Protein 3BHQ (pdb70)

CATH classification: 1.10.357.10

Organism: Mesorhizobium japonicum (strain LMG 29417 / CECT 9101 / MAFF 303099) (NCBI:txid266835)

B-factor: mean 27.18, std 9.28, range [10.09, 65.53]

InterPro domains:
  IPR001647 DNA-binding HTH domain, TetR-type [PF00440] (16-62)
  IPR001647 DNA-binding HTH domain, TetR-type [PR00455] (16-29)
  IPR001647 DNA-binding HTH domain, TetR-type [PR00455] (37-60)
  IPR001647 DNA-binding HTH domain, TetR-type [PS50977] (10-70)
  IPR009057 Homedomain-like superfamily [SSF46689] (8-76)
  IPR036271 Tetracyclin repressor-like, C-terminal domain superfamily [SSF48498] (89-180)
  IPR039536 Transcriptional regulator TetR, C-terminal, Proteobacteria type [PF14246] (90-206)
  IPR050109 HTH-type, TetR-like transcriptional regulator [PTHR30055] (4-203)

Foldseek 3Di:
DDPLVVLLVLLLVLLLVCCLVQNLVGDFCNSCVSSVHDPVSCCVPQVGSVSSLLVNLLVLLVVLLVQLLVLLVQLLVDPALVSQLSSLLSCLPSVDLSVLSSVVSQVVCVPCPSSVVSCVVSHVQSCVSQLVSVVVCCVVVFKPDPRSSVLSVQLVVLCVVCVCVVPVDNDDDSVRSSVSSSVSSVVSCVPIGD/DDPLVVLLVLLLVLLLVQCLVQNQVRGDCSSCVSSVHDPVVVCVNQVDSVRSLLVNLLVVLVVLLVQLLVLLVVLLPDDALVSQLSSLLVVLVSVDQSVLSSVVRLVVCCVVPPSVVSCVVSHVQSCVSQLVSVVSCCVVVFWPDPPSSVLSVQLCVLCVVVVCCVPPDDPDDSVVSSVSSSVSSVVSCVPIGD

Radius of gyration: 23.03 Å; Cα contacts (8 Å, |Δi|>4): 501; chains: 2; bounding box: 68×69×41 Å

Solvent-accessible surface area: 17925 Å² total

Nearest PDB structures (foldseek):
  6g87-assembly2_C  TM=7.927E-01  e=4.803E-07  Bradyrhizobium diazoefficiens
  3c2b-assembly1_A  TM=7.017E-01  e=1.509E-05  Agrobacterium fabrum str. C58
  2g3b-assembly1_A  TM=6.848E-01  e=1.128E-04  Rhodococcus jostii RHA1
  6mj1-assembly1_A-2  TM=5.928E-01  e=6.987E-05  Bacillus subtilis subsp. subtilis str. 168
  3qpl-assembly1_A  TM=6.871E-01  e=1.427E-03  Mycobacterium tuberculosis

Secondary structure (DSSP, 8-state):
--HHHHHHHHHHHHHHHHHHHH-STT---HHHHHHT--HHHHHHHH-SHHHHHHHHHHHHHHHHHHHHHHHHHHHHT----HHHHHHHHHHHHH--HHHHHHHHHHHHTS---HHHHHHIIIIII--HHHHHHHHHHHHTTSB--SSHHHHHHHHH---S-------------HHHHHHHHHHHHHHHHHHHB-/--HHHHHHHHHHHHHHHHHHHH-STT---HHHHHHTS-HHHHHHHHSSHHHHHHHHHHHHHHHHHHHHHHHHHHHHT----HHHHHHHHHHHHH--HHHHHHHHHHHHHS---HHHHHHIIIII---HHHHHHHHHHHHTTSB--SSHHHHHHHHH---S-------SS----HHHHHHHHHHHHHHHHHHHB-

Sequence (388 aa):
ETRSARKDREIIQAATAAFISKGYDGTSEEIATKAGASKQTVYKHFTDKETLFGEVVLSSTASQVNDIIESSVTTLLSEAIFEEGGLQQLARRRLIIAVLDEELLKLRRRLIIANADRRPQLGRAWYEEKGFERLASSSTASCFQKLTNRGLIQTGDPYLAASHLFGLLWIIPNEAFTGSNRRRSKAELERHADASVEAFLAVYGVETRSARKDREIIQAATAAFISKGYDGTSEEEIATKAGASKQTVYKHFTDKETLFGEVVLSSTASQVNDIIIESSVVTTTLLLSEAIIFEGGLQQQLARRRLIAVLDEELLKLRRLIIANADRPQLGRAWYEKGFERLASTASCFQKKLTNRRGLIQTGDPYLAASHLFGLLWIPNEEAFTGGSSNNRRRSKAELERHADASSVEAFLAVYGVV

Structure (mmCIF, N/CA/C/O backbone):
data_3BHQ
#
_entry.id   3BHQ
#
_cell.length_a   54.534
_cell.length_b   64.221
_cell.length_c   142.613
_cell.angle_alpha   90.000
_cell.angle_beta   90.000
_cell.angle_gamma   90.000
#
_symmetry.space_group_name_H-M   'P 21 21 21'
#
loop_
_entity.id
_entity.type
_entity.pdbx_description
1 polymer 'Transcriptional regulator'
2 non-polymer 'CHLORIDE ION'
3 non-polymer 1,2-ETHANEDIOL
4 water water
#
loop_
_atom_site.group_PDB
_atom_site.id
_atom_site.type_symbol
_atom_site.label_atom_id
_atom_site.label_alt_id
_atom_site.label_comp_id
_atom_site.label_asym_id
_atom_site.label_entity_id
_atom_site.label_seq_id
_atom_site.pdbx_PDB_ins_code
_atom_site.Cartn_x
_atom_site.Cartn_y
_atom_site.Cartn_z
_atom_site.occupancy
_atom_site.B_iso_or_equiv
_atom_site.auth_seq_id
_atom_site.auth_comp_id
_atom_site.auth_asym_id
_atom_site.auth_atom_id
_atom_site.pdbx_PDB_model_num
ATOM 1 N N . GLU A 1 7 ? 15.436 32.418 25.593 1.00 49.52 6 GLU A N 1
ATOM 2 C CA . GLU A 1 7 ? 15.527 30.934 25.747 1.00 48.31 6 GLU A CA 1
ATOM 3 C C . GLU A 1 7 ? 14.235 30.384 26.384 1.00 47.85 6 GLU A C 1
ATOM 4 O O . GLU A 1 7 ? 13.878 30.787 27.503 1.00 47.94 6 GLU A O 1
ATOM 10 N N . THR A 1 8 ? 13.560 29.457 25.689 1.00 46.05 7 THR A N 1
ATOM 11 C CA . THR A 1 8 ? 12.330 28.825 26.204 1.00 45.05 7 THR A CA 1
ATOM 12 C C . THR A 1 8 ? 12.642 27.853 27.344 1.00 43.27 7 THR A C 1
ATOM 13 O O . THR A 1 8 ? 13.797 27.415 27.499 1.00 43.56 7 THR A O 1
ATOM 17 N N . ARG A 1 9 ? 11.625 27.542 28.154 1.00 40.46 8 ARG A N 1
ATOM 18 C CA . ARG A 1 9 ? 11.771 26.557 29.249 1.00 39.94 8 ARG A CA 1
ATOM 19 C C . ARG A 1 9 ? 12.247 25.190 28.722 1.00 37.67 8 ARG A C 1
ATOM 20 O O . ARG A 1 9 ? 13.039 24.530 29.382 1.00 37.28 8 ARG A O 1
ATOM 28 N N . SER A 1 10 ? 11.769 24.801 27.535 1.00 36.28 9 SER A N 1
ATOM 29 C CA . SER A 1 10 ? 12.156 23.538 26.906 1.00 35.78 9 SER A CA 1
ATOM 30 C C . SER A 1 10 ? 13.630 23.573 26.476 1.00 33.86 9 SER A C 1
ATOM 31 O O . SER A 1 10 ? 14.355 22.587 26.656 1.00 31.11 9 SER A O 1
ATOM 34 N N . ALA A 1 11 ? 14.066 24.705 25.918 1.00 32.07 10 ALA A N 1
ATOM 35 C CA . ALA A 1 11 ? 15.471 24.898 25.516 1.00 31.92 10 ALA A CA 1
ATOM 36 C C . ALA A 1 11 ? 16.390 24.863 26.742 1.00 31.54 10 ALA A C 1
ATOM 37 O O . ALA A 1 11 ? 17.430 24.204 26.714 1.00 31.22 10 ALA A O 1
ATOM 39 N N . ARG A 1 12 ? 15.990 25.553 27.813 1.00 31.16 11 ARG A N 1
ATOM 40 C CA . ARG A 1 12 ? 16.757 25.564 29.068 1.00 30.86 11 ARG A CA 1
ATOM 41 C C . ARG A 1 12 ? 16.845 24.168 29.694 1.00 28.67 11 ARG A C 1
ATOM 42 O O . ARG A 1 12 ? 17.932 23.742 30.093 1.00 26.64 11 ARG A O 1
ATOM 50 N N . LYS A 1 13 ? 15.709 23.469 29.775 1.00 26.94 12 LYS A N 1
ATOM 51 C CA . LYS A 1 13 ? 15.714 22.102 30.292 1.00 27.38 12 LYS A CA 1
ATOM 52 C C . LYS A 1 13 ? 16.626 21.199 29.483 1.00 23.88 12 LYS A C 1
ATOM 53 O O . LYS A 1 13 ? 17.372 20.427 30.057 1.00 23.80 12 LYS A O 1
ATOM 59 N N . ASP A 1 14 ? 16.585 21.297 28.160 1.00 24.09 13 ASP A N 1
ATOM 60 C CA . ASP A 1 14 ? 17.478 20.487 27.311 1.00 23.59 13 ASP A CA 1
ATOM 61 C C . ASP A 1 14 ? 18.971 20.785 27.545 1.00 21.78 13 ASP A C 1
ATOM 62 O O . ASP A 1 14 ? 19.776 19.878 27.610 1.00 22.27 13 ASP A O 1
ATOM 67 N N . ARG A 1 15 ? 19.306 22.059 27.697 1.00 24.04 14 ARG A N 1
ATOM 68 C CA . ARG A 1 15 ? 20.665 22.461 28.070 1.00 25.92 14 ARG A CA 1
A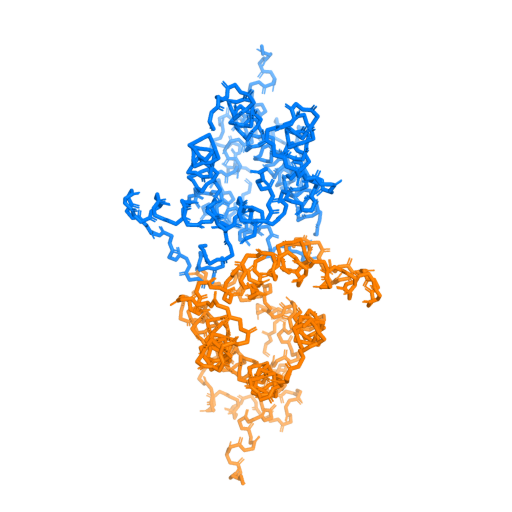TOM 69 C C . ARG A 1 15 ? 21.068 21.854 29.422 1.00 22.87 14 ARG A C 1
ATOM 70 O O . ARG A 1 15 ? 22.187 21.348 29.562 1.00 23.61 14 ARG A O 1
ATOM 78 N N . GLU A 1 16 ? 20.160 21.915 30.405 1.00 21.59 15 GLU A N 1
ATOM 79 C CA . GLU A 1 16 ? 20.423 21.332 31.734 1.00 23.03 15 GLU A CA 1
ATOM 80 C C . GLU A 1 16 ? 20.644 19.824 31.672 1.00 21.82 15 GLU A C 1
ATOM 81 O O . GLU A 1 16 ? 21.520 19.283 32.349 1.00 21.46 15 GLU A O 1
ATOM 87 N N . ILE A 1 17 ? 19.834 19.146 30.850 1.00 20.70 16 ILE A N 1
ATOM 88 C CA . ILE A 1 17 ? 19.972 17.715 30.660 1.00 18.36 16 ILE A CA 1
ATOM 89 C C . ILE A 1 17 ? 21.344 17.377 30.019 1.00 18.69 16 ILE A C 1
ATOM 90 O O . ILE A 1 17 ? 22.016 16.453 30.465 1.00 19.31 16 ILE A O 1
ATOM 95 N N . ILE A 1 18 ? 21.711 18.098 28.959 1.00 20.95 17 ILE A N 1
ATOM 96 C CA . ILE A 1 18 ? 23.004 17.869 28.293 1.00 21.16 17 ILE A CA 1
ATOM 97 C C . ILE A 1 18 ? 24.180 18.154 29.249 1.00 20.62 17 ILE A C 1
ATOM 98 O O . ILE A 1 18 ? 25.152 17.398 29.303 1.00 23.09 17 ILE A O 1
ATOM 103 N N . GLN A 1 19 ? 24.055 19.210 30.039 1.00 20.67 18 GLN A N 1
ATOM 104 C CA . GLN A 1 19 ? 25.090 19.541 31.047 1.00 23.46 18 GLN A CA 1
ATOM 105 C C . GLN A 1 19 ? 25.258 18.379 32.054 1.00 20.76 18 GLN A C 1
ATOM 106 O O . GLN A 1 19 ? 26.381 17.942 32.381 1.00 22.10 18 GLN A O 1
ATOM 112 N N . ALA A 1 20 ? 24.124 17.883 32.582 1.00 21.51 19 ALA A N 1
ATOM 113 C CA . ALA A 1 20 ? 24.134 16.752 33.488 1.00 21.08 19 ALA A CA 1
ATOM 114 C C . ALA A 1 20 ? 24.688 15.489 32.862 1.00 21.31 19 ALA A C 1
ATOM 115 O O . ALA A 1 20 ? 25.467 14.764 33.463 1.00 21.13 19 ALA A O 1
ATOM 117 N N . ALA A 1 21 ? 24.308 15.232 31.608 1.00 19.75 20 ALA A N 1
ATOM 118 C CA . ALA A 1 21 ? 24.770 14.049 30.895 1.00 18.73 20 ALA A CA 1
ATOM 119 C C . ALA A 1 21 ? 26.275 14.107 30.668 1.00 18.28 20 ALA A C 1
ATOM 120 O O . ALA A 1 21 ? 26.940 13.111 30.782 1.00 19.42 20 ALA A O 1
ATOM 122 N N . THR A 1 22 ? 26.751 15.293 30.331 1.00 18.32 21 THR A N 1
ATOM 123 C CA . THR A 1 22 ? 28.201 15.506 30.077 1.00 20.02 21 THR A CA 1
ATOM 124 C C . THR A 1 22 ? 29.025 15.173 31.310 1.00 22.41 21 THR A C 1
ATOM 125 O O . THR A 1 22 ? 29.971 14.378 31.251 1.00 23.44 21 THR A O 1
ATOM 129 N N . ALA A 1 23 ? 28.584 15.694 32.454 1.00 21.34 22 ALA A N 1
ATOM 130 C CA . ALA A 1 23 ? 29.271 15.401 33.729 1.00 20.63 22 ALA A CA 1
ATOM 131 C C . ALA A 1 23 ? 29.187 13.914 34.097 1.00 22.22 22 ALA A C 1
ATOM 132 O O . ALA A 1 23 ? 30.159 13.312 34.563 1.00 23.65 22 ALA A O 1
ATOM 134 N N . ALA A 1 24 ? 28.001 13.322 33.908 1.00 20.44 23 ALA A N 1
ATOM 135 C CA . ALA A 1 24 ? 27.763 11.899 34.235 1.00 20.84 23 ALA A CA 1
ATOM 136 C C . ALA A 1 24 ? 28.623 10.959 33.402 1.00 22.71 23 ALA A C 1
ATOM 137 O O . ALA A 1 24 ? 29.266 10.050 33.939 1.00 24.41 23 ALA A O 1
ATOM 139 N N . PHE A 1 25 ? 28.618 11.168 32.082 1.00 22.52 24 PHE A N 1
ATOM 140 C CA . PHE A 1 25 ? 29.478 10.377 31.201 1.00 22.80 24 PHE A CA 1
ATOM 141 C C . PHE A 1 25 ? 30.966 10.518 31.549 1.00 22.26 24 PHE A C 1
ATOM 142 O O . PHE A 1 25 ? 31.653 9.514 31.610 1.00 26.56 24 PHE A O 1
ATOM 150 N N . ILE A 1 26 ? 31.421 11.733 31.818 1.00 22.63 25 ILE A N 1
ATOM 151 C CA . ILE A 1 26 ? 32.841 11.952 32.211 1.00 23.38 25 ILE A CA 1
ATOM 152 C C . ILE A 1 26 ? 33.164 11.241 33.520 1.00 28.90 25 ILE A C 1
ATOM 153 O O . ILE A 1 26 ? 34.173 10.548 33.627 1.00 29.66 25 ILE A O 1
ATOM 158 N N . SER A 1 27 ? 32.263 11.343 34.489 1.00 27.11 26 SER A N 1
ATOM 159 C CA . SER A 1 27 ? 32.472 10.733 35.789 1.00 27.11 26 SER A CA 1
ATOM 160 C C . SER A 1 27 ? 32.375 9.208 35.811 1.00 28.14 26 SER A C 1
ATOM 161 O O . SER A 1 27 ? 33.157 8.553 36.474 1.00 31.17 26 SER A O 1
ATOM 164 N N . LYS A 1 28 ? 31.415 8.644 35.086 1.00 26.55 27 LYS A N 1
ATOM 165 C CA . LYS A 1 28 ? 31.090 7.225 35.193 1.00 28.05 27 LYS A CA 1
ATOM 166 C C . LYS A 1 28 ? 31.338 6.402 33.949 1.00 26.52 27 LYS A C 1
ATOM 167 O O . LYS A 1 28 ? 31.291 5.168 34.032 1.00 30.91 27 LYS A O 1
ATOM 173 N N . GLY A 1 29 ? 31.527 7.066 32.805 1.00 26.18 28 GLY A N 1
ATOM 174 C CA . GLY A 1 29 ? 31.579 6.383 31.517 1.00 26.91 28 GLY A CA 1
ATOM 175 C C . GLY A 1 29 ? 30.163 6.063 31.074 1.00 26.95 28 GLY A C 1
ATOM 176 O O . GLY A 1 29 ? 29.191 6.151 31.844 1.00 27.63 28 GLY A O 1
ATOM 177 N N . TYR A 1 30 ? 30.035 5.678 29.815 1.00 26.00 29 TYR A N 1
ATOM 178 C CA . TYR A 1 30 ? 28.739 5.341 29.236 1.00 24.71 29 TYR A CA 1
ATOM 179 C C . TYR A 1 30 ? 28.000 4.235 29.992 1.00 26.69 29 TYR A C 1
ATOM 180 O O . TYR A 1 30 ? 26.832 4.410 30.355 1.00 26.36 29 TYR A O 1
ATOM 189 N N . ASP A 1 31 ? 28.695 3.135 30.299 1.00 26.61 30 ASP A N 1
ATOM 190 C CA . ASP A 1 31 ? 28.062 2.004 30.999 1.00 27.94 30 ASP A CA 1
ATOM 191 C C . ASP A 1 31 ? 27.775 2.262 32.455 1.00 27.03 30 ASP A C 1
ATOM 192 O O . ASP A 1 31 ? 26.959 1.558 33.022 1.00 31.60 30 ASP A O 1
ATOM 197 N N . GLY A 1 32 ? 28.430 3.254 33.046 1.00 25.57 31 GLY A N 1
ATOM 198 C CA . GLY A 1 32 ? 28.275 3.563 34.468 1.00 28.08 31 GLY A CA 1
ATOM 199 C C . GLY A 1 32 ? 27.145 4.507 34.819 1.00 28.79 31 GLY A C 1
ATOM 200 O O . GLY A 1 32 ? 26.939 4.783 36.001 1.00 29.45 31 GLY A O 1
ATOM 201 N N . THR A 1 33 ? 26.450 5.035 33.812 1.00 26.23 32 THR A N 1
ATOM 202 C CA . THR A 1 33 ? 25.321 5.946 34.049 1.00 25.86 32 THR A CA 1
ATOM 203 C C . THR A 1 33 ? 24.108 5.485 33.268 1.00 27.09 32 THR A C 1
ATOM 204 O O . THR A 1 33 ? 24.139 4.466 32.575 1.00 27.12 32 THR A O 1
ATOM 208 N N . SER A 1 34 ? 23.014 6.211 33.447 1.00 26.71 33 SER A N 1
ATOM 209 C CA . SER A 1 34 ? 21.763 5.861 32.830 1.00 26.76 33 SER A CA 1
ATOM 210 C C . SER A 1 34 ? 20.894 7.077 32.596 1.00 23.30 33 SER A C 1
ATOM 211 O O . SER A 1 34 ? 21.120 8.151 33.163 1.00 24.13 33 SER A O 1
ATOM 222 N N . GLU A 1 36 ? 17.944 7.464 33.655 1.00 25.03 35 GLU A N 1
ATOM 223 C CA . GLU A 1 36 ? 17.279 7.741 34.923 1.00 25.52 35 GLU A CA 1
ATOM 224 C C . GLU A 1 36 ? 18.173 8.569 35.853 1.00 23.52 35 GLU A C 1
ATOM 225 O O . GLU A 1 36 ? 17.726 9.566 36.435 1.00 24.10 35 GLU A O 1
ATOM 231 N N . GLU A 1 37 ? 19.448 8.198 35.962 1.00 22.88 36 GLU A N 1
ATOM 232 C CA . GLU A 1 37 ? 20.402 8.949 36.783 1.00 24.33 36 GLU A CA 1
ATOM 233 C C . GLU A 1 37 ? 20.666 10.364 36.240 1.00 21.91 36 GLU A C 1
ATOM 234 O O . GLU A 1 37 ? 20.794 11.326 37.003 1.00 22.24 36 GLU A O 1
ATOM 240 N N . ILE A 1 38 ? 20.763 10.484 34.909 1.00 20.58 37 ILE A N 1
ATOM 241 C CA . ILE A 1 38 ? 20.947 11.781 34.262 1.00 20.28 37 ILE A CA 1
ATOM 242 C C . ILE A 1 38 ? 19.731 12.684 34.501 1.00 19.08 37 ILE A C 1
ATOM 243 O O . ILE A 1 38 ? 19.886 13.874 34.821 1.00 20.27 37 ILE A O 1
ATOM 248 N N . ALA A 1 39 ? 18.531 12.102 34.382 1.00 19.90 38 ALA A N 1
ATOM 249 C CA . ALA A 1 39 ? 17.290 12.840 34.642 1.00 19.23 38 ALA A CA 1
ATOM 250 C C . ALA A 1 39 ? 17.325 13.428 36.045 1.00 20.50 38 ALA A C 1
ATOM 251 O O . ALA A 1 39 ? 17.078 14.626 36.242 1.00 18.64 38 ALA A O 1
ATOM 253 N N . THR A 1 40 ? 17.664 12.595 37.024 1.00 18.87 39 THR A N 1
ATOM 254 C CA . THR A 1 40 ? 17.739 13.039 38.417 1.00 21.14 39 THR A CA 1
ATOM 255 C C . THR A 1 40 ? 18.760 14.165 38.605 1.00 21.79 39 THR A C 1
ATOM 256 O O . THR A 1 40 ? 18.449 15.190 39.204 1.00 22.85 39 THR A O 1
ATOM 260 N N . LYS A 1 41 ? 19.956 13.976 38.049 1.00 21.68 40 LYS A N 1
ATOM 261 C CA . LYS A 1 41 ? 21.026 14.967 38.135 1.00 23.90 40 LYS A CA 1
ATOM 262 C C . LYS A 1 41 ? 20.627 16.304 37.502 1.00 22.06 40 LYS A C 1
ATOM 263 O O . LYS A 1 41 ? 20.999 17.367 37.999 1.00 25.43 40 LYS A O 1
ATOM 269 N N . ALA A 1 42 ? 19.858 16.240 36.416 1.00 20.33 41 ALA A N 1
ATOM 270 C CA . ALA A 1 42 ? 19.399 17.422 35.692 1.00 17.41 41 ALA A CA 1
ATOM 271 C C . ALA A 1 42 ? 18.160 18.072 36.262 1.00 20.12 41 ALA A C 1
ATOM 272 O O . ALA A 1 42 ? 17.807 19.159 35.827 1.00 22.83 41 ALA A O 1
ATOM 274 N N . GLY A 1 43 ? 17.486 17.403 37.190 1.00 21.74 42 GLY A N 1
ATOM 275 C CA . GLY A 1 43 ? 16.229 17.897 37.729 1.00 21.59 42 GLY A CA 1
ATOM 276 C C . GLY A 1 43 ? 15.112 17.857 36.702 1.00 20.97 42 GLY A C 1
ATOM 277 O O . GLY A 1 43 ? 14.315 18.789 36.603 1.00 22.61 42 GLY A O 1
ATOM 278 N N . ALA A 1 44 ? 15.101 16.789 35.903 1.00 20.35 43 ALA A N 1
ATOM 279 C CA . ALA A 1 44 ? 14.104 16.558 34.880 1.00 18.89 43 ALA A CA 1
ATOM 280 C C . ALA A 1 44 ? 13.381 15.238 35.173 1.00 19.19 43 ALA A C 1
ATOM 281 O O . ALA A 1 44 ? 13.932 14.351 35.835 1.00 18.81 43 ALA A O 1
ATOM 283 N N . SER A 1 45 ? 12.163 15.105 34.655 1.00 17.31 44 SER A N 1
ATOM 284 C CA . SER A 1 45 ? 11.464 13.836 34.726 1.00 15.75 44 SER A CA 1
ATOM 285 C C . SER A 1 45 ? 12.108 12.869 33.727 1.00 16.89 44 SER A C 1
ATOM 286 O O . SER A 1 45 ? 12.651 13.273 32.684 1.00 16.33 44 SER A O 1
ATOM 289 N N . LYS A 1 46 ? 12.033 11.576 34.038 1.00 18.59 45 LYS A N 1
ATOM 290 C CA . LYS A 1 46 ? 12.499 10.488 33.169 1.00 19.98 45 LYS A CA 1
ATOM 291 C C . LYS A 1 46 ? 11.791 10.613 31.808 1.00 16.94 45 LYS A C 1
ATOM 292 O O . LYS A 1 46 ? 12.412 10.467 30.756 1.00 18.14 45 LYS A O 1
ATOM 298 N N . GLN A 1 47 ? 10.491 10.875 31.862 1.00 18.60 46 GLN A N 1
ATOM 299 C CA . GLN A 1 47 ? 9.669 11.082 30.645 1.00 19.75 46 GLN A CA 1
ATOM 300 C C . GLN A 1 47 ? 10.247 12.135 29.722 1.00 20.34 46 GLN A C 1
ATOM 301 O O . GLN A 1 47 ? 10.402 11.887 28.533 1.00 18.30 46 GLN A O 1
ATOM 307 N N . THR A 1 48 ? 10.569 13.307 30.285 1.00 19.46 47 THR A N 1
ATOM 308 C CA . THR A 1 48 ? 11.169 14.373 29.468 1.00 19.07 47 THR A CA 1
ATOM 309 C C . THR A 1 48 ? 12.483 13.954 28.823 1.00 20.33 47 THR A C 1
ATOM 310 O O . THR A 1 48 ? 12.686 14.190 27.629 1.00 18.67 47 THR A O 1
ATOM 314 N N . VAL A 1 49 ? 13.377 13.308 29.576 1.00 17.78 48 VAL A N 1
ATOM 315 C CA . VAL A 1 49 ? 14.664 12.870 29.012 1.00 17.56 48 VAL A CA 1
ATOM 316 C C . VAL A 1 49 ? 14.461 11.864 27.845 1.00 18.21 48 VAL A C 1
ATOM 317 O O . VAL A 1 49 ? 15.033 12.035 26.769 1.00 17.71 48 VAL A O 1
ATOM 321 N N . TYR A 1 50 ? 13.561 10.888 28.010 1.00 19.00 49 TYR A N 1
ATOM 322 C CA . TYR A 1 50 ? 13.247 9.942 26.922 1.00 18.88 49 TYR A CA 1
ATOM 323 C C . TYR A 1 50 ? 12.568 10.603 25.719 1.00 19.25 49 TYR A C 1
ATOM 324 O O . TYR A 1 50 ? 12.912 10.295 24.570 1.00 19.21 49 TYR A O 1
ATOM 333 N N . LYS A 1 51 ? 11.637 11.514 25.988 1.00 19.33 50 LYS A N 1
ATOM 334 C CA . LYS A 1 51 ? 10.912 12.197 24.912 1.00 19.72 50 LYS A CA 1
ATOM 335 C C . LYS A 1 51 ? 11.854 13.038 24.042 1.00 19.72 50 LYS A C 1
ATOM 336 O O . LYS A 1 51 ? 11.721 13.090 22.800 1.00 19.38 50 LYS A O 1
ATOM 342 N N . HIS A 1 52 ? 12.802 13.701 24.699 1.00 19.58 51 HIS A N 1
ATOM 343 C CA . HIS A 1 52 ? 13.699 14.650 24.015 1.00 20.36 51 HIS A CA 1
ATOM 344 C C . HIS A 1 52 ? 14.998 14.067 23.514 1.00 19.86 51 HIS A C 1
ATOM 345 O O . HIS A 1 52 ? 15.582 14.606 22.554 1.00 19.50 51 HIS A O 1
ATOM 352 N N . PHE A 1 53 ? 15.470 12.963 24.093 1.00 18.00 52 PHE A N 1
ATOM 353 C CA . PHE A 1 53 ? 16.740 12.375 23.725 1.00 17.95 52 PHE A CA 1
ATOM 354 C C . PHE A 1 53 ? 16.736 10.892 23.374 1.00 19.57 52 PHE A C 1
ATOM 355 O O . PHE A 1 53 ? 17.807 10.383 23.016 1.00 20.63 52 PHE A O 1
ATOM 363 N N . THR A 1 54 ? 15.582 10.220 23.495 1.00 19.19 53 THR A N 1
ATOM 364 C CA . THR A 1 54 ? 15.357 8.821 23.065 1.00 18.61 53 THR A CA 1
ATOM 365 C C . THR A 1 54 ? 16.105 7.730 23.832 1.00 21.25 53 THR A C 1
ATOM 366 O O . THR A 1 54 ? 15.469 6.782 24.322 1.00 21.79 53 THR A O 1
ATOM 370 N N . ASP A 1 55 ? 17.420 7.810 23.835 1.00 18.42 54 ASP A N 1
ATOM 371 C CA . ASP A 1 55 ? 18.233 6.809 24.511 1.00 20.20 54 ASP A CA 1
ATOM 372 C C . ASP A 1 55 ? 19.584 7.363 24.884 1.00 19.47 54 ASP A C 1
ATOM 373 O O . ASP A 1 55 ? 19.932 8.475 24.497 1.00 20.03 54 ASP A O 1
ATOM 378 N N . LYS A 1 56 ? 20.339 6.579 25.656 1.00 21.19 55 LYS A N 1
ATOM 379 C CA . LYS A 1 56 ? 21.607 7.003 26.182 1.00 19.20 55 LYS A CA 1
ATOM 380 C C . LYS A 1 56 ? 22.626 7.264 25.059 1.00 18.56 55 LYS A C 1
ATOM 381 O O . LYS A 1 56 ? 23.427 8.213 25.139 1.00 20.80 55 LYS A O 1
ATOM 387 N N . GLU A 1 57 ? 22.553 6.471 23.986 1.00 21.03 56 GLU A N 1
ATOM 388 C CA . GLU A 1 57 ? 23.463 6.642 22.843 1.00 20.62 56 GLU A CA 1
ATOM 389 C C . GLU A 1 57 ? 23.228 7.986 22.133 1.00 18.93 56 GLU A C 1
ATOM 390 O O . GLU A 1 57 ? 24.179 8.689 21.780 1.00 19.97 56 GLU A O 1
ATOM 396 N N . THR A 1 58 ? 21.967 8.285 21.877 1.00 19.76 57 THR A N 1
ATOM 397 C CA . THR A 1 58 ? 21.545 9.551 21.274 1.00 18.22 57 THR A CA 1
ATOM 398 C C . THR A 1 58 ? 21.960 10.741 22.123 1.00 18.98 57 THR A C 1
ATOM 399 O O . THR A 1 58 ? 22.507 11.735 21.605 1.00 20.86 57 THR A O 1
ATOM 403 N N . LEU A 1 59 ? 21.738 10.638 23.436 1.00 17.78 58 LEU A N 1
ATOM 404 C CA . LEU A 1 59 ? 22.107 11.698 24.351 1.00 18.93 58 LEU A CA 1
ATOM 405 C C . LEU A 1 59 ? 23.636 11.940 24.350 1.00 19.74 58 LEU A C 1
ATOM 406 O O . LEU A 1 59 ? 24.071 13.084 24.358 1.00 19.03 58 LEU A O 1
ATOM 411 N N . PHE A 1 60 ? 24.424 10.869 24.283 1.00 19.76 59 PHE A N 1
ATOM 412 C CA . PHE A 1 60 ? 25.902 10.993 24.219 1.00 18.57 59 PHE A CA 1
ATOM 413 C C . PHE A 1 60 ? 26.291 11.777 22.939 1.00 20.30 59 PHE A C 1
ATOM 414 O O . PHE A 1 60 ? 27.185 12.629 22.954 1.00 22.06 59 PHE A O 1
ATOM 422 N N . GLY A 1 61 ? 25.591 11.515 21.833 1.00 20.23 60 GLY A N 1
ATOM 423 C CA . GLY A 1 61 ? 25.839 12.250 20.610 1.00 19.01 60 GLY A CA 1
ATOM 424 C C . GLY A 1 61 ? 25.579 13.743 20.759 1.00 19.54 60 GLY A C 1
ATOM 425 O O . GLY A 1 61 ? 26.361 14.573 20.286 1.00 19.47 60 GLY A O 1
ATOM 426 N N . GLU A 1 62 ? 24.486 14.101 21.434 1.00 19.92 61 GLU A N 1
ATOM 427 C CA . GLU A 1 62 ? 24.197 15.514 21.730 1.00 17.18 61 GLU A CA 1
ATOM 428 C C . GLU A 1 62 ? 25.235 16.172 22.660 1.00 19.60 61 GLU A C 1
ATOM 429 O O . GLU A 1 62 ? 25.493 17.370 22.537 1.00 19.42 61 GLU A O 1
ATOM 435 N N . VAL A 1 63 ? 25.757 15.409 23.634 1.00 18.47 62 VAL A N 1
ATOM 436 C CA . VAL A 1 63 ? 26.837 15.887 24.520 1.00 19.34 62 VAL A CA 1
ATOM 437 C C . VAL A 1 63 ? 28.048 16.261 23.660 1.00 17.92 62 VAL A C 1
ATOM 438 O O . VAL A 1 63 ? 28.629 17.347 23.822 1.00 19.66 62 VAL A O 1
ATOM 442 N N . VAL A 1 64 ? 28.406 15.376 22.740 1.00 18.33 63 VAL A N 1
ATOM 443 C CA . VAL A 1 64 ? 29.585 15.628 21.846 1.00 18.04 63 VAL A CA 1
ATOM 444 C C . VAL A 1 64 ? 29.356 16.888 21.026 1.00 18.89 63 VAL A C 1
ATOM 445 O O . VAL A 1 64 ? 30.203 17.788 20.969 1.00 19.88 63 VAL A O 1
ATOM 449 N N . LEU A 1 65 ? 28.182 16.996 20.409 1.00 18.64 64 LEU A N 1
ATOM 450 C CA . LEU A 1 65 ? 27.885 18.184 19.614 1.00 18.77 64 LEU A CA 1
ATOM 451 C C . LEU A 1 65 ? 27.858 19.473 20.427 1.00 18.99 64 LEU A C 1
ATOM 452 O O . LEU A 1 65 ? 28.324 20.504 19.943 1.00 19.54 64 LEU A O 1
ATOM 457 N N . SER A 1 66 ? 27.304 19.442 21.644 1.00 18.50 65 SER A N 1
ATOM 458 C CA A SER A 1 66 ? 27.263 20.630 22.512 0.50 17.53 65 SER A CA 1
ATOM 459 C CA B SER A 1 66 ? 27.271 20.642 22.493 0.50 18.27 65 SER A CA 1
ATOM 460 C C . SER A 1 66 ? 28.667 21.097 22.881 1.00 19.30 65 SER A C 1
ATOM 461 O O . SER A 1 66 ? 28.959 22.278 22.823 1.00 20.73 65 SER A O 1
ATOM 466 N N . THR A 1 67 ? 29.521 20.146 23.239 1.00 19.48 66 THR A N 1
ATOM 467 C CA . THR A 1 67 ? 30.906 20.464 23.598 1.00 20.18 66 THR A CA 1
ATOM 468 C C . THR A 1 67 ? 31.652 21.038 22.367 1.00 20.11 66 THR A C 1
ATOM 469 O O . THR A 1 67 ? 32.346 22.063 22.491 1.00 19.52 66 THR A O 1
ATOM 473 N N . ALA A 1 68 ? 31.428 20.452 21.196 1.00 18.53 67 ALA A N 1
ATOM 474 C CA . ALA A 1 68 ? 32.055 20.936 19.955 1.00 19.34 67 ALA A CA 1
ATOM 475 C C . ALA A 1 68 ? 31.635 22.368 19.686 1.00 20.01 67 ALA A C 1
ATOM 476 O O . ALA A 1 68 ? 32.452 23.206 19.327 1.00 20.46 67 ALA A O 1
ATOM 478 N N . SER A 1 69 ? 30.343 22.658 19.883 1.00 20.40 68 SER A N 1
ATOM 479 C CA . SER A 1 69 ? 29.846 24.014 19.693 1.00 20.90 68 SER A CA 1
ATOM 480 C C . SER A 1 69 ? 30.442 25.024 20.676 1.00 20.50 68 SER A C 1
ATOM 481 O O . SER A 1 69 ? 30.832 26.128 20.290 1.00 22.06 68 SER A O 1
ATOM 484 N N . GLN A 1 70 ? 30.499 24.642 21.942 1.00 21.25 69 GLN A N 1
ATOM 485 C CA . GLN A 1 70 ? 31.019 25.520 23.008 1.00 23.19 69 GLN A CA 1
ATOM 486 C C . GLN A 1 70 ? 32.493 25.867 22.780 1.00 22.31 69 GLN A C 1
ATOM 487 O O . GLN A 1 70 ? 32.892 27.023 22.873 1.00 21.94 69 GLN A O 1
ATOM 493 N N . VAL A 1 71 ? 33.279 24.853 22.456 1.00 21.50 70 VAL A N 1
ATOM 494 C CA . VAL A 1 71 ? 34.707 25.055 22.165 1.00 21.79 70 VAL A CA 1
ATOM 495 C C . VAL A 1 71 ? 34.897 25.947 20.957 1.00 23.26 70 VAL A C 1
ATOM 496 O O . VAL A 1 71 ? 35.678 26.897 21.001 1.00 24.12 70 VAL A O 1
ATOM 500 N N . ASN A 1 72 ? 34.152 25.679 19.889 1.00 21.88 71 ASN A N 1
ATOM 501 C CA . ASN A 1 72 ? 34.257 26.500 18.699 1.00 20.51 71 ASN A CA 1
ATOM 502 C C . ASN A 1 72 ? 33.822 27.945 18.875 1.00 22.00 71 ASN A C 1
ATOM 503 O O . ASN A 1 72 ? 34.396 28.810 18.226 1.00 22.78 71 ASN A O 1
ATOM 508 N N . ASP A 1 73 ? 32.848 28.206 19.749 1.00 22.60 72 ASP A N 1
ATOM 509 C CA . ASP A 1 73 ? 32.443 29.602 20.046 1.00 22.55 72 ASP A CA 1
ATOM 510 C C . ASP A 1 73 ? 33.616 30.343 20.670 1.00 23.47 72 ASP A C 1
ATOM 511 O O . ASP A 1 73 ? 33.878 31.502 20.310 1.00 22.13 72 ASP A O 1
ATOM 516 N N . ILE A 1 74 ? 34.343 29.662 21.562 1.00 23.06 73 ILE A N 1
ATOM 517 C CA . ILE A 1 74 ? 35.534 30.247 22.197 1.00 24.31 73 ILE A CA 1
ATOM 518 C 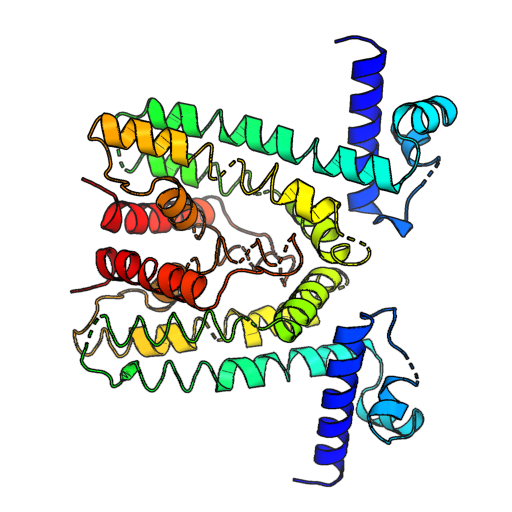C . ILE A 1 74 ? 36.633 30.494 21.173 1.00 26.23 73 ILE A C 1
ATOM 519 O O . ILE A 1 74 ? 37.210 31.587 21.141 1.00 27.38 73 ILE A O 1
ATOM 524 N N . ILE A 1 75 ? 36.897 29.511 20.312 1.00 25.93 74 ILE A N 1
ATOM 525 C CA . ILE A 1 75 ? 37.919 29.654 19.256 1.00 26.73 74 ILE A CA 1
ATOM 526 C C . ILE A 1 75 ? 37.571 30.820 18.316 1.00 27.94 74 ILE A C 1
ATOM 527 O O . ILE A 1 75 ? 38.461 31.604 17.949 1.00 27.64 74 ILE A O 1
ATOM 532 N N . GLU A 1 76 ? 36.299 30.949 17.938 1.00 24.85 75 GLU A N 1
ATOM 533 C CA . GLU A 1 76 ? 35.878 32.093 17.104 1.00 26.99 75 GLU A CA 1
ATOM 534 C C . GLU A 1 76 ? 36.175 33.461 17.749 1.00 25.95 75 GLU A C 1
ATOM 535 O O . GLU A 1 76 ? 36.589 34.392 17.047 1.00 26.43 75 GLU A O 1
ATOM 541 N N . SER A 1 77 ? 35.966 33.575 19.057 1.00 25.94 76 SER A N 1
ATOM 542 C CA A SER A 1 77 ? 36.231 34.841 19.760 0.50 26.81 76 SER A CA 1
ATOM 543 C CA B SER A 1 77 ? 36.226 34.832 19.766 0.50 26.57 76 SER A CA 1
ATOM 544 C C . SER A 1 77 ? 37.722 35.179 19.745 1.00 27.14 76 SER A C 1
ATOM 545 O O . SER A 1 77 ? 38.088 36.312 19.502 1.00 27.45 76 SER A O 1
ATOM 550 N N . VAL A 1 78 ? 38.569 34.177 19.977 1.00 26.55 77 VAL A N 1
ATOM 551 C CA . VAL A 1 78 ? 40.036 34.384 19.998 1.00 27.36 77 VAL A CA 1
ATOM 552 C C . VAL A 1 78 ? 40.651 34.620 18.607 1.00 27.19 77 VAL A C 1
ATOM 553 O O . VAL A 1 78 ? 41.580 35.432 18.473 1.00 24.68 77 VAL A O 1
ATOM 557 N N . THR A 1 79 ? 40.140 33.954 17.571 1.00 25.23 78 THR A N 1
ATOM 558 C CA . THR A 1 79 ? 40.607 34.219 16.196 1.00 26.05 78 THR A CA 1
ATOM 559 C C . THR A 1 79 ? 40.154 35.622 15.767 1.00 28.76 78 THR A C 1
ATOM 560 O O . THR A 1 79 ? 40.889 36.308 15.067 1.00 27.70 78 THR A O 1
ATOM 564 N N . THR A 1 80 ? 38.965 36.057 16.193 1.00 28.16 79 THR A N 1
ATOM 565 C CA . THR A 1 80 ? 38.531 37.446 15.929 1.00 28.57 79 THR A CA 1
ATOM 566 C C . THR A 1 80 ? 39.496 38.446 16.582 1.00 28.66 79 THR A C 1
ATOM 567 O O . THR A 1 80 ? 39.857 39.432 15.945 1.00 30.51 79 THR A O 1
ATOM 571 N N . LEU A 1 81 ? 39.916 38.189 17.822 1.00 26.64 80 LEU A N 1
ATOM 572 C CA . LEU A 1 81 ? 40.898 39.072 18.492 1.00 24.57 80 LEU A CA 1
ATOM 573 C C . LEU A 1 81 ? 42.188 39.166 17.697 1.00 23.95 80 LEU A C 1
ATOM 574 O O . LEU A 1 81 ? 42.676 40.273 17.497 1.00 23.21 80 LEU A O 1
ATOM 579 N N . LEU A 1 82 ? 42.706 38.028 17.183 1.00 24.04 81 LEU A N 1
ATOM 580 C CA . LEU A 1 82 ? 43.949 38.031 16.360 1.00 25.09 81 LEU A CA 1
ATOM 581 C C . LEU A 1 82 ? 43.803 38.935 15.138 1.00 22.71 81 LEU A C 1
ATOM 582 O O . LEU A 1 82 ? 44.759 39.618 14.743 1.00 23.09 81 LEU A O 1
ATOM 587 N N . SER A 1 83 ? 42.617 38.933 14.540 1.00 25.63 82 SER A N 1
ATOM 588 C CA . SER A 1 83 ? 42.318 39.818 13.405 1.00 25.81 82 SER A CA 1
ATOM 589 C C . SER A 1 83 ? 42.388 41.316 13.777 1.00 26.03 82 SER A C 1
ATOM 590 O O . SER A 1 83 ? 42.498 42.154 12.911 1.00 28.04 82 SER A O 1
ATOM 593 N N . GLU A 1 84 ? 42.283 41.642 15.067 1.00 26.31 83 GLU A N 1
ATOM 594 C CA . GLU A 1 84 ? 42.382 43.031 15.563 1.00 24.97 83 GLU A CA 1
ATOM 595 C C . GLU A 1 84 ? 43.802 43.411 16.047 1.00 23.05 83 GLU A C 1
ATOM 596 O O . GLU A 1 84 ? 44.021 44.561 16.447 1.00 24.34 83 GLU A O 1
ATOM 602 N N . ALA A 1 85 ? 44.767 42.492 15.988 1.00 19.31 84 ALA A N 1
ATOM 603 C CA . ALA A 1 85 ? 46.130 42.781 16.433 1.00 17.09 84 ALA A CA 1
ATOM 604 C C . ALA A 1 85 ? 46.897 43.514 15.349 1.00 18.25 84 ALA A C 1
ATOM 605 O O . ALA A 1 85 ? 46.739 43.227 14.150 1.00 18.11 84 ALA A O 1
ATOM 607 N N . ILE A 1 86 ? 47.716 44.480 15.760 1.00 15.39 85 ILE A N 1
ATOM 608 C CA . ILE A 1 86 ? 48.625 45.174 14.858 1.00 16.37 85 ILE A CA 1
ATOM 609 C C . ILE A 1 86 ? 49.880 44.338 14.628 1.00 19.09 85 ILE A C 1
ATOM 610 O O . ILE A 1 86 ? 50.440 44.329 13.523 1.00 21.31 85 ILE A O 1
ATOM 615 N N . PHE A 1 87 ? 50.325 43.649 15.681 1.00 16.96 86 PHE A N 1
ATOM 616 C CA . PHE A 1 87 ? 51.551 42.885 15.683 1.00 17.65 86 PHE A CA 1
ATOM 617 C C . PHE A 1 87 ? 51.244 41.383 15.642 1.00 17.89 86 PHE A C 1
ATOM 618 O O . PHE A 1 87 ? 50.572 40.846 16.527 1.00 17.83 86 PHE A O 1
ATOM 634 N N . GLU A 1 89 ? 53.402 38.651 15.826 1.00 18.57 88 GLU A N 1
ATOM 635 C CA A GLU A 1 89 ? 54.028 37.739 16.782 0.50 18.95 88 GLU A CA 1
ATOM 636 C CA B GLU A 1 89 ? 54.065 37.790 16.801 0.50 18.70 88 GLU A CA 1
ATOM 637 C C . GLU A 1 89 ? 53.274 37.792 18.117 1.00 17.93 88 GLU A C 1
ATOM 638 O O . GLU A 1 89 ? 52.874 36.759 18.616 1.00 18.62 88 GLU A O 1
ATOM 649 N N . GLY A 1 90 ? 53.060 38.970 18.653 1.00 16.32 89 GLY A N 1
ATOM 650 C CA . GLY A 1 90 ? 52.279 39.079 19.897 1.00 16.04 89 GLY A CA 1
ATOM 651 C C . GLY A 1 90 ? 50.850 38.575 19.747 1.00 17.01 89 GLY A C 1
ATOM 652 O O . GLY A 1 90 ? 50.328 37.908 20.622 1.00 16.81 89 GLY A O 1
ATOM 653 N N . GLY A 1 91 ? 50.202 38.916 18.630 1.00 15.55 90 GLY A N 1
ATOM 654 C CA . GLY A 1 91 ? 48.842 38.494 18.369 1.00 15.22 90 GLY A CA 1
ATOM 655 C C . GLY A 1 91 ? 48.729 36.980 18.317 1.00 15.78 90 GLY A C 1
ATOM 656 O O . GLY A 1 91 ? 47.846 36.407 18.946 1.00 17.15 90 GLY A O 1
ATOM 657 N N . LEU A 1 92 ? 49.652 36.352 17.600 1.00 15.56 91 LEU A N 1
ATOM 658 C CA . LEU A 1 92 ? 49.686 34.875 17.521 1.00 18.24 91 LEU A CA 1
ATOM 659 C C . LEU A 1 92 ? 50.018 34.229 18.857 1.00 18.99 91 LEU A C 1
ATOM 660 O O . LEU A 1 92 ? 49.489 33.150 19.154 1.00 20.16 91 LEU A O 1
ATOM 665 N N . GLN A 1 93 ? 50.917 34.841 19.626 1.00 17.99 92 GLN A N 1
ATOM 666 C CA . GLN A 1 93 ? 51.235 34.374 20.978 1.00 19.00 92 GLN A CA 1
ATOM 667 C C . GLN A 1 93 ? 49.977 34.374 21.841 1.00 19.26 92 GLN A C 1
ATOM 668 O O . GLN A 1 93 ? 49.692 33.393 22.531 1.00 20.74 92 GLN A O 1
ATOM 674 N N . GLN A 1 94 ? 49.202 35.473 21.791 1.00 17.76 93 GLN A N 1
ATOM 675 C CA . GLN A 1 94 ? 47.961 35.526 22.578 1.00 16.94 93 GLN A CA 1
ATOM 676 C C . GLN A 1 94 ? 46.976 34.461 22.146 1.00 18.07 93 GLN A C 1
ATOM 677 O O . GLN A 1 94 ? 46.365 33.813 22.995 1.00 19.95 93 GLN A O 1
ATOM 683 N N . LEU A 1 95 ? 46.838 34.238 20.843 1.00 18.24 94 LEU A N 1
ATOM 684 C CA . LEU A 1 95 ? 45.954 33.169 20.340 1.00 18.83 94 LEU A CA 1
ATOM 685 C C . LEU A 1 95 ? 46.441 31.795 20.803 1.00 18.28 94 LEU A C 1
ATOM 686 O O . LEU A 1 95 ? 45.639 30.998 21.320 1.00 20.24 94 LEU A O 1
ATOM 691 N N . ALA A 1 96 ? 47.731 31.539 20.608 1.00 18.45 95 ALA A N 1
ATOM 692 C CA . ALA A 1 96 ? 48.332 30.227 20.982 1.00 19.43 95 ALA A CA 1
ATOM 693 C C . ALA A 1 96 ? 48.161 29.916 22.454 1.00 19.68 95 ALA A C 1
ATOM 694 O O . ALA A 1 96 ? 47.814 28.787 22.830 1.00 19.91 95 ALA A O 1
ATOM 696 N N . ARG A 1 97 ? 48.400 30.907 23.305 1.00 18.29 96 ARG A N 1
ATOM 697 C CA . ARG A 1 97 ? 48.223 30.736 24.750 1.00 20.68 96 ARG A CA 1
ATOM 698 C C . ARG A 1 97 ? 46.770 30.390 25.108 1.00 22.82 96 ARG A C 1
ATOM 699 O O . ARG A 1 97 ? 46.528 29.498 25.941 1.00 22.59 96 ARG A O 1
ATOM 707 N N . ARG A 1 98 ? 45.797 31.054 24.465 1.00 22.36 97 ARG A N 1
ATOM 708 C CA A ARG A 1 98 ? 44.373 30.765 24.703 0.50 21.61 97 ARG A CA 1
ATOM 709 C CA B ARG A 1 98 ? 44.382 30.766 24.721 0.50 23.31 97 ARG A CA 1
ATOM 710 C C . ARG A 1 98 ? 43.987 29.381 24.176 1.00 21.59 97 ARG A C 1
ATOM 711 O O . ARG A 1 98 ? 43.231 28.660 24.832 1.00 24.20 97 ARG A O 1
ATOM 726 N N . LEU A 1 99 ? 44.499 29.009 22.991 1.00 19.07 98 LEU A N 1
ATOM 727 C CA . LEU A 1 99 ? 44.215 27.678 22.389 1.00 21.76 98 LEU A CA 1
ATOM 728 C C . LEU A 1 99 ? 44.685 26.566 23.301 1.00 21.16 98 LEU A C 1
ATOM 729 O O . LEU A 1 99 ? 43.956 25.580 23.498 1.00 20.61 98 LEU A O 1
ATOM 734 N N . ILE A 1 100 ? 45.899 26.690 23.825 1.00 20.99 99 ILE A N 1
ATOM 735 C CA A ILE A 1 100 ? 46.438 25.698 24.779 0.50 22.44 99 ILE A CA 1
ATOM 736 C CA B ILE A 1 100 ? 46.419 25.656 24.701 0.50 23.53 99 ILE A CA 1
ATOM 737 C C . ILE A 1 100 ? 45.544 25.580 25.985 1.00 23.83 99 ILE A C 1
ATOM 738 O O . ILE A 1 100 ? 45.162 24.500 26.375 1.00 22.69 99 ILE A O 1
ATOM 747 N N . ALA A 1 101 ? 45.175 26.709 26.584 1.00 20.96 100 ALA A N 1
ATOM 748 C CA . ALA A 1 101 ? 44.331 26.693 27.804 1.00 22.93 100 ALA A CA 1
ATOM 749 C C . ALA A 1 101 ? 42.956 26.056 27.573 1.00 25.41 100 ALA A C 1
ATOM 750 O O . ALA A 1 101 ? 42.484 25.265 28.391 1.00 25.83 100 ALA A O 1
ATOM 752 N N . VAL A 1 102 ? 42.325 26.382 26.451 1.00 22.96 101 VAL A N 1
ATOM 753 C CA . VAL A 1 102 ? 41.015 25.843 26.096 1.00 22.11 101 VAL A CA 1
ATOM 754 C C . VAL A 1 102 ? 41.063 24.348 25.764 1.00 23.99 101 VAL A C 1
ATOM 755 O O . VAL A 1 102 ? 40.269 23.543 26.276 1.00 22.31 101 VAL A O 1
ATOM 759 N N . LEU A 1 103 ? 41.985 23.998 24.874 1.00 20.33 102 LEU A N 1
ATOM 760 C CA . LEU A 1 103 ? 42.070 22.631 24.363 1.00 20.57 102 LEU A CA 1
ATOM 761 C C . LEU A 1 103 ? 42.658 21.629 25.344 1.00 21.62 102 LEU A C 1
ATOM 762 O O . LEU A 1 103 ? 42.407 20.424 25.185 1.00 21.92 102 LEU A O 1
ATOM 780 N N . ASP A 1 105 ? 41.969 21.756 28.624 1.00 21.23 104 ASP A N 1
ATOM 781 C CA . ASP A 1 105 ? 41.057 21.732 29.749 1.00 19.29 104 ASP A CA 1
ATOM 782 C C . ASP A 1 105 ? 40.839 20.262 30.155 1.00 19.54 104 ASP A C 1
ATOM 783 O O . ASP A 1 105 ? 40.596 19.404 29.302 1.00 18.65 104 ASP A O 1
ATOM 788 N N . GLU A 1 106 ? 40.937 19.999 31.447 1.00 20.34 105 GLU A N 1
ATOM 789 C CA . GLU A 1 106 ? 40.904 18.638 31.961 1.00 21.20 105 GLU A CA 1
ATOM 790 C C . GLU A 1 106 ? 39.626 17.872 31.624 1.00 20.37 105 GLU A C 1
ATOM 791 O O . GLU A 1 106 ? 39.689 16.721 31.211 1.00 21.72 105 GLU A O 1
ATOM 797 N N . GLU A 1 107 ? 38.475 18.523 31.760 1.00 20.26 106 GLU A N 1
ATOM 798 C CA . GLU A 1 107 ? 37.217 17.852 31.466 1.00 21.30 106 GLU A CA 1
ATOM 799 C C . GLU A 1 107 ? 37.069 17.553 29.981 1.00 21.55 106 GLU A C 1
ATOM 800 O O . GLU A 1 107 ? 36.580 16.492 29.609 1.00 22.02 106 GLU A O 1
ATOM 806 N N . LEU A 1 108 ? 37.547 18.460 29.127 1.00 20.48 107 LEU A N 1
ATOM 807 C CA . LEU A 1 108 ? 37.544 18.258 27.694 1.00 20.64 107 LEU A CA 1
ATOM 808 C C . LEU A 1 108 ? 38.429 17.059 27.305 1.00 20.78 107 LEU A C 1
ATOM 809 O O . LEU A 1 108 ? 38.061 16.250 26.466 1.00 22.63 107 LEU A O 1
ATOM 814 N N . LEU A 1 109 ? 39.592 16.925 27.943 1.00 19.96 108 LEU A N 1
ATOM 815 C CA . LEU A 1 109 ? 40.484 15.784 27.680 1.00 20.06 108 LEU A CA 1
ATOM 816 C C . LEU A 1 109 ? 39.822 14.463 28.088 1.00 19.07 108 LEU A C 1
ATOM 817 O O . LEU A 1 109 ? 39.963 13.470 27.375 1.00 21.61 108 LEU A O 1
ATOM 822 N N . LYS A 1 110 ? 39.118 14.470 29.217 1.00 19.83 109 LYS A N 1
ATOM 823 C CA . LYS A 1 110 ? 38.384 13.263 29.647 1.00 21.73 109 LYS A CA 1
ATOM 824 C C . LYS A 1 110 ? 37.323 12.875 28.611 1.00 21.66 109 LYS A C 1
ATOM 825 O O . LYS A 1 110 ? 37.198 11.693 28.244 1.00 21.33 109 LYS A O 1
ATOM 831 N N . LEU A 1 111 ? 36.596 13.859 28.098 1.00 19.28 110 LEU A N 1
ATOM 832 C CA . LEU A 1 111 ? 35.597 13.592 27.051 1.00 20.16 110 LEU A CA 1
ATOM 833 C C . LEU A 1 111 ? 36.280 13.043 25.764 1.00 19.93 110 LEU A C 1
ATOM 834 O O . LEU A 1 111 ? 35.760 12.090 25.129 1.00 20.99 110 LEU A O 1
ATOM 839 N N . ARG A 1 112 ? 37.412 13.632 25.355 1.00 20.52 111 ARG A N 1
ATOM 840 C CA A ARG A 1 112 ? 38.150 13.137 24.188 0.50 22.40 111 ARG A CA 1
ATOM 841 C CA B ARG A 1 112 ? 38.164 13.136 24.197 0.50 22.13 111 ARG A CA 1
ATOM 842 C C . ARG A 1 112 ? 38.496 11.655 24.338 1.00 21.37 111 ARG A C 1
ATOM 843 O O . ARG A 1 112 ? 38.315 10.876 23.396 1.00 20.93 111 ARG A O 1
ATOM 858 N N . ARG A 1 113 ? 39.011 11.282 25.513 1.00 20.04 112 ARG A N 1
ATOM 859 C CA . ARG A 1 113 ? 39.351 9.865 25.764 1.00 20.06 112 ARG A CA 1
ATOM 860 C C . ARG A 1 113 ? 38.140 8.945 25.582 1.00 19.67 112 ARG A C 1
ATOM 861 O O . ARG A 1 113 ? 38.259 7.861 24.986 1.00 20.49 112 ARG A O 1
ATOM 869 N N . LEU A 1 114 ? 36.984 9.375 26.103 1.00 20.02 113 LEU A N 1
ATOM 870 C CA . LEU A 1 114 ? 35.751 8.571 25.980 1.00 19.92 113 LEU A CA 1
ATOM 871 C C . LEU A 1 114 ? 35.312 8.413 24.531 1.00 19.43 113 LEU A C 1
ATOM 872 O O . LEU A 1 114 ? 34.883 7.316 24.134 1.00 19.78 113 LEU A O 1
ATOM 877 N N . ILE A 1 115 ? 35.391 9.500 23.766 1.00 18.65 114 ILE A N 1
ATOM 878 C CA . ILE A 1 115 ? 35.024 9.472 22.350 1.00 18.66 114 ILE A CA 1
ATOM 879 C C . ILE A 1 115 ? 35.917 8.453 21.614 1.00 20.84 114 ILE A C 1
ATOM 880 O O . ILE A 1 115 ? 35.419 7.617 20.886 1.00 20.44 114 ILE A O 1
ATOM 885 N N . ILE A 1 116 ? 37.227 8.490 21.878 1.00 20.70 115 ILE A N 1
ATOM 886 C CA . ILE A 1 116 ? 38.172 7.538 21.256 1.00 21.19 115 ILE A CA 1
ATOM 887 C C . ILE A 1 116 ? 37.956 6.118 21.724 1.00 24.08 115 ILE A C 1
ATOM 888 O O . ILE A 1 116 ? 37.985 5.180 20.918 1.00 23.69 115 ILE A O 1
ATOM 893 N N . ALA A 1 117 ? 37.703 5.942 23.017 1.00 21.93 116 ALA A N 1
ATOM 894 C CA . ALA A 1 117 ? 37.408 4.615 23.553 1.00 21.55 116 ALA A CA 1
ATOM 895 C C . ALA A 1 117 ? 36.197 3.952 22.879 1.00 23.48 116 ALA A C 1
ATOM 896 O O . ALA A 1 117 ? 36.141 2.722 22.763 1.00 26.16 116 ALA A O 1
ATOM 898 N N . ASN A 1 118 ? 35.239 4.775 22.458 1.00 21.92 117 ASN A N 1
ATOM 899 C CA . ASN A 1 118 ? 34.011 4.325 21.795 1.00 22.02 117 ASN A CA 1
ATOM 900 C C . ASN A 1 118 ? 34.028 4.390 20.264 1.00 22.93 117 ASN A C 1
ATOM 901 O O . ASN A 1 118 ? 32.956 4.329 19.626 1.00 24.19 117 ASN A O 1
ATOM 906 N N . ALA A 1 119 ? 35.222 4.463 19.668 1.00 23.91 118 ALA A N 1
ATOM 907 C CA . ALA A 1 119 ? 35.388 4.545 18.209 1.00 22.20 118 ALA A CA 1
ATOM 908 C C . ALA A 1 119 ? 34.736 3.374 17.461 1.00 24.03 118 ALA A C 1
ATOM 909 O O . ALA A 1 119 ? 34.192 3.554 16.378 1.00 26.80 118 ALA A O 1
ATOM 911 N N . ASP A 1 120 ? 34.794 2.181 18.047 1.00 24.08 119 ASP A N 1
ATOM 912 C CA . ASP A 1 120 ? 34.191 0.985 17.431 1.00 25.82 119 ASP A CA 1
ATOM 913 C C . ASP A 1 120 ? 32.755 0.772 17.839 1.00 25.83 119 ASP A C 1
ATOM 914 O O . ASP A 1 120 ? 31.925 0.439 16.999 1.00 25.53 119 ASP A O 1
ATOM 919 N N . ARG A 1 121 ? 32.462 0.976 19.126 1.00 25.07 120 ARG A N 1
ATOM 920 C CA A ARG A 1 121 ? 31.125 0.776 19.677 0.50 24.53 120 ARG A CA 1
ATOM 921 C CA B ARG A 1 121 ? 31.111 0.760 19.658 0.50 25.51 120 ARG A CA 1
ATOM 922 C C . ARG A 1 121 ? 30.118 1.812 19.169 1.00 24.96 120 ARG A C 1
ATOM 923 O O . ARG A 1 121 ? 28.949 1.478 18.833 1.00 25.29 120 ARG A O 1
ATOM 946 N N . PRO A 1 123 ? 30.814 4.707 16.639 1.00 21.37 122 PRO A N 1
ATOM 947 C CA . PRO A 1 123 ? 31.712 5.447 15.741 1.00 20.81 122 PRO A CA 1
ATOM 948 C C . PRO A 1 123 ? 31.222 6.850 15.447 1.00 19.76 122 PRO A C 1
ATOM 949 O O . PRO A 1 123 ? 32.034 7.717 15.160 1.00 21.46 122 PRO A O 1
ATOM 953 N N . GLN A 1 124 ? 29.906 7.062 15.533 1.00 20.25 123 GLN A N 1
ATOM 954 C CA . GLN A 1 124 ? 29.335 8.386 15.254 1.00 19.64 123 GLN A CA 1
ATOM 955 C C . GLN A 1 124 ? 29.818 9.507 16.177 1.00 19.48 123 GLN A C 1
ATOM 956 O O . GLN A 1 124 ? 29.796 10.672 15.780 1.00 18.65 123 GLN A O 1
ATOM 962 N N . LEU A 1 125 ? 30.222 9.161 17.390 1.00 21.08 124 LEU A N 1
ATOM 963 C CA . LEU A 1 125 ? 30.675 10.161 18.366 1.00 19.49 124 LEU A CA 1
ATOM 964 C C . LEU A 1 125 ? 31.966 10.809 17.853 1.00 19.02 124 LEU A C 1
ATOM 965 O O . LEU A 1 125 ? 32.063 12.044 17.796 1.00 21.41 124 LEU A O 1
ATOM 970 N N . GLY A 1 126 ? 32.934 9.971 17.494 1.00 21.09 125 GLY A N 1
ATOM 971 C CA . GLY A 1 126 ? 34.191 10.467 16.947 1.00 18.30 125 GLY A CA 1
ATOM 972 C C . GLY A 1 126 ? 34.030 11.164 15.612 1.00 18.50 125 GLY A C 1
ATOM 973 O O . GLY A 1 126 ? 34.720 12.175 15.335 1.00 18.95 125 GLY A O 1
ATOM 974 N N . ARG A 1 127 ? 33.114 10.679 14.764 1.00 19.03 126 ARG A N 1
ATOM 975 C CA . ARG A 1 127 ? 32.855 11.376 13.515 1.00 20.13 126 ARG A CA 1
ATOM 976 C C . ARG A 1 127 ? 32.308 12.787 13.774 1.00 18.66 126 ARG A C 1
ATOM 977 O O . ARG A 1 127 ? 32.741 13.748 13.145 1.00 20.73 126 ARG A O 1
ATOM 985 N N . ALA A 1 128 ? 31.388 12.909 14.734 1.00 21.20 127 ALA A N 1
ATOM 986 C CA . ALA A 1 128 ? 30.836 14.214 15.112 1.00 19.42 127 ALA A CA 1
ATOM 987 C C . ALA A 1 128 ? 31.907 15.129 15.680 1.00 19.63 127 ALA A C 1
ATOM 988 O O . ALA A 1 128 ? 31.962 16.295 15.305 1.00 20.43 127 ALA A O 1
ATOM 990 N N . TRP A 1 129 ? 32.737 14.607 16.592 1.00 18.67 128 TRP A N 1
ATOM 991 C CA . TRP A 1 129 ? 33.821 15.425 17.148 1.00 19.23 128 TRP A CA 1
ATOM 992 C C . TRP A 1 129 ? 34.755 15.907 16.015 1.00 17.77 128 TRP A C 1
ATOM 993 O O . TRP A 1 129 ? 35.151 17.099 15.954 1.00 18.82 128 TRP A O 1
ATOM 1004 N N . TYR A 1 130 ? 35.120 14.984 15.151 1.00 17.24 129 TYR A N 1
ATOM 1005 C CA . TYR A 1 130 ? 36.067 15.326 14.068 1.00 19.12 129 TYR A CA 1
ATOM 1006 C C . TYR A 1 130 ? 35.499 16.413 13.150 1.00 19.65 129 TYR A C 1
ATOM 1007 O O . TYR A 1 130 ? 36.208 17.391 12.864 1.00 20.34 129 TYR A O 1
ATOM 1016 N N . GLU A 1 131 ? 34.228 16.278 12.726 1.00 19.37 130 GLU A N 1
ATOM 1017 C CA A GLU A 1 131 ? 33.598 17.264 11.827 0.50 19.93 130 GLU A CA 1
ATOM 1018 C CA B GLU A 1 131 ? 33.651 17.277 11.825 0.50 21.54 130 GLU A CA 1
ATOM 1019 C C . GLU A 1 131 ? 33.295 18.589 12.508 1.00 19.52 130 GLU A C 1
ATOM 1020 O O . GLU A 1 131 ? 33.652 19.653 12.015 1.00 20.35 130 GLU A O 1
ATOM 1031 N N . LYS A 1 132 ? 32.576 18.506 13.617 1.00 20.10 131 LYS A N 1
ATOM 1032 C CA . LYS A 1 132 ? 32.064 19.693 14.300 1.00 18.47 131 LYS A CA 1
ATOM 1033 C C . LYS A 1 132 ? 32.942 20.342 15.328 1.00 20.03 131 LYS A C 1
ATOM 1034 O O . LYS A 1 13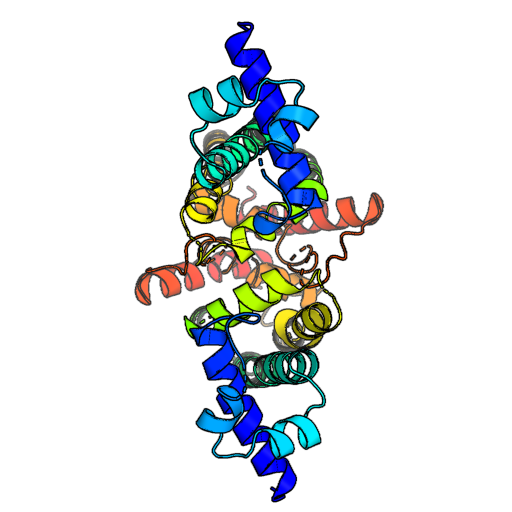2 ? 32.689 21.499 15.715 1.00 19.90 131 LYS A O 1
ATOM 1040 N N . GLY A 1 133 ? 33.943 19.598 15.796 1.00 19.57 132 GLY A N 1
ATOM 1041 C CA . GLY A 1 133 ? 34.928 20.066 16.731 1.00 18.90 132 GLY A CA 1
ATOM 1042 C C . GLY A 1 133 ? 36.224 20.403 16.042 1.00 20.03 132 GLY A C 1
ATOM 1043 O O . GLY A 1 133 ? 36.501 21.560 15.805 1.00 20.11 132 GLY A O 1
ATOM 1044 N N . PHE A 1 134 ? 36.965 19.363 15.666 1.00 20.06 133 PHE A N 1
ATOM 1045 C CA . PHE A 1 134 ? 38.301 19.500 15.093 1.00 18.67 133 PHE A CA 1
ATOM 1046 C C . PHE A 1 134 ? 38.344 20.282 13.765 1.00 19.08 133 PHE A C 1
ATOM 1047 O O . PHE A 1 134 ? 39.069 21.293 13.646 1.00 19.84 133 PHE A O 1
ATOM 1055 N N . GLU A 1 135 ? 37.572 19.830 12.775 1.00 19.11 134 GLU A N 1
ATOM 1056 C CA . GLU A 1 135 ? 37.581 20.483 11.450 1.00 19.22 134 GLU A CA 1
ATOM 1057 C C . GLU A 1 135 ? 37.086 21.921 11.521 1.00 20.20 134 GLU A C 1
ATOM 1058 O O . GLU A 1 135 ? 37.660 22.799 10.884 1.00 20.21 134 GLU A O 1
ATOM 1064 N N . ARG A 1 136 ? 36.051 22.151 12.335 1.00 20.21 135 ARG A N 1
ATOM 1065 C CA . ARG A 1 136 ? 35.500 23.493 12.486 1.00 22.29 135 ARG A CA 1
ATOM 1066 C C . ARG A 1 136 ? 36.506 24.487 13.070 1.00 21.97 135 ARG A C 1
ATOM 1067 O O . ARG A 1 136 ? 36.579 25.613 12.571 1.00 23.51 135 ARG A O 1
ATOM 1088 N N . LEU A 1 138 ? 39.861 24.293 12.853 1.00 19.73 137 LEU A N 1
ATOM 1089 C CA . LEU A 1 138 ? 40.886 24.535 11.808 1.00 19.56 137 LEU A CA 1
ATOM 1090 C C . LEU A 1 138 ? 40.292 25.454 10.734 1.00 20.97 137 LEU A C 1
ATOM 1091 O O . LEU A 1 138 ? 40.978 26.380 10.272 1.00 19.68 137 LEU A O 1
ATOM 1096 N N . ALA A 1 139 ? 39.027 25.229 10.359 1.00 21.50 138 ALA A N 1
ATOM 1097 C CA . ALA A 1 139 ? 38.355 26.057 9.334 1.00 20.62 138 ALA A CA 1
ATOM 1098 C C . ALA A 1 139 ? 38.235 27.527 9.794 1.00 21.00 138 ALA A C 1
ATOM 1099 O O . ALA A 1 139 ? 38.417 28.440 8.978 1.00 23.50 138 ALA A O 1
ATOM 1101 N N . SER A 1 140 ? 37.896 27.735 11.077 1.00 21.35 139 SER A N 1
ATOM 1102 C CA A SER A 1 140 ? 37.782 29.089 11.650 0.33 21.92 139 SER A CA 1
ATOM 1103 C CA B SER A 1 140 ? 37.775 29.093 11.631 0.33 22.17 139 SER A CA 1
ATOM 1104 C CA C SER A 1 140 ? 37.784 29.085 11.664 0.33 22.61 139 SER A CA 1
ATOM 1105 C C . SER A 1 140 ? 39.142 29.779 11.636 1.00 23.43 139 SER A C 1
ATOM 1106 O O . SER A 1 140 ? 39.261 30.964 11.274 1.00 23.26 139 SER A O 1
ATOM 1113 N N . THR A 1 141 ? 40.178 29.046 12.033 1.00 21.59 140 THR A N 1
ATOM 1114 C CA . THR A 1 141 ? 41.535 29.567 12.021 1.00 19.38 140 THR A CA 1
ATOM 1115 C C . THR A 1 141 ? 41.967 29.875 10.562 1.00 19.52 140 THR A C 1
ATOM 1116 O O . THR A 1 141 ? 42.572 30.909 10.334 1.00 20.73 140 THR A O 1
ATOM 1120 N N . ALA A 1 142 ? 41.628 28.994 9.614 1.00 21.36 141 ALA A N 1
ATOM 1121 C CA . ALA A 1 142 ? 41.931 29.164 8.183 1.00 20.47 141 ALA A CA 1
ATOM 1122 C C . ALA A 1 142 ? 41.289 30.412 7.595 1.00 22.61 141 ALA A C 1
ATOM 1123 O O . ALA A 1 142 ? 41.935 31.152 6.860 1.00 23.62 141 ALA A O 1
ATOM 1125 N N . SER A 1 143 ? 40.022 30.647 7.938 1.00 22.25 142 SER A N 1
ATOM 1126 C CA . SER A 1 143 ? 39.314 31.852 7.492 1.00 24.80 142 SER A CA 1
ATOM 1127 C C . SER A 1 143 ? 40.019 33.101 8.024 1.00 23.21 142 SER A C 1
ATOM 1128 O O . SER A 1 143 ? 40.242 34.059 7.278 1.00 23.87 142 SER A O 1
ATOM 1131 N N . CYS A 1 144 ? 40.432 33.053 9.292 1.00 23.86 143 CYS A N 1
ATOM 1132 C CA . CYS A 1 144 ? 41.214 34.142 9.905 1.00 21.80 143 CYS A CA 1
ATOM 1133 C C . CYS A 1 144 ? 42.563 34.379 9.183 1.00 23.46 143 CYS A C 1
ATOM 1134 O O . CYS A 1 144 ? 42.922 35.519 8.872 1.00 22.82 143 CYS A O 1
ATOM 1137 N N . PHE A 1 145 ? 43.302 33.306 8.911 1.00 20.56 144 PHE A N 1
ATOM 1138 C CA . PHE A 1 145 ? 44.585 33.421 8.206 1.00 19.76 144 PHE A CA 1
ATOM 1139 C C . PHE A 1 145 ? 44.454 33.939 6.762 1.00 22.18 144 PHE A C 1
ATOM 1140 O O . PHE A 1 145 ? 45.356 34.640 6.271 1.00 21.83 144 PHE A O 1
ATOM 1148 N N . GLN A 1 146 ? 43.362 33.574 6.094 1.00 21.48 145 GLN A N 1
ATOM 1149 C CA . GLN A 1 146 ? 43.110 34.053 4.718 1.00 22.99 145 GLN A CA 1
ATOM 1150 C C . GLN A 1 146 ? 42.948 35.560 4.712 1.00 24.78 145 GLN A C 1
ATOM 1151 O O . GLN A 1 146 ? 43.522 36.249 3.846 1.00 24.31 145 GLN A O 1
ATOM 1157 N N . LYS A 1 147 ? 42.161 36.063 5.661 1.00 24.28 146 LYS A N 1
ATOM 1158 C CA . LYS A 1 147 ? 41.955 37.511 5.821 1.00 27.65 146 LYS A CA 1
ATOM 1159 C C . LYS A 1 147 ? 43.266 38.212 6.177 1.00 26.03 146 LYS A C 1
ATOM 1160 O O . LYS A 1 147 ? 43.579 39.260 5.617 1.00 25.65 146 LYS A O 1
ATOM 1166 N N . LEU A 1 148 ? 44.061 37.615 7.069 1.00 23.52 147 LEU A N 1
ATOM 1167 C CA . LEU A 1 148 ? 45.380 38.173 7.409 1.00 22.86 147 LEU A CA 1
ATOM 1168 C C . LEU A 1 148 ? 46.329 38.161 6.202 1.00 21.99 147 LEU A C 1
ATOM 1169 O O . LEU A 1 148 ? 47.144 39.067 6.059 1.00 23.55 147 LEU A O 1
ATOM 1174 N N . THR A 1 149 ? 46.247 37.112 5.381 1.00 22.24 148 THR A N 1
ATOM 1175 C CA . THR A 1 149 ? 47.054 37.008 4.152 1.00 22.73 148 THR A CA 1
ATOM 1176 C C . THR A 1 149 ? 46.627 38.085 3.147 1.00 24.62 148 THR A C 1
ATOM 1177 O O . THR A 1 149 ? 47.488 38.777 2.592 1.00 23.19 148 THR A O 1
ATOM 1181 N N . ASN A 1 150 ? 45.314 38.249 2.966 1.00 23.54 149 ASN A N 1
ATOM 1182 C CA . ASN A 1 150 ? 44.772 39.313 2.064 1.00 24.50 149 ASN A CA 1
ATOM 1183 C C . ASN A 1 150 ? 45.217 40.728 2.477 1.00 25.36 149 ASN A C 1
ATOM 1184 O O . ASN A 1 150 ? 45.419 41.599 1.622 1.00 24.22 149 ASN A O 1
ATOM 1189 N N . ARG A 1 151 ? 45.397 40.937 3.777 1.00 24.96 150 ARG A N 1
ATOM 1190 C CA . ARG A 1 151 ? 45.869 42.208 4.330 1.00 26.59 150 ARG A CA 1
ATOM 1191 C C . ARG A 1 151 ? 47.396 42.362 4.369 1.00 25.62 150 ARG A C 1
ATOM 1192 O O . ARG A 1 151 ? 47.899 43.403 4.820 1.00 27.05 150 ARG A O 1
ATOM 1200 N N . GLY A 1 152 ? 48.131 41.358 3.876 1.00 24.50 151 GLY A N 1
ATOM 1201 C CA . GLY A 1 152 ? 49.591 41.368 3.829 1.00 24.36 151 GLY A CA 1
ATOM 1202 C C . GLY A 1 152 ? 50.299 41.241 5.164 1.00 24.54 151 GLY A C 1
ATOM 1203 O O . GLY A 1 152 ? 51.485 41.571 5.260 1.00 24.64 151 GLY A O 1
ATOM 1204 N N . LEU A 1 153 ? 49.593 40.727 6.183 1.00 23.86 152 LEU A N 1
ATOM 1205 C CA . LEU A 1 153 ? 50.146 40.609 7.541 1.00 24.65 152 LEU A CA 1
ATOM 1206 C C . LEU A 1 153 ? 50.907 39.297 7.769 1.00 23.66 152 LEU A C 1
ATOM 1207 O O . LEU A 1 153 ? 51.843 39.262 8.570 1.00 22.70 152 LEU A O 1
ATOM 1212 N N . ILE A 1 154 ? 50.466 38.224 7.105 1.00 24.32 153 ILE A N 1
ATOM 1213 C CA . ILE A 1 154 ? 51.142 36.914 7.071 1.00 23.20 153 ILE A CA 1
ATOM 1214 C C . ILE A 1 154 ? 51.045 36.428 5.617 1.00 23.15 153 ILE A C 1
ATOM 1215 O O . ILE A 1 154 ? 50.443 37.111 4.797 1.00 22.58 153 ILE A O 1
ATOM 1220 N N . GLN A 1 155 ? 51.610 35.255 5.319 1.00 24.72 154 GLN A N 1
ATOM 1221 C CA . GLN A 1 155 ? 51.492 34.634 3.980 1.00 25.35 154 GLN A CA 1
ATOM 1222 C C . GLN A 1 155 ? 51.188 33.137 4.078 1.00 25.08 154 GLN A C 1
ATOM 1223 O O . GLN A 1 155 ? 52.118 32.322 4.177 1.00 23.34 154 GLN A O 1
ATOM 1229 N N . THR A 1 156 ? 49.896 32.799 4.091 1.00 23.91 155 THR A N 1
ATOM 1230 C CA . THR A 1 156 ? 49.437 31.421 4.137 1.00 24.99 155 THR A CA 1
ATOM 1231 C C . THR A 1 156 ? 48.670 31.119 2.854 1.00 28.87 155 THR A C 1
ATOM 1232 O O . THR A 1 156 ? 47.488 31.481 2.722 1.00 28.49 155 THR A O 1
ATOM 1236 N N . GLY A 1 157 ? 49.367 30.481 1.905 1.00 31.13 156 GLY A N 1
ATOM 1237 C CA . GLY A 1 157 ? 48.786 30.064 0.624 1.00 33.17 156 GLY A CA 1
ATOM 1238 C C . GLY A 1 157 ? 47.663 29.049 0.757 1.00 34.30 156 GLY A C 1
ATOM 1239 O O . GLY A 1 157 ? 46.667 29.145 0.034 1.00 36.55 156 GLY A O 1
ATOM 1240 N N . ASP A 1 158 ? 47.844 28.075 1.659 1.00 30.88 157 ASP A N 1
ATOM 1241 C CA . ASP A 1 158 ? 46.865 27.042 1.998 1.00 28.80 157 ASP A CA 1
ATOM 1242 C C . ASP A 1 158 ? 46.596 27.344 3.486 1.00 28.30 157 ASP A C 1
ATOM 1243 O O . ASP A 1 158 ? 47.308 26.822 4.349 1.00 26.71 157 ASP A O 1
ATOM 1248 N N . PRO A 1 159 ? 45.645 28.255 3.766 1.00 27.14 158 PRO A N 1
ATOM 1249 C CA . PRO A 1 159 ? 45.350 28.608 5.159 1.00 25.98 158 PRO A CA 1
ATOM 1250 C C . PRO A 1 159 ? 44.895 27.467 6.070 1.00 25.26 158 PRO A C 1
ATOM 1251 O O . PRO A 1 159 ? 45.219 27.523 7.266 1.00 23.17 158 PRO A O 1
ATOM 1255 N N . TYR A 1 160 ? 44.169 26.461 5.552 1.00 25.79 159 TYR A N 1
ATOM 1256 C CA . TYR A 1 160 ? 43.748 25.287 6.357 1.00 25.68 159 TYR A CA 1
ATOM 1257 C C . TYR A 1 160 ? 45.004 24.464 6.737 1.00 25.01 159 TYR A C 1
ATOM 1258 O O . TYR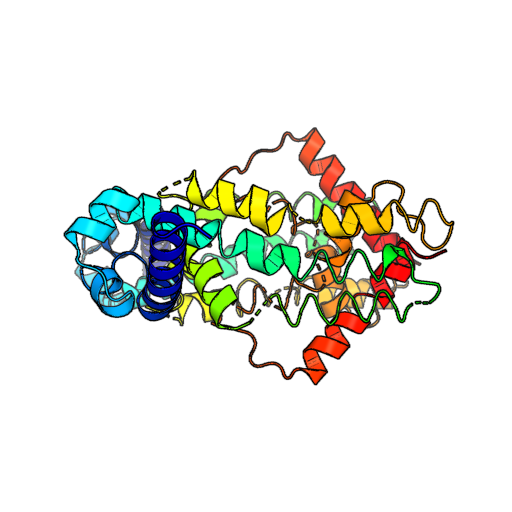 A 1 160 ? 45.137 24.024 7.892 1.00 25.50 159 TYR A O 1
ATOM 1267 N N . LEU A 1 161 ? 45.906 24.262 5.772 1.00 26.65 160 LEU A N 1
ATOM 1268 C CA . LEU A 1 161 ? 47.163 23.527 6.054 1.00 27.05 160 LEU A CA 1
ATOM 1269 C C . LEU A 1 161 ? 47.987 24.278 7.096 1.00 22.52 160 LEU A C 1
ATOM 1270 O O . LEU A 1 161 ? 48.448 23.661 8.075 1.00 24.37 160 LEU A O 1
ATOM 1275 N N . ALA A 1 162 ? 48.091 25.584 6.911 1.00 21.87 161 ALA A N 1
ATOM 1276 C CA . ALA A 1 162 ? 48.838 26.486 7.834 1.00 21.04 161 ALA A CA 1
ATOM 1277 C C . ALA A 1 162 ? 48.216 26.419 9.223 1.00 21.51 161 ALA A C 1
ATOM 1278 O O . ALA A 1 162 ? 48.931 26.332 10.212 1.00 18.30 161 ALA A O 1
ATOM 1280 N N . ALA A 1 163 ? 46.888 26.401 9.297 1.00 21.12 162 ALA A N 1
ATOM 1281 C CA . ALA A 1 163 ? 46.211 26.245 10.584 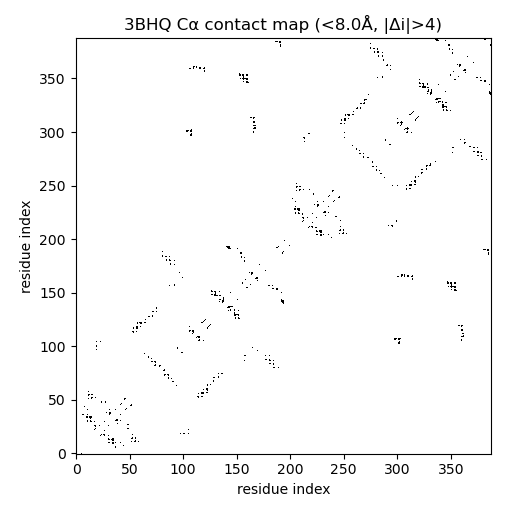1.00 19.74 162 ALA A CA 1
ATOM 1282 C C . ALA A 1 163 ? 46.591 24.920 11.231 1.00 19.19 162 ALA A C 1
ATOM 1283 O O . ALA A 1 163 ? 46.956 24.904 12.418 1.00 18.85 162 ALA A O 1
ATOM 1285 N N . SER A 1 164 ? 46.569 23.811 10.467 1.00 19.79 163 SER A N 1
ATOM 1286 C CA . SER A 1 164 ? 46.936 22.506 11.044 1.00 19.73 163 SER A CA 1
ATOM 1287 C C . SER A 1 164 ? 48.401 22.518 11.516 1.00 18.50 163 SER A C 1
ATOM 1288 O O . SER A 1 164 ? 48.711 21.875 12.503 1.00 20.61 163 SER A O 1
ATOM 1291 N N . HIS A 1 165 ? 49.270 23.260 10.820 1.00 18.56 164 HIS A N 1
ATOM 1292 C CA . HIS A 1 165 ? 50.681 23.394 11.248 1.00 19.61 164 HIS A CA 1
ATOM 1293 C C . HIS A 1 165 ? 50.832 24.105 12.574 1.00 19.69 164 HIS A C 1
ATOM 1294 O O . HIS A 1 165 ? 51.598 23.655 13.433 1.00 20.02 164 HIS A O 1
ATOM 1301 N N . LEU A 1 166 ? 50.096 25.215 12.763 1.00 18.92 165 LEU A N 1
ATOM 1302 C CA . LEU A 1 166 ? 50.117 25.927 14.056 1.00 18.22 165 LEU A CA 1
ATOM 1303 C C . LEU A 1 166 ? 49.604 24.974 15.161 1.00 19.37 165 LEU A C 1
ATOM 1304 O O . LEU A 1 166 ? 50.253 24.808 16.185 1.00 18.06 165 LEU A O 1
ATOM 1309 N N . PHE A 1 167 ? 48.431 24.381 14.962 1.00 18.73 166 PHE A N 1
ATOM 1310 C CA . PHE A 1 167 ? 47.852 23.482 15.951 1.00 18.65 166 PHE A CA 1
ATOM 1311 C C . PHE A 1 167 ? 48.755 22.274 16.226 1.00 18.15 166 PHE A C 1
ATOM 1312 O O . PHE A 1 167 ? 48.936 21.895 17.391 1.00 19.09 166 PHE A O 1
ATOM 1320 N N . GLY A 1 168 ? 49.324 21.720 15.167 1.00 18.85 167 GLY A N 1
ATOM 1321 C CA . GLY A 1 168 ? 50.219 20.573 15.309 1.00 19.96 167 GLY A CA 1
ATOM 1322 C C . GLY A 1 168 ? 51.477 20.901 16.103 1.00 20.51 167 GLY A C 1
ATOM 1323 O O . GLY A 1 168 ? 51.846 20.161 17.014 1.00 19.57 167 GLY A O 1
ATOM 1332 N N . LEU A 1 170 ? 51.849 23.357 18.247 1.00 21.48 169 LEU A N 1
ATOM 1333 C CA . LEU A 1 170 ? 51.426 23.722 19.569 1.00 20.52 169 LEU A CA 1
ATOM 1334 C C . LEU A 1 170 ? 51.023 22.537 20.432 1.00 21.29 169 LEU A C 1
ATOM 1335 O O . LEU A 1 170 ? 51.293 22.527 21.644 1.00 21.43 169 LEU A O 1
ATOM 1340 N N . LEU A 1 171 ? 50.347 21.550 19.849 1.00 21.22 170 LEU A N 1
ATOM 1341 C CA . LEU A 1 171 ? 49.728 20.500 20.644 1.00 20.67 170 LEU A CA 1
ATOM 1342 C C . LEU A 1 171 ? 50.287 19.097 20.525 1.00 18.73 170 LEU A C 1
ATOM 1343 O O . LEU A 1 171 ? 49.904 18.257 21.326 1.00 18.40 170 LEU A O 1
ATOM 1348 N N . TRP A 1 172 ? 51.199 18.864 19.586 1.00 18.54 171 TRP A N 1
ATOM 1349 C CA . TRP A 1 172 ? 51.697 17.480 19.385 1.00 18.08 171 TRP A CA 1
ATOM 1350 C C . TRP A 1 172 ? 52.201 16.884 20.716 1.00 18.04 171 TRP A C 1
ATOM 1351 O O . TRP A 1 172 ? 51.777 15.799 21.083 1.00 19.64 171 TRP A O 1
ATOM 1362 N N . ILE A 1 173 ? 53.090 17.558 21.434 1.00 18.53 172 ILE A N 1
ATOM 1363 C CA A ILE A 1 173 ? 53.595 17.026 22.704 0.50 19.22 172 ILE A CA 1
ATOM 1364 C CA B ILE A 1 173 ? 53.580 17.021 22.711 0.50 19.41 172 ILE A CA 1
ATOM 1365 C C . ILE A 1 173 ? 52.527 17.058 23.811 1.00 19.30 172 ILE A C 1
ATOM 1366 O O . ILE A 1 173 ? 52.183 16.021 24.346 1.00 19.83 172 ILE A O 1
ATOM 1375 N N . PRO A 1 174 ? 51.987 18.249 24.152 1.00 19.38 173 PRO A N 1
ATOM 1376 C CA . PRO A 1 174 ? 51.022 18.227 25.271 1.00 20.41 173 PRO A CA 1
ATOM 1377 C C . PRO A 1 174 ? 49.782 17.358 25.126 1.00 18.57 173 PRO A C 1
ATOM 1378 O O . PRO A 1 174 ? 49.382 16.696 26.107 1.00 21.66 173 PRO A O 1
ATOM 1390 N N . ASN A 1 176 ? 49.358 14.597 23.159 1.00 16.71 175 ASN A N 1
ATOM 1391 C CA . ASN A 1 176 ? 49.720 13.180 23.272 1.00 16.06 175 ASN A CA 1
ATOM 1392 C C . ASN A 1 176 ? 50.150 12.800 24.695 1.00 17.44 175 ASN A C 1
ATOM 1393 O O . ASN A 1 176 ? 49.822 11.712 25.177 1.00 18.75 175 ASN A O 1
ATOM 1398 N N . GLU A 1 177 ? 50.883 13.685 25.352 1.00 17.81 176 GLU A N 1
ATOM 1399 C CA . GLU A 1 177 ? 51.266 13.432 26.747 1.00 19.01 176 GLU A CA 1
ATOM 1400 C C . GLU A 1 177 ? 50.003 13.226 27.613 1.00 19.76 176 GLU A C 1
ATOM 1401 O O . GLU A 1 177 ? 49.971 12.294 28.412 1.00 21.34 176 GLU A O 1
ATOM 1407 N N . ALA A 1 178 ? 48.971 14.051 27.395 1.00 20.83 177 ALA A N 1
ATOM 1408 C CA . ALA A 1 178 ? 47.711 13.897 28.152 1.00 20.29 177 ALA A CA 1
ATOM 1409 C C . ALA A 1 178 ? 46.996 12.633 27.815 1.00 22.88 177 ALA A C 1
ATOM 1410 O O . ALA A 1 178 ? 46.519 11.918 28.706 1.00 22.54 177 ALA A O 1
ATOM 1420 N N . PHE A 1 180 ? 48.149 9.827 26.652 1.00 20.45 179 PHE A N 1
ATOM 1421 C CA . PHE A 1 180 ? 48.808 8.599 27.024 1.00 22.53 179 PHE A CA 1
ATOM 1422 C C . PHE A 1 180 ? 49.050 8.504 28.520 1.00 24.18 179 PHE A C 1
ATOM 1423 O O . PHE A 1 180 ? 49.041 7.411 29.040 1.00 26.79 179 PHE A O 1
ATOM 1431 N N . THR A 1 181 ? 49.313 9.617 29.179 1.00 25.48 180 THR A N 1
ATOM 1432 C CA . THR A 1 181 ? 49.700 9.557 30.599 1.00 28.96 180 THR A CA 1
ATOM 1433 C C . THR A 1 181 ? 48.688 10.114 31.561 1.00 35.15 180 THR A C 1
ATOM 1434 O O . THR A 1 181 ? 48.796 9.844 32.776 1.00 36.06 180 THR A O 1
ATOM 1438 N N . GLY A 1 182 ? 47.735 10.900 31.066 1.00 35.77 181 GLY A N 1
ATOM 1439 C CA . GLY A 1 182 ? 46.780 11.589 31.913 1.00 39.77 181 GLY A CA 1
ATOM 1440 C C . GLY A 1 182 ? 47.413 12.838 32.505 1.00 42.85 181 GLY A C 1
ATOM 1441 O O . GLY A 1 182 ? 46.686 13.742 32.923 1.00 43.92 181 GLY A O 1
ATOM 1442 N N . SER A 1 183 ? 48.762 12.900 32.536 1.00 45.53 182 SER A N 1
ATOM 1443 C CA . SER A 1 183 ? 49.497 14.032 33.071 1.00 45.82 182 SER A CA 1
ATOM 1444 C C . SER A 1 183 ? 49.136 15.213 32.199 1.00 46.13 182 SER A C 1
ATOM 1445 O O . SER A 1 183 ? 49.416 15.212 30.990 1.00 43.25 182 SER A O 1
ATOM 1448 N N . ASN A 1 184 ? 48.413 16.145 32.814 1.00 44.85 183 ASN A N 1
ATOM 1449 C CA . ASN A 1 184 ? 48.031 17.383 32.189 1.00 44.10 183 ASN A CA 1
ATOM 1450 C C . ASN A 1 184 ? 48.439 18.442 33.195 1.00 44.67 183 ASN A C 1
ATOM 1451 O O . ASN A 1 184 ? 47.626 18.838 34.046 1.00 46.36 183 ASN A O 1
ATOM 1456 N N . ARG A 1 185 ? 49.721 18.824 33.142 1.00 43.22 184 ARG A N 1
ATOM 1457 C CA A ARG A 1 185 ? 50.351 19.757 34.083 0.50 42.04 184 ARG A CA 1
ATOM 1458 C CA B ARG A 1 185 ? 50.213 19.865 34.041 0.50 43.69 184 ARG A CA 1
ATOM 1459 C C . ARG A 1 185 ? 51.272 20.757 33.376 1.00 43.06 184 ARG A C 1
ATOM 1460 O O . ARG A 1 185 ? 52.084 20.338 32.535 1.00 43.73 184 ARG A O 1
ATOM 1475 N N . ARG A 1 186 ? 51.195 22.037 33.734 1.00 41.06 185 ARG A N 1
ATOM 1476 C CA . ARG A 1 186 ? 52.083 23.054 33.197 1.00 39.65 185 ARG A CA 1
ATOM 1477 C C . ARG A 1 186 ? 51.890 24.314 33.998 1.00 38.79 185 ARG A C 1
ATOM 1478 O O . ARG A 1 186 ? 50.749 24.689 34.281 1.00 37.74 185 ARG A O 1
ATOM 1480 N N . SER A 1 187 ? 52.989 24.961 34.368 1.00 39.50 186 SER A N 1
ATOM 1481 C CA . SER A 1 187 ? 52.913 26.253 35.032 1.00 39.23 186 SER A CA 1
ATOM 1482 C C . SER A 1 187 ? 52.525 27.290 33.957 1.00 41.35 186 SER A C 1
ATOM 1483 O O . SER A 1 187 ? 52.554 26.992 32.734 1.00 41.17 186 SER A O 1
ATOM 1486 N N . LYS A 1 188 ? 52.165 28.497 34.407 1.00 41.15 187 LYS A N 1
ATOM 1487 C CA . LYS A 1 188 ? 51.859 29.603 33.489 1.00 40.32 187 LYS A CA 1
ATOM 1488 C C . LYS A 1 188 ? 53.109 29.901 32.642 1.00 39.30 187 LYS A C 1
ATOM 1489 O O . LYS A 1 188 ? 52.991 30.084 31.424 1.00 38.67 187 LYS A O 1
ATOM 1491 N N . ALA A 1 189 ? 54.288 29.908 33.282 1.00 37.83 188 ALA A N 1
ATOM 1492 C CA . ALA A 1 189 ? 55.580 30.104 32.583 1.00 39.47 188 ALA A CA 1
ATOM 1493 C C . ALA A 1 189 ? 55.855 29.059 31.486 1.00 40.67 188 ALA A C 1
ATOM 1494 O O . ALA A 1 189 ? 56.293 29.430 30.383 1.00 39.78 188 ALA A O 1
ATOM 1496 N N . GLU A 1 190 ? 55.584 27.780 31.783 1.00 38.34 189 GLU A N 1
ATOM 1497 C CA . GLU A 1 190 ? 55.796 26.699 30.806 1.00 38.96 189 GLU A CA 1
ATOM 1498 C C . GLU A 1 190 ? 54.819 26.798 29.635 1.00 37.63 189 GLU A C 1
ATOM 1499 O O . GLU A 1 190 ? 55.227 26.631 28.474 1.00 33.87 189 GLU A O 1
ATOM 1505 N N . LEU A 1 191 ? 53.540 27.032 29.951 1.00 37.67 190 LEU A N 1
ATOM 1506 C CA . LEU A 1 191 ? 52.478 27.203 28.927 1.00 39.38 190 LEU A CA 1
ATOM 1507 C C . LEU A 1 191 ? 52.874 28.291 27.907 1.00 39.75 190 LEU A C 1
ATOM 1508 O O . LEU A 1 191 ? 52.864 28.045 26.691 1.00 41.77 190 LEU A O 1
ATOM 1513 N N . GLU A 1 192 ? 53.260 29.463 28.427 1.00 39.30 191 GLU A N 1
ATOM 1514 C CA . GLU A 1 192 ? 53.679 30.594 27.596 1.00 38.91 191 GLU A CA 1
ATOM 1515 C C . GLU A 1 192 ? 54.949 30.294 26.788 1.00 39.34 191 GLU A C 1
ATOM 1516 O O . GLU A 1 192 ? 54.990 30.582 25.584 1.00 37.34 191 GLU A O 1
ATOM 1522 N N . ARG A 1 193 ? 55.974 29.705 27.416 1.00 36.23 192 ARG A N 1
ATOM 1523 C CA . ARG A 1 193 ? 57.202 29.372 26.675 1.00 36.77 192 ARG A CA 1
ATOM 1524 C C . ARG A 1 193 ? 56.917 28.455 25.489 1.00 33.89 192 ARG A C 1
ATOM 1525 O O . ARG A 1 193 ? 57.515 28.598 24.409 1.00 29.49 192 ARG A O 1
ATOM 1533 N N . HIS A 1 194 ? 56.005 27.509 25.715 1.00 31.60 193 HIS A N 1
ATOM 1534 C CA . HIS A 1 194 ? 55.615 26.541 24.692 1.00 30.40 193 HIS A CA 1
ATOM 1535 C C . HIS A 1 194 ? 54.861 27.191 23.525 1.00 26.02 193 HIS A C 1
ATOM 1536 O O . HIS A 1 194 ? 55.200 26.983 22.375 1.00 26.38 193 HIS A O 1
ATOM 1543 N N . ALA A 1 195 ? 53.833 27.958 23.860 1.00 28.78 194 ALA A N 1
ATOM 1544 C CA . ALA A 1 195 ? 53.061 28.671 22.855 1.00 26.81 194 ALA A CA 1
ATOM 1545 C C . ALA A 1 195 ? 53.980 29.601 22.032 1.00 25.95 194 ALA A C 1
ATOM 1546 O O . ALA A 1 195 ? 53.933 29.597 20.804 1.00 24.64 194 ALA A O 1
ATOM 1548 N N . ASP A 1 196 ? 54.864 30.334 22.707 1.00 25.38 195 ASP A N 1
ATOM 1549 C CA . ASP A 1 196 ? 55.741 31.291 22.028 1.00 26.55 195 ASP A CA 1
ATOM 1550 C C . ASP A 1 196 ? 56.751 30.654 21.098 1.00 26.00 195 ASP A C 1
ATOM 1551 O O . ASP A 1 196 ? 57.004 31.168 20.011 1.00 25.06 195 ASP A O 1
ATOM 1556 N N . ALA A 1 197 ? 57.333 29.528 21.525 1.00 25.25 196 ALA A N 1
ATOM 1557 C CA . ALA A 1 197 ? 58.239 28.776 20.678 1.00 24.18 196 ALA A CA 1
ATOM 1558 C C . ALA A 1 197 ? 57.516 28.235 19.414 1.00 22.38 196 ALA A C 1
ATOM 1559 O O . ALA A 1 197 ? 58.072 28.275 18.323 1.00 24.54 196 ALA A O 1
ATOM 1561 N N . SER A 1 198 ? 56.268 27.784 19.570 1.00 23.76 197 SER A N 1
ATOM 1562 C CA . SER A 1 198 ? 55.454 27.294 18.443 1.00 22.39 197 SER A CA 1
ATOM 1563 C C . SER A 1 198 ? 55.174 28.442 17.438 1.00 21.21 197 SER A C 1
ATOM 1564 O O . SER A 1 198 ? 55.233 28.272 16.229 1.00 22.00 197 SER A O 1
ATOM 1567 N N . VAL A 1 199 ? 54.823 29.612 17.975 1.00 20.00 198 VAL A N 1
ATOM 1568 C CA . VAL A 1 199 ? 54.572 30.810 17.158 1.00 21.41 198 VAL A CA 1
ATOM 1569 C C . VAL A 1 199 ? 55.827 31.284 16.433 1.00 19.95 198 VAL A C 1
ATOM 1570 O O . VAL A 1 199 ? 55.763 31.665 15.264 1.00 19.26 198 VAL A O 1
ATOM 1574 N N . GLU A 1 200 ? 56.981 31.255 17.096 1.00 20.93 199 GLU A N 1
ATOM 1575 C CA . GLU A 1 200 ? 58.242 31.605 16.435 1.00 22.83 199 GLU A CA 1
ATOM 1576 C C . GLU A 1 200 ? 58.508 30.724 15.230 1.00 22.75 199 GLU A C 1
ATOM 1577 O O . GLU A 1 200 ? 58.869 31.212 14.167 1.00 21.80 199 GLU A O 1
ATOM 1583 N N . ALA A 1 201 ? 58.314 29.414 15.397 1.00 21.23 200 ALA A N 1
ATOM 1584 C CA . ALA A 1 201 ? 58.510 28.492 14.290 1.00 19.58 200 ALA A CA 1
ATOM 1585 C C . ALA A 1 201 ? 57.487 28.737 13.178 1.00 18.10 200 ALA A C 1
ATOM 1586 O O . ALA A 1 201 ? 57.798 28.738 11.992 1.00 20.46 200 ALA A O 1
ATOM 1588 N N . PHE A 1 202 ? 56.227 28.930 13.568 1.00 19.76 201 PHE A N 1
ATOM 1589 C CA . PHE A 1 202 ? 55.154 29.244 12.627 1.00 19.96 201 PHE A CA 1
ATOM 1590 C C . PHE A 1 202 ? 55.473 30.474 11.774 1.00 20.22 201 PHE A C 1
ATOM 1591 O O . PHE A 1 202 ? 55.296 30.429 10.553 1.00 20.62 201 PHE A O 1
ATOM 1599 N N . LEU A 1 203 ? 55.930 31.563 12.399 1.00 20.53 202 LEU A N 1
ATOM 1600 C CA . LEU A 1 203 ? 56.270 32.780 11.650 1.00 21.50 202 LEU A CA 1
ATOM 1601 C C . LEU A 1 203 ? 57.511 32.621 10.765 1.00 21.62 202 LEU A C 1
ATOM 1602 O O . LEU A 1 203 ? 57.619 33.318 9.746 1.00 20.46 202 LEU A O 1
ATOM 1607 N N . ALA A 1 204 ? 58.418 31.700 11.124 1.00 21.69 203 ALA A N 1
ATOM 1608 C CA . ALA A 1 204 ? 59.580 31.391 10.285 1.00 21.99 203 ALA A CA 1
ATOM 1609 C C . ALA A 1 204 ? 59.141 30.872 8.925 1.00 22.40 203 ALA A C 1
ATOM 1610 O O . ALA A 1 204 ? 59.794 31.141 7.922 1.00 24.56 203 ALA A O 1
ATOM 1612 N N . VAL A 1 205 ? 58.014 30.163 8.877 1.00 21.36 204 VAL A N 1
ATOM 1613 C CA . VAL A 1 205 ? 57.443 29.665 7.637 1.00 21.10 204 VAL A CA 1
ATOM 1614 C C . VAL A 1 205 ? 56.442 30.619 6.989 1.00 22.80 204 VAL A C 1
ATOM 1615 O O . VAL A 1 205 ? 56.478 30.862 5.776 1.00 22.90 204 VAL A O 1
ATOM 1619 N N . TYR A 1 206 ? 55.512 31.141 7.795 1.00 19.97 205 TYR A N 1
ATOM 1620 C CA . TYR A 1 206 ? 54.360 31.895 7.276 1.00 19.36 205 TYR A CA 1
ATOM 1621 C C . TYR A 1 206 ? 54.358 33.408 7.480 1.00 19.82 205 TYR A C 1
ATOM 1622 O O . TYR A 1 206 ? 53.398 34.093 7.083 1.00 22.40 205 TYR A O 1
ATOM 1631 N N . GLY A 1 207 ? 55.393 33.930 8.126 1.00 21.45 206 GLY A N 1
ATOM 1632 C CA . GLY A 1 207 ? 55.486 35.364 8.339 1.00 23.30 206 GLY A CA 1
ATOM 1633 C C . GLY A 1 207 ? 55.894 36.089 7.073 1.00 27.28 206 GLY A C 1
ATOM 1634 O O . GLY A 1 207 ? 56.368 35.464 6.131 1.00 27.96 206 GLY A O 1
ATOM 1635 N N . VAL A 1 208 ? 55.704 37.405 7.058 1.00 28.74 207 VAL A N 1
ATOM 1636 C CA . VAL A 1 208 ? 56.126 38.236 5.919 1.00 31.94 207 VAL A CA 1
ATOM 1637 C C . VAL A 1 208 ? 57.564 38.714 6.145 1.00 35.18 207 VAL A C 1
ATOM 1638 O O . VAL A 1 208 ? 57.922 39.121 7.252 1.00 38.27 207 VAL A O 1
ATOM 1642 N N . GLU B 1 7 ? 67.729 -18.079 20.825 1.00 45.04 6 GLU B N 1
ATOM 1643 C CA . GLU B 1 7 ? 66.495 -17.814 21.634 1.00 43.50 6 GLU B CA 1
ATOM 1644 C C . GLU B 1 7 ? 66.139 -19.034 22.470 1.00 41.79 6 GLU B C 1
ATOM 1645 O O . GLU B 1 7 ? 66.040 -20.135 21.933 1.00 42.37 6 GLU B O 1
ATOM 1651 N N . THR B 1 8 ? 65.899 -18.825 23.766 1.00 39.95 7 THR B N 1
ATOM 1652 C CA . THR B 1 8 ? 65.529 -19.916 24.674 1.00 37.77 7 THR B CA 1
ATOM 1653 C C . THR B 1 8 ? 64.074 -20.359 24.449 1.00 36.71 7 THR B C 1
ATOM 1654 O O . THR B 1 8 ? 63.274 -19.610 23.871 1.00 36.48 7 THR B O 1
ATOM 1658 N N . ARG B 1 9 ? 63.744 -21.567 24.906 1.00 35.44 8 ARG B N 1
ATOM 1659 C CA . ARG B 1 9 ? 62.381 -22.113 24.797 1.00 34.87 8 ARG B CA 1
ATOM 1660 C C . ARG B 1 9 ? 61.374 -21.178 25.464 1.00 33.62 8 ARG B C 1
ATOM 1661 O O . ARG B 1 9 ? 60.315 -20.904 24.897 1.00 30.49 8 ARG B O 1
ATOM 1663 N N . SER B 1 10 ? 61.737 -20.686 26.654 1.00 32.09 9 SER B N 1
ATOM 1664 C CA . SER B 1 10 ? 60.896 -19.771 27.430 1.00 31.91 9 SER B CA 1
ATOM 1665 C C . SER B 1 10 ? 60.682 -18.431 26.730 1.00 29.36 9 SER B C 1
ATOM 1666 O O . SER B 1 10 ? 59.565 -17.928 26.705 1.00 29.21 9 SER B O 1
ATOM 1669 N N . ALA B 1 11 ? 61.748 -17.865 26.165 1.00 28.38 10 ALA B N 1
ATOM 1670 C CA . ALA B 1 11 ? 61.682 -16.616 25.425 1.00 27.91 10 ALA B CA 1
ATOM 1671 C C . ALA B 1 11 ? 60.810 -16.752 24.172 1.00 26.41 10 ALA B C 1
ATOM 1672 O O . ALA B 1 11 ? 60.023 -15.862 23.873 1.00 25.96 10 ALA B O 1
ATOM 1674 N N . ARG B 1 12 ? 60.956 -17.873 23.461 1.00 27.82 11 ARG B N 1
ATOM 1675 C CA . ARG B 1 12 ? 60.110 -18.166 22.292 1.00 27.02 11 ARG B CA 1
ATOM 1676 C C . ARG B 1 12 ? 58.621 -18.248 22.687 1.00 24.35 11 ARG B C 1
ATOM 1677 O O . ARG B 1 12 ? 57.781 -17.669 21.992 1.00 22.99 11 ARG B O 1
ATOM 1685 N N . LYS B 1 13 ? 58.331 -18.923 23.792 1.00 22.79 12 LYS B N 1
ATOM 1686 C CA . LYS B 1 13 ? 56.950 -19.070 24.304 1.00 23.42 12 LYS B CA 1
ATOM 1687 C C . LYS B 1 13 ? 56.384 -17.683 24.625 1.00 24.34 12 LYS B C 1
ATOM 1688 O O . LYS B 1 13 ? 55.265 -17.353 24.220 1.00 21.48 12 LYS B O 1
ATOM 1694 N N . ASP B 1 14 ? 57.167 -16.862 25.325 1.00 24.31 13 ASP B N 1
ATOM 1695 C CA . ASP B 1 14 ? 56.757 -15.470 25.611 1.00 22.90 13 ASP B CA 1
ATOM 1696 C C . ASP B 1 14 ? 56.451 -14.670 24.318 1.00 22.74 13 ASP B C 1
ATOM 1697 O O . ASP B 1 14 ? 55.411 -13.989 24.207 1.00 20.75 13 ASP B O 1
ATOM 1702 N N . ARG B 1 15 ? 57.363 -14.739 23.339 1.00 21.88 14 ARG B N 1
ATOM 1703 C CA . ARG B 1 15 ? 57.193 -14.022 22.074 1.00 23.70 14 ARG B CA 1
ATOM 1704 C C . ARG B 1 15 ? 55.919 -14.452 21.352 1.00 20.90 14 ARG B C 1
ATOM 1705 O O . ARG B 1 15 ? 55.162 -13.616 20.842 1.00 22.19 14 ARG B O 1
ATOM 1713 N N . GLU B 1 16 ? 55.699 -15.759 21.311 1.00 21.06 15 GLU B N 1
ATOM 1714 C CA . GLU B 1 16 ? 54.521 -16.321 20.646 1.00 20.47 15 GLU B CA 1
ATOM 1715 C C . GLU B 1 16 ? 53.234 -15.896 21.352 1.00 18.49 15 GLU B C 1
ATOM 1716 O O . GLU B 1 16 ? 52.275 -15.475 20.690 1.00 19.06 15 GLU B O 1
ATOM 1722 N N . ILE B 1 17 ? 53.232 -15.969 22.685 1.00 18.87 16 ILE B N 1
ATOM 1723 C CA . ILE B 1 17 ? 52.060 -15.532 23.450 1.00 17.14 16 ILE B CA 1
ATOM 1724 C C . ILE B 1 17 ? 51.778 -14.026 23.208 1.00 16.89 16 ILE B C 1
ATOM 1725 O O . ILE B 1 17 ? 50.616 -13.633 22.990 1.00 18.38 16 ILE B O 1
ATOM 1730 N N . ILE B 1 18 ? 52.831 -13.202 23.224 1.00 17.88 17 ILE B N 1
ATOM 1731 C CA . ILE B 1 18 ? 52.683 -11.762 22.955 1.00 19.14 17 ILE B CA 1
ATOM 1732 C C . ILE B 1 18 ? 52.146 -11.500 21.539 1.00 18.71 17 ILE B C 1
ATOM 1733 O O . ILE B 1 18 ? 51.289 -10.653 21.381 1.00 20.38 17 ILE B O 1
ATOM 1738 N N . GLN B 1 19 ? 52.656 -12.214 20.531 1.00 17.52 18 GLN B N 1
ATOM 1739 C CA . GLN B 1 19 ? 52.152 -12.068 19.149 1.00 19.37 18 GLN B CA 1
ATOM 1740 C C . GLN B 1 19 ? 50.656 -12.434 19.101 1.00 19.78 18 GLN B C 1
ATOM 1741 O O . GLN B 1 19 ? 49.849 -11.708 18.512 1.00 19.58 18 GLN B O 1
ATOM 1747 N N . ALA B 1 20 ? 50.282 -13.543 19.741 1.00 20.44 19 ALA B N 1
ATOM 1748 C CA . ALA B 1 20 ? 48.871 -13.963 19.800 1.00 19.16 19 ALA B CA 1
ATOM 1749 C C . ALA B 1 20 ? 48.002 -12.934 20.493 1.00 19.98 19 ALA B C 1
ATOM 1750 O O . ALA B 1 20 ? 46.918 -12.580 20.016 1.00 20.02 19 ALA B O 1
ATOM 1752 N N . ALA B 1 21 ? 48.485 -12.455 21.636 1.00 18.36 20 ALA B N 1
ATOM 1753 C CA . ALA B 1 21 ? 47.769 -11.446 22.393 1.00 17.69 20 ALA B CA 1
ATOM 1754 C C . ALA B 1 21 ? 47.595 -10.152 21.612 1.00 19.16 20 ALA B C 1
ATOM 1755 O O . ALA B 1 21 ? 46.547 -9.525 21.692 1.00 19.64 20 ALA B O 1
ATOM 1757 N N . THR B 1 22 ? 48.628 -9.766 20.873 1.00 18.66 21 THR B N 1
ATOM 1758 C CA . THR B 1 22 ? 48.545 -8.559 20.049 1.00 19.26 21 THR B CA 1
ATOM 1759 C C . THR B 1 22 ? 47.397 -8.674 19.052 1.00 20.30 21 THR B C 1
ATOM 1760 O O . THR B 1 22 ? 46.580 -7.796 18.983 1.00 22.31 21 THR B O 1
ATOM 1764 N N . ALA B 1 23 ? 47.319 -9.797 18.341 1.00 19.65 22 ALA B N 1
ATOM 1765 C CA . ALA B 1 23 ? 46.239 -10.028 17.364 1.00 22.32 22 ALA B CA 1
ATOM 1766 C C . ALA B 1 23 ? 44.866 -10.062 18.042 1.00 23.94 22 ALA B C 1
ATOM 1767 O O . ALA B 1 23 ? 43.892 -9.469 17.545 1.00 26.25 22 ALA B O 1
ATOM 1769 N N . ALA B 1 24 ? 44.793 -10.702 19.213 1.00 23.02 23 ALA B N 1
ATOM 1770 C CA . ALA B 1 24 ? 43.515 -10.831 19.926 1.00 23.34 23 ALA B CA 1
ATOM 1771 C C . ALA B 1 24 ? 43.002 -9.484 20.385 1.00 24.14 23 ALA B C 1
ATOM 1772 O O . ALA B 1 24 ? 41.826 -9.154 20.166 1.00 24.18 23 ALA B O 1
ATOM 1774 N N . PHE B 1 25 ? 43.876 -8.712 21.025 1.00 22.11 24 PHE B N 1
ATOM 1775 C CA . PHE B 1 25 ? 43.492 -7.380 21.526 1.00 24.82 24 PHE B CA 1
ATOM 1776 C C . PHE B 1 25 ? 43.065 -6.443 20.391 1.00 26.73 24 PHE B C 1
ATOM 1777 O O . PHE B 1 25 ? 42.095 -5.714 20.532 1.00 27.72 24 PHE B O 1
ATOM 1785 N N . ILE B 1 26 ? 43.782 -6.483 19.275 1.00 27.82 25 ILE B N 1
ATOM 1786 C CA . ILE B 1 26 ? 43.446 -5.656 18.090 1.00 31.64 25 ILE B CA 1
ATOM 1787 C C . ILE B 1 26 ? 42.076 -6.024 17.501 1.00 33.65 25 ILE B C 1
ATOM 1788 O O . ILE B 1 26 ? 41.332 -5.136 17.071 1.00 34.05 25 ILE B O 1
ATOM 1793 N N . SER B 1 27 ? 41.741 -7.318 17.529 1.00 34.24 26 SER B N 1
ATOM 1794 C CA . SER B 1 27 ? 40.474 -7.806 16.990 1.00 33.40 26 SER B CA 1
ATOM 1795 C C . SER B 1 27 ? 39.273 -7.483 17.865 1.00 34.41 26 SER B C 1
ATOM 1796 O O . SER B 1 27 ? 38.262 -7.000 17.351 1.00 35.66 26 SER B O 1
ATOM 1799 N N . LYS B 1 28 ? 39.382 -7.731 19.172 1.00 32.92 27 LYS B N 1
ATOM 1800 C CA . LYS B 1 28 ? 38.240 -7.616 20.098 1.00 33.84 27 LYS B CA 1
ATOM 1801 C C . LYS B 1 28 ? 38.331 -6.625 21.247 1.00 32.40 27 LYS B C 1
ATOM 1802 O O . LYS B 1 28 ? 37.347 -6.484 21.987 1.00 31.09 27 LYS B O 1
ATOM 1808 N N . GLY B 1 29 ? 39.472 -5.930 21.400 1.00 30.38 28 GLY B N 1
ATOM 1809 C CA . GLY B 1 29 ? 39.683 -5.004 22.508 1.00 30.79 28 GLY B CA 1
ATOM 1810 C C . GLY B 1 29 ? 40.136 -5.702 23.767 1.00 31.04 28 GLY B C 1
ATOM 1811 O O . GLY B 1 29 ? 40.325 -6.919 23.772 1.00 32.37 28 GLY B O 1
ATOM 1812 N N . TYR B 1 30 ? 40.311 -4.937 24.835 1.00 28.53 29 TYR B N 1
ATOM 1813 C CA . TYR B 1 30 ? 40.771 -5.446 26.126 1.00 31.41 29 TYR B CA 1
ATOM 1814 C C . TYR B 1 30 ? 39.733 -6.329 26.811 1.00 31.95 29 TYR B C 1
ATOM 1815 O O . TYR B 1 30 ? 39.969 -7.522 26.984 1.00 29.96 29 TYR B O 1
ATOM 1824 N N . ASP B 1 31 ? 38.592 -5.752 27.203 1.00 29.37 30 ASP B N 1
ATOM 1825 C CA . ASP B 1 31 ? 37.543 -6.526 27.862 1.00 30.49 30 ASP B CA 1
ATOM 1826 C C . ASP B 1 31 ? 37.009 -7.679 26.996 1.00 28.58 30 ASP B C 1
ATOM 1827 O O . ASP B 1 31 ? 36.715 -8.738 27.533 1.00 30.10 30 ASP B O 1
ATOM 1832 N N . GLY B 1 32 ? 36.925 -7.486 25.684 1.00 26.54 31 GLY B N 1
ATOM 1833 C CA . GLY B 1 32 ? 36.437 -8.512 24.763 1.00 27.15 31 GLY B CA 1
ATOM 1834 C C . GLY B 1 32 ? 37.351 -9.692 24.453 1.00 28.53 31 GLY B C 1
ATOM 1835 O O . GLY B 1 32 ? 36.935 -10.631 23.745 1.00 28.73 31 GLY B O 1
ATOM 1836 N N . THR B 1 33 ? 38.608 -9.591 24.901 1.00 25.77 32 THR B N 1
ATOM 1837 C CA . THR B 1 33 ? 39.629 -10.648 24.761 1.00 26.00 32 THR B CA 1
ATOM 1838 C C . THR B 1 33 ? 39.757 -11.412 26.055 1.00 22.82 32 THR B C 1
ATOM 1839 O O . THR B 1 33 ? 39.800 -10.821 27.115 1.00 24.98 32 THR B O 1
ATOM 1843 N N . SER B 1 34 ? 39.826 -12.743 25.958 1.00 25.35 33 SER B N 1
ATOM 1844 C CA . SER B 1 34 ? 40.016 -13.601 27.118 1.00 25.88 33 SER B CA 1
ATOM 1845 C C . SER B 1 34 ? 41.389 -14.249 27.044 1.00 24.07 33 SER B C 1
ATOM 1846 O O . SER B 1 34 ? 41.968 -14.403 25.945 1.00 22.18 33 SER B O 1
ATOM 1857 N N . GLU B 1 36 ? 41.829 -17.331 27.567 1.00 23.71 35 GLU B N 1
ATOM 1858 C CA A GLU B 1 36 ? 41.548 -18.582 26.819 0.50 24.46 35 GLU B CA 1
ATOM 1859 C CA B GLU B 1 36 ? 41.531 -18.560 26.846 0.50 24.03 35 GLU B CA 1
ATOM 1860 C C . GLU B 1 36 ? 41.755 -18.376 25.333 1.00 23.65 35 GLU B C 1
ATOM 1861 O O . GLU B 1 36 ? 42.364 -19.216 24.669 1.00 22.70 35 GLU B O 1
ATOM 1872 N N . GLU B 1 37 ? 41.232 -17.266 24.794 1.00 23.08 36 GLU B N 1
ATOM 1873 C CA . GLU B 1 37 ? 41.361 -16.967 23.364 1.00 24.18 36 GLU B CA 1
ATOM 1874 C C . GLU B 1 37 ? 42.830 -16.775 23.010 1.00 19.89 36 GLU B C 1
ATOM 1875 O O . GLU B 1 37 ? 43.288 -17.238 21.960 1.00 20.96 36 GLU B O 1
ATOM 1881 N N . ILE B 1 38 ? 43.545 -16.055 23.868 1.00 17.90 37 ILE B N 1
ATOM 1882 C CA . ILE B 1 38 ? 44.982 -15.808 23.660 1.00 17.37 37 ILE B CA 1
ATOM 1883 C C . ILE B 1 38 ? 45.733 -17.134 23.674 1.00 15.58 37 ILE B C 1
ATOM 1884 O O . ILE B 1 38 ? 46.547 -17.380 22.795 1.00 17.77 37 ILE B O 1
ATOM 1889 N N . ALA B 1 39 ? 45.450 -17.988 24.659 1.00 15.41 38 ALA B N 1
ATOM 1890 C CA . ALA B 1 39 ? 46.129 -19.286 24.767 1.00 15.65 38 ALA B CA 1
ATOM 1891 C C . ALA B 1 39 ? 45.902 -20.122 23.507 1.00 17.94 38 ALA B C 1
ATOM 1892 O O . ALA B 1 39 ? 46.852 -20.691 22.945 1.00 17.43 38 ALA B O 1
ATOM 1894 N N . THR B 1 40 ? 44.645 -20.143 23.042 1.00 19.67 39 THR B N 1
ATOM 1895 C CA . THR B 1 40 ? 44.247 -20.880 21.843 1.00 19.40 39 THR B CA 1
ATOM 1896 C C . THR B 1 40 ? 45.044 -20.403 20.628 1.00 18.30 39 THR B C 1
ATOM 1897 O O . THR B 1 40 ? 45.637 -21.242 19.917 1.00 19.74 39 THR B O 1
ATOM 1901 N N . LYS B 1 41 ? 45.066 -19.079 20.402 1.00 18.46 40 LYS B N 1
ATOM 1902 C CA . LYS B 1 41 ? 45.866 -18.488 19.303 1.00 19.61 40 LYS B CA 1
ATOM 1903 C C . LYS B 1 41 ? 47.361 -18.779 19.402 1.00 18.98 40 LYS B C 1
ATOM 1904 O O . LYS B 1 41 ? 48.023 -19.019 18.397 1.00 18.91 40 LYS B O 1
ATOM 1910 N N . ALA B 1 42 ? 47.889 -18.773 20.631 1.00 17.39 41 ALA B N 1
ATOM 1911 C CA . ALA B 1 42 ? 49.314 -18.976 20.842 1.00 17.08 41 ALA B CA 1
ATOM 1912 C C . ALA B 1 42 ? 49.766 -20.417 20.733 1.00 17.76 41 ALA B C 1
ATOM 1913 O O . ALA B 1 42 ? 50.962 -20.665 20.608 1.00 18.96 41 ALA B O 1
ATOM 1915 N N . GLY B 1 43 ? 48.839 -21.379 20.799 1.00 17.37 42 GLY B N 1
ATOM 1916 C CA . GLY B 1 43 ? 49.211 -22.773 20.900 1.00 18.69 42 GLY B CA 1
ATOM 1917 C C . GLY B 1 43 ? 49.811 -23.071 22.271 1.00 20.45 42 GLY B C 1
ATOM 1918 O O . GLY B 1 43 ? 50.814 -23.762 22.368 1.00 17.33 42 GLY B O 1
ATOM 1919 N N . ALA B 1 44 ? 49.226 -22.504 23.331 1.00 18.74 43 ALA B N 1
ATOM 1920 C CA . ALA B 1 44 ? 49.661 -22.747 24.710 1.00 17.38 43 ALA B CA 1
ATOM 1921 C C . ALA B 1 44 ? 48.461 -23.008 25.584 1.00 18.23 43 ALA B C 1
ATOM 1922 O O . ALA B 1 44 ? 47.344 -22.656 25.220 1.00 19.56 43 ALA B O 1
ATOM 1924 N N . SER B 1 45 ? 48.658 -23.661 26.734 1.00 17.28 44 SER B N 1
ATOM 1925 C CA . SER B 1 45 ? 47.574 -23.817 27.700 1.00 18.78 44 SER B CA 1
ATOM 1926 C C . SER B 1 45 ? 47.366 -22.464 28.384 1.00 17.20 44 SER B C 1
ATOM 1927 O O . SER B 1 45 ? 48.267 -21.621 28.465 1.00 18.70 44 SER B O 1
ATOM 1930 N N . LYS B 1 46 ? 46.157 -22.289 28.892 1.00 20.20 45 LYS B N 1
ATOM 1931 C CA . LYS B 1 46 ? 45.808 -21.084 29.644 1.00 21.03 45 LYS B CA 1
ATOM 1932 C C . LYS B 1 46 ? 46.688 -21.042 30.908 1.00 20.15 45 LYS B C 1
ATOM 1933 O O . LYS B 1 46 ? 47.173 -19.967 31.270 1.00 18.96 45 LYS B O 1
ATOM 1939 N N . GLN B 1 47 ? 46.910 -22.188 31.573 1.00 22.39 46 GLN B N 1
ATOM 1940 C CA . GLN B 1 47 ? 47.846 -22.243 32.731 1.00 24.73 46 GLN B CA 1
ATOM 1941 C C . GLN B 1 47 ? 49.218 -21.693 32.382 1.00 22.59 46 GLN B C 1
ATOM 1942 O O . GLN B 1 47 ?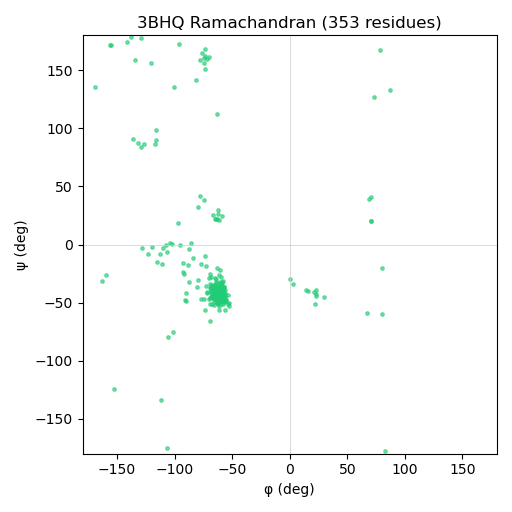 49.754 -20.889 33.121 1.00 21.38 46 GLN B O 1
ATOM 1948 N N . THR B 1 48 ? 49.757 -22.040 31.212 1.00 22.20 47 THR B N 1
ATOM 1949 C CA . THR B 1 48 ? 51.061 -21.519 30.794 1.00 19.61 47 THR B CA 1
ATOM 1950 C C . THR B 1 48 ? 51.037 -20.008 30.550 1.00 18.48 47 THR B C 1
ATOM 1951 O O . THR B 1 48 ? 51.975 -19.302 30.907 1.00 23.78 47 THR B O 1
ATOM 1955 N N . VAL B 1 49 ? 49.970 -19.494 29.941 1.00 17.23 48 VAL B N 1
ATOM 1956 C CA . VAL B 1 49 ? 49.864 -18.067 29.741 1.00 17.23 48 VAL B CA 1
ATOM 1957 C C . VAL B 1 49 ? 49.890 -17.361 31.108 1.00 19.95 48 VAL B C 1
ATOM 1958 O O . VAL B 1 49 ? 50.641 -16.384 31.298 1.00 19.28 48 VAL B O 1
ATOM 1962 N N . TYR B 1 50 ? 49.101 -17.867 32.057 1.00 20.77 49 TYR B N 1
ATOM 1963 C CA . TYR B 1 50 ? 49.102 -17.272 33.411 1.00 21.85 49 TYR B CA 1
ATOM 1964 C C . TYR B 1 50 ? 50.467 -17.409 34.115 1.00 22.11 49 TYR B C 1
ATOM 1965 O O . TYR B 1 50 ? 50.881 -16.457 34.807 1.00 25.25 49 TYR B O 1
ATOM 1974 N N . LYS B 1 51 ? 51.180 -18.520 33.904 1.00 24.40 50 LYS B N 1
ATOM 1975 C CA . LYS B 1 51 ? 52.525 -18.686 34.509 1.00 25.89 50 LYS B CA 1
ATOM 1976 C C . LYS B 1 51 ? 53.507 -17.657 33.954 1.00 25.15 50 LYS B C 1
ATOM 1977 O O . LYS B 1 51 ? 54.285 -17.054 34.711 1.00 26.76 50 LYS B O 1
ATOM 1983 N N . HIS B 1 52 ? 53.425 -17.399 32.647 1.00 22.14 51 HIS B N 1
ATOM 1984 C CA . HIS B 1 52 ? 54.339 -16.467 32.004 1.00 21.79 51 HIS B CA 1
ATOM 1985 C C . HIS B 1 52 ? 53.997 -14.975 32.183 1.00 21.65 51 HIS B C 1
ATOM 1986 O O . HIS B 1 52 ? 54.921 -14.157 32.171 1.00 24.25 51 HIS B O 1
ATOM 1993 N N . PHE B 1 53 ? 52.712 -14.620 32.320 1.00 19.59 52 PHE B N 1
ATOM 1994 C CA . PHE B 1 53 ? 52.323 -13.194 32.361 1.00 22.06 52 PHE B CA 1
ATOM 1995 C C . PHE B 1 53 ? 51.556 -12.678 33.540 1.00 27.19 52 PHE B C 1
ATOM 1996 O O . PHE B 1 53 ? 51.372 -11.479 33.627 1.00 29.24 52 PHE B O 1
ATOM 2004 N N . THR B 1 54 ? 51.103 -13.544 34.428 1.00 24.76 53 THR B N 1
ATOM 2005 C CA . THR B 1 54 ? 50.397 -13.139 35.656 1.00 26.82 53 THR B CA 1
ATOM 2006 C C . THR B 1 54 ? 48.932 -12.806 35.442 1.00 22.48 53 THR B C 1
ATOM 2007 O O . THR B 1 54 ? 48.075 -13.437 36.079 1.00 21.71 53 THR B O 1
ATOM 2011 N N . ASP B 1 55 ? 48.636 -11.828 34.603 1.00 21.30 54 ASP B N 1
ATOM 2012 C CA . ASP B 1 55 ? 47.263 -11.439 34.300 1.00 23.57 54 ASP B CA 1
ATOM 2013 C C . ASP B 1 55 ? 47.162 -10.781 32.941 1.00 19.70 54 ASP B C 1
ATOM 2014 O O . ASP B 1 55 ? 48.200 -10.518 32.279 1.00 21.83 54 ASP B O 1
ATOM 2019 N N . LYS B 1 56 ? 45.934 -10.552 32.501 1.00 21.03 55 LYS B N 1
ATOM 2020 C CA . LYS B 1 56 ? 45.644 -9.949 31.203 1.00 21.51 55 LYS B CA 1
ATOM 2021 C C . LYS B 1 56 ? 46.208 -8.532 31.103 1.00 20.48 55 LYS B C 1
ATOM 2022 O O . LYS B 1 56 ? 46.712 -8.139 30.047 1.00 21.30 55 LYS B O 1
ATOM 2028 N N . GLU B 1 57 ? 46.162 -7.773 32.201 1.00 22.32 56 GLU B N 1
ATOM 2029 C CA . GLU B 1 57 ? 46.731 -6.417 32.244 1.00 24.48 56 GLU B CA 1
ATOM 2030 C C . GLU B 1 57 ? 48.236 -6.412 31.982 1.00 21.21 56 GLU B C 1
ATOM 2031 O O . GLU B 1 57 ? 48.730 -5.585 31.217 1.00 21.35 56 GLU B O 1
ATOM 2037 N N . THR B 1 58 ? 48.959 -7.314 32.630 1.00 21.53 57 THR B N 1
ATOM 2038 C CA . THR B 1 58 ? 50.399 -7.417 32.466 1.00 20.68 57 THR B CA 1
ATOM 2039 C C . THR B 1 58 ? 50.745 -7.820 31.027 1.00 19.37 57 THR B C 1
ATOM 2040 O O . THR B 1 58 ? 51.659 -7.246 30.409 1.00 20.56 57 THR B O 1
ATOM 2044 N N . LEU B 1 59 ? 49.999 -8.797 30.498 1.00 18.81 58 LEU B N 1
ATOM 2045 C CA . LEU B 1 59 ? 50.221 -9.251 29.096 1.00 18.50 58 LEU B CA 1
ATOM 2046 C C . LEU B 1 59 ? 49.956 -8.078 28.105 1.00 19.86 58 LEU B C 1
ATOM 2047 O O . LEU B 1 59 ? 50.721 -7.870 27.169 1.00 18.14 58 LEU B O 1
ATOM 2052 N N . PHE B 1 60 ? 48.877 -7.324 28.330 1.00 20.08 59 PHE B N 1
ATOM 2053 C CA . PHE B 1 60 ? 48.595 -6.137 27.514 1.00 19.11 59 PHE B CA 1
ATOM 2054 C C . PHE B 1 60 ? 49.773 -5.127 27.590 1.00 19.47 59 PHE B C 1
ATOM 2055 O O . PHE B 1 60 ? 50.218 -4.606 26.576 1.00 20.28 59 PHE B O 1
ATOM 2063 N N . GLY B 1 61 ? 50.347 -4.947 28.776 1.00 20.96 60 GLY B N 1
ATOM 2064 C CA . GLY B 1 61 ? 51.522 -4.094 28.937 1.00 19.78 60 GLY B CA 1
ATOM 2065 C C . GLY B 1 61 ? 52.692 -4.569 28.078 1.00 20.27 60 GLY B C 1
ATOM 2066 O O . GLY B 1 61 ? 53.403 -3.762 27.486 1.00 21.62 60 GLY B O 1
ATOM 2067 N N . GLU B 1 62 ? 52.905 -5.891 28.020 1.00 18.97 61 GLU B N 1
ATOM 2068 C CA . GLU B 1 62 ? 53.972 -6.474 27.197 1.00 18.65 61 GLU B CA 1
ATOM 2069 C C . GLU B 1 62 ? 53.687 -6.332 25.706 1.00 19.14 61 GLU B C 1
ATOM 2070 O O . GLU B 1 62 ? 54.588 -6.150 24.909 1.00 19.15 61 GLU B O 1
ATOM 2076 N N . VAL B 1 63 ? 52.413 -6.469 25.329 1.00 17.40 62 VAL B N 1
ATOM 2077 C CA . VAL B 1 63 ? 51.977 -6.155 23.953 1.00 17.20 62 VAL B CA 1
ATOM 2078 C C . VAL B 1 63 ? 52.361 -4.713 23.571 1.00 18.84 62 VAL B C 1
ATOM 2079 O O . VAL B 1 63 ? 52.886 -4.473 22.456 1.00 19.50 62 VAL B O 1
ATOM 2083 N N . VAL B 1 64 ? 52.069 -3.773 24.461 1.00 18.87 63 VAL B N 1
ATOM 2084 C CA . VAL B 1 64 ? 52.383 -2.334 24.245 1.00 19.39 63 VAL B CA 1
ATOM 2085 C C . VAL B 1 64 ? 53.909 -2.137 24.083 1.00 20.66 63 VAL B C 1
ATOM 2086 O O . VAL B 1 64 ? 54.357 -1.498 23.139 1.00 21.00 63 VAL B O 1
ATOM 2090 N N . LEU B 1 65 ? 54.692 -2.741 24.967 1.00 19.15 64 LEU B N 1
ATOM 2091 C CA . LEU B 1 65 ? 56.159 -2.637 24.884 1.00 20.67 64 LEU B CA 1
ATOM 2092 C C . LEU B 1 65 ? 56.737 -3.256 23.612 1.00 23.31 64 LEU B C 1
ATOM 2093 O O . LEU B 1 65 ? 57.655 -2.687 23.008 1.00 21.06 64 LEU B O 1
ATOM 2098 N N . SER B 1 66 ? 56.199 -4.429 23.218 1.00 20.01 65 SER B N 1
ATOM 2099 C CA A SER B 1 66 ? 56.643 -5.125 22.012 0.50 20.73 65 SER B CA 1
ATOM 2100 C CA B SER B 1 66 ? 56.681 -5.108 22.009 0.50 21.66 65 SER B CA 1
ATOM 2101 C C . SER B 1 66 ? 56.370 -4.304 20.764 1.00 21.66 65 SER B C 1
ATOM 2102 O O . SER B 1 66 ? 57.232 -4.173 19.878 1.00 22.01 65 SER B O 1
ATOM 2107 N N . THR B 1 67 ? 55.162 -3.749 20.677 1.00 19.44 66 THR B N 1
ATOM 2108 C CA . THR B 1 67 ? 54.800 -2.923 19.527 1.00 19.59 66 THR B CA 1
ATOM 2109 C C . THR B 1 67 ? 55.673 -1.644 19.512 1.00 20.03 66 THR B C 1
ATOM 2110 O O . THR B 1 67 ? 56.160 -1.229 18.443 1.00 23.55 66 THR B O 1
ATOM 2114 N N . ALA B 1 68 ? 55.887 -1.051 20.688 1.00 20.63 67 ALA B N 1
ATOM 2115 C CA . ALA B 1 68 ? 56.731 0.168 20.792 1.00 21.43 67 ALA B CA 1
ATOM 2116 C C . ALA B 1 68 ? 58.141 -0.107 20.245 1.00 23.55 67 ALA B C 1
ATOM 2117 O O . ALA B 1 68 ? 58.708 0.708 19.507 1.00 22.18 67 ALA B O 1
ATOM 2119 N N . SER B 1 69 ? 58.680 -1.274 20.594 1.00 21.51 68 SER B N 1
ATOM 2120 C CA . SER B 1 69 ? 60.006 -1.690 20.155 1.00 20.69 68 SER B CA 1
ATOM 2121 C C . SER B 1 69 ? 60.052 -1.944 18.655 1.00 21.35 68 SER B C 1
ATOM 2122 O O . SER B 1 69 ? 60.984 -1.511 17.949 1.00 22.75 68 SER B O 1
ATOM 2125 N N . GLN B 1 70 ? 59.043 -2.635 18.130 1.00 20.41 69 GLN B N 1
ATOM 2126 C CA . GLN B 1 70 ? 58.966 -2.941 16.697 1.00 23.46 69 GLN B CA 1
ATOM 2127 C C . GLN B 1 70 ? 58.873 -1.692 15.832 1.00 23.89 69 GLN B C 1
ATOM 2128 O O . GLN B 1 70 ? 59.618 -1.553 14.850 1.00 24.23 69 GLN B O 1
ATOM 2134 N N . VAL B 1 71 ? 57.942 -0.815 16.174 1.00 22.50 70 VAL B N 1
ATOM 2135 C CA . VAL B 1 71 ? 57.780 0.447 15.466 1.00 23.17 70 VAL B CA 1
ATOM 2136 C C . VAL B 1 71 ? 59.060 1.272 15.540 1.00 21.32 70 VAL B C 1
ATOM 2137 O O . VAL B 1 71 ? 59.520 1.806 14.526 1.00 22.09 70 VAL B O 1
ATOM 2141 N N . ASN B 1 72 ? 59.650 1.374 16.715 1.00 22.37 71 ASN B N 1
ATOM 2142 C CA . ASN B 1 72 ? 60.856 2.193 16.865 1.00 21.30 71 ASN B CA 1
ATOM 2143 C C . ASN B 1 72 ? 62.080 1.611 16.187 1.00 22.83 71 ASN B C 1
ATOM 2144 O O . ASN B 1 72 ? 62.951 2.388 15.812 1.00 23.95 71 ASN B O 1
ATOM 2149 N N . ASP B 1 73 ? 62.174 0.277 16.051 1.00 21.44 72 ASP B N 1
ATOM 2150 C CA . ASP B 1 73 ? 63.287 -0.289 15.285 1.00 21.40 72 ASP B CA 1
ATOM 2151 C C . ASP B 1 73 ? 63.195 0.134 13.822 1.00 22.47 72 ASP B C 1
ATOM 2152 O O . ASP B 1 73 ? 64.221 0.440 13.209 1.00 23.21 72 ASP B O 1
ATOM 2157 N N . ILE B 1 74 ? 61.983 0.172 13.267 1.00 23.32 73 ILE B N 1
ATOM 2158 C CA . ILE B 1 74 ? 61.753 0.618 11.889 1.00 22.75 73 ILE B CA 1
ATOM 2159 C C . ILE B 1 74 ? 62.147 2.087 11.729 1.00 25.08 73 ILE B C 1
ATOM 2160 O O . ILE B 1 74 ? 62.914 2.450 10.845 1.00 25.70 73 ILE B O 1
ATOM 2165 N N . ILE B 1 75 ? 61.653 2.924 12.628 1.00 22.82 74 ILE B N 1
ATOM 2166 C CA A ILE B 1 75 ? 61.922 4.360 12.543 0.50 22.62 74 ILE B CA 1
ATOM 2167 C CA B ILE B 1 75 ? 61.910 4.362 12.578 0.50 22.00 74 ILE B CA 1
ATOM 2168 C C . ILE B 1 75 ? 63.392 4.648 12.770 1.00 23.11 74 ILE B C 1
ATOM 2169 O O . ILE B 1 75 ? 63.955 5.480 12.075 1.00 25.03 74 ILE B O 1
ATOM 2178 N N . GLU B 1 76 ? 64.032 3.914 13.676 1.00 22.25 75 GLU B N 1
ATOM 2179 C CA . GLU B 1 76 ? 65.473 4.102 13.937 1.00 23.88 75 GLU B CA 1
ATOM 2180 C C . GLU B 1 76 ? 66.300 3.810 12.678 1.00 23.42 75 GLU B C 1
ATOM 2181 O O . GLU B 1 76 ? 67.264 4.519 12.419 1.00 24.54 75 GLU B O 1
ATOM 2187 N N . SER B 1 77 ? 65.917 2.801 11.898 1.00 23.25 76 SER B N 1
ATOM 2188 C CA A SER B 1 77 ? 66.604 2.506 10.640 0.50 24.88 76 SER B CA 1
ATOM 2189 C CA B SER B 1 77 ? 66.615 2.508 10.640 0.50 25.58 76 SER B CA 1
ATOM 2190 C C . SER B 1 77 ? 66.498 3.679 9.679 1.00 25.96 76 SER B C 1
ATOM 2191 O O . SER B 1 77 ? 67.483 4.063 9.040 1.00 26.18 76 SER B O 1
ATOM 2196 N N . VAL B 1 78 ? 65.308 4.262 9.599 1.00 23.34 77 VAL B N 1
ATOM 2197 C CA A VAL B 1 78 ? 65.033 5.391 8.702 0.50 22.39 77 VAL B CA 1
ATOM 2198 C CA B VAL B 1 78 ? 65.082 5.371 8.677 0.50 23.98 77 VAL B CA 1
ATOM 2199 C C . VAL B 1 78 ? 65.802 6.651 9.130 1.00 22.63 77 VAL B C 1
ATOM 2200 O O . VAL B 1 78 ? 66.406 7.344 8.304 1.00 25.38 77 VAL B O 1
ATOM 2207 N N . THR B 1 79 ? 65.763 6.963 10.424 1.00 21.01 78 THR B N 1
ATOM 2208 C CA . THR B 1 79 ? 66.466 8.149 10.927 1.00 19.64 78 THR B CA 1
ATOM 2209 C C . THR B 1 79 ? 67.976 8.012 10.856 1.00 22.64 78 THR B C 1
ATOM 2210 O O . THR B 1 79 ? 68.681 9.019 10.599 1.00 22.13 78 THR B O 1
ATOM 2214 N N . THR B 1 80 ? 68.495 6.803 11.127 1.00 22.74 79 THR B N 1
ATOM 2215 C CA A THR B 1 80 ? 69.947 6.567 11.044 0.50 23.56 79 THR B CA 1
ATOM 2216 C CA B THR B 1 80 ? 69.951 6.592 11.043 0.50 24.66 79 THR B CA 1
ATOM 2217 C C . THR B 1 80 ? 70.431 6.781 9.606 1.00 25.94 79 THR B C 1
ATOM 2218 O O . THR B 1 80 ? 71.468 7.406 9.402 1.00 28.42 79 THR B O 1
ATOM 2225 N N . LEU B 1 81 ? 69.662 6.302 8.612 1.00 26.00 80 LEU B N 1
ATOM 2226 C CA A LEU B 1 81 ? 70.014 6.506 7.182 0.50 26.78 80 LEU B CA 1
ATOM 2227 C CA B LEU B 1 81 ? 70.012 6.511 7.187 0.50 27.27 80 LEU B CA 1
ATOM 2228 C C . LEU B 1 81 ? 70.008 7.991 6.830 1.00 27.71 80 LEU B C 1
ATOM 2229 O O . LEU B 1 81 ? 70.955 8.485 6.206 1.00 27.99 80 LEU B O 1
ATOM 2238 N N . LEU B 1 82 ? 68.951 8.695 7.239 1.00 24.33 81 LEU B N 1
ATOM 2239 C CA . LEU B 1 82 ? 68.875 10.146 6.985 1.00 21.69 81 LEU B CA 1
ATOM 2240 C C . LEU B 1 82 ? 70.065 10.873 7.593 1.00 23.07 81 LEU B C 1
ATOM 2241 O O . LEU B 1 82 ? 70.572 11.814 6.981 1.00 23.20 81 LEU B O 1
ATOM 2246 N N . SER B 1 83 ? 70.526 10.451 8.777 1.00 22.37 82 SER B N 1
ATOM 2247 C CA . SER B 1 83 ? 71.629 11.126 9.467 1.00 22.78 82 SER B CA 1
ATOM 2248 C C . SER B 1 83 ? 72.948 11.145 8.671 1.00 25.16 82 SER B C 1
ATOM 2249 O O . SER B 1 83 ? 73.815 11.965 8.953 1.00 25.21 82 SER B O 1
ATOM 2252 N N . GLU B 1 84 ? 73.077 10.218 7.725 1.00 24.04 83 GLU B N 1
ATOM 2253 C CA . GLU B 1 84 ? 74.237 10.111 6.833 1.00 27.12 83 GLU B CA 1
ATOM 2254 C C . GLU B 1 84 ? 73.982 10.652 5.442 1.00 27.33 83 GLU B C 1
ATOM 2255 O O . GLU B 1 84 ? 74.891 10.640 4.615 1.00 29.80 83 GLU B O 1
ATOM 2261 N N . ALA B 1 85 ? 72.784 11.157 5.175 1.00 24.36 84 ALA B N 1
ATOM 2262 C CA . ALA B 1 85 ? 72.398 11.623 3.868 1.00 25.29 84 ALA B CA 1
ATOM 2263 C C . ALA B 1 85 ? 73.081 12.965 3.548 1.00 23.53 84 ALA B C 1
ATOM 2264 O O . ALA B 1 85 ? 73.513 13.686 4.452 1.00 24.25 84 ALA B O 1
ATOM 2266 N N . ILE B 1 86 ? 73.085 13.293 2.268 1.00 24.49 85 ILE B N 1
ATOM 2267 C CA A ILE B 1 86 ? 73.649 14.573 1.860 0.50 24.07 85 ILE B CA 1
ATOM 2268 C CA B ILE B 1 86 ? 73.679 14.493 1.652 0.50 25.34 85 ILE B CA 1
ATOM 2269 C C . ILE B 1 86 ? 72.614 15.529 1.282 1.00 25.36 85 ILE B C 1
ATOM 2270 O O . ILE B 1 86 ? 72.721 16.704 1.544 1.00 31.12 85 ILE B O 1
ATOM 2279 N N . PHE B 1 87 ? 71.578 15.036 0.622 1.00 26.14 86 PHE B N 1
ATOM 2280 C CA . PHE B 1 87 ? 70.512 15.880 0.080 1.00 24.51 86 PHE B CA 1
ATOM 2281 C C . PHE B 1 87 ? 69.310 15.936 1.049 1.00 21.87 86 PHE B C 1
ATOM 2282 O O . PHE B 1 87 ? 68.655 14.945 1.299 1.00 23.92 86 PHE B O 1
ATOM 2298 N N . GLU B 1 89 ? 66.216 17.825 1.177 1.00 21.87 88 GLU B N 1
ATOM 2299 C CA . GLU B 1 89 ? 64.798 17.767 0.770 1.00 23.19 88 GLU B CA 1
ATOM 2300 C C . GLU B 1 89 ? 64.371 16.314 0.540 1.00 21.77 88 GLU B C 1
ATOM 2301 O O . GLU B 1 89 ? 63.402 15.854 1.126 1.00 22.85 88 GLU B O 1
ATOM 2307 N N . GLY B 1 90 ? 65.145 15.593 -0.269 1.00 20.60 89 GLY B N 1
ATOM 2308 C CA . GLY B 1 90 ? 64.833 14.195 -0.572 1.00 19.67 89 GLY B CA 1
ATOM 2309 C C . GLY B 1 90 ? 64.894 13.309 0.629 1.00 21.54 89 GLY B C 1
ATOM 2310 O O . GLY B 1 90 ? 64.039 12.453 0.837 1.00 21.96 89 GLY B O 1
ATOM 2311 N N . GLY B 1 91 ? 65.929 13.510 1.438 1.00 22.53 90 GLY B N 1
ATOM 2312 C CA . GLY B 1 91 ? 66.100 12.713 2.645 1.00 23.07 90 GLY B CA 1
ATOM 2313 C C . GLY B 1 91 ? 64.962 12.864 3.641 1.00 20.64 90 GLY B C 1
ATOM 2314 O O . GLY B 1 91 ? 64.462 11.883 4.191 1.00 21.71 90 GLY B O 1
ATOM 2315 N N . LEU B 1 92 ? 64.600 14.119 3.899 1.00 19.96 91 LEU B N 1
ATOM 2316 C CA . LEU B 1 92 ? 63.469 14.411 4.810 1.00 20.47 91 LEU B CA 1
ATOM 2317 C C . LEU B 1 92 ? 62.126 13.924 4.224 1.00 20.65 91 LEU B C 1
ATOM 2318 O O . LEU B 1 92 ? 61.275 13.464 4.976 1.00 19.52 91 LEU B O 1
ATOM 2323 N N . GLN B 1 93 ? 61.928 14.036 2.917 1.00 20.34 92 GLN B N 1
ATOM 2324 C CA . GLN B 1 93 ? 60.717 13.478 2.311 1.00 19.06 92 GLN B CA 1
ATOM 2325 C C . GLN B 1 93 ? 60.624 11.997 2.550 1.00 20.05 92 GLN B C 1
ATOM 2326 O O . GLN B 1 93 ? 59.546 11.488 2.893 1.00 21.45 92 GLN B O 1
ATOM 2332 N N . GLN B 1 94 ? 61.744 11.290 2.366 1.00 21.33 93 GLN B N 1
ATOM 2333 C CA A GLN B 1 94 ? 61.792 9.838 2.613 0.50 21.66 93 GLN B CA 1
ATOM 2334 C CA B GLN B 1 94 ? 61.742 9.846 2.604 0.50 22.34 93 GLN B CA 1
ATOM 2335 C C . GLN B 1 94 ? 61.411 9.528 4.063 1.00 22.31 93 GLN B C 1
ATOM 2336 O O . GLN B 1 94 ? 60.607 8.640 4.330 1.00 23.44 93 GLN B O 1
ATOM 2347 N N . LEU B 1 95 ? 61.982 10.260 5.017 1.00 20.81 94 LEU B N 1
ATOM 2348 C CA . LEU B 1 95 ? 61.639 10.055 6.421 1.00 22.48 94 LEU B CA 1
ATOM 2349 C C . LEU B 1 95 ? 60.145 10.290 6.656 1.00 21.09 94 LEU B C 1
ATOM 2350 O O . LEU B 1 95 ? 59.471 9.471 7.272 1.00 21.24 94 LEU B O 1
ATOM 2355 N N . ALA B 1 96 ? 59.638 11.427 6.197 1.00 21.20 95 ALA B N 1
ATOM 2356 C CA . ALA B 1 96 ? 58.233 11.783 6.467 1.00 18.42 95 ALA B CA 1
ATOM 2357 C C . ALA B 1 96 ? 57.254 10.819 5.815 1.00 20.46 95 ALA B C 1
ATOM 2358 O O . ALA B 1 96 ? 56.256 10.460 6.421 1.00 20.54 95 ALA B O 1
ATOM 2360 N N . ARG B 1 97 ? 57.551 10.411 4.584 1.00 20.93 96 ARG B N 1
ATOM 2361 C CA . ARG B 1 97 ? 56.712 9.459 3.876 1.00 21.31 96 ARG B CA 1
ATOM 2362 C C . ARG B 1 97 ? 56.710 8.112 4.617 1.00 22.71 96 ARG B C 1
ATOM 2363 O O . ARG B 1 97 ? 55.658 7.486 4.775 1.00 23.63 96 ARG B O 1
ATOM 2371 N N . ARG B 1 98 ? 57.881 7.652 5.102 1.00 22.12 97 ARG B N 1
ATOM 2372 C CA A ARG B 1 98 ? 57.934 6.378 5.834 0.50 23.04 97 ARG B CA 1
ATOM 2373 C CA B ARG B 1 98 ? 57.959 6.394 5.851 0.50 22.83 97 ARG B CA 1
ATOM 2374 C C . ARG B 1 98 ? 57.230 6.489 7.184 1.00 22.03 97 ARG B C 1
ATOM 2375 O O . ARG B 1 98 ? 56.519 5.579 7.598 1.00 23.15 97 ARG B O 1
ATOM 2390 N N . LEU B 1 99 ? 57.392 7.628 7.875 1.00 20.63 98 LEU B N 1
ATOM 2391 C CA . LEU B 1 99 ? 56.723 7.824 9.170 1.00 21.12 98 LEU B CA 1
ATOM 2392 C C . LEU B 1 99 ? 55.214 7.753 9.018 1.00 19.94 98 LEU B C 1
ATOM 2393 O O . LEU B 1 99 ? 54.545 7.089 9.780 1.00 20.72 98 LEU B O 1
ATOM 2398 N N . ILE B 1 100 ? 54.673 8.428 7.998 1.00 20.47 99 ILE B N 1
ATOM 2399 C CA . ILE B 1 100 ? 53.207 8.414 7.838 1.00 22.71 99 ILE B CA 1
ATOM 2400 C C . ILE B 1 100 ? 52.751 7.003 7.409 1.00 21.56 99 ILE B C 1
ATOM 2401 O O . ILE B 1 100 ? 51.700 6.555 7.842 1.00 25.97 99 ILE B O 1
ATOM 2406 N N . ALA B 1 101 ? 53.541 6.279 6.619 1.00 21.74 100 ALA B N 1
ATOM 2407 C CA . ALA B 1 101 ? 53.197 4.920 6.235 1.00 23.19 100 ALA B CA 1
ATOM 2408 C C . ALA B 1 101 ? 53.156 3.991 7.444 1.00 23.73 100 ALA B C 1
ATOM 2409 O O . ALA B 1 101 ? 52.203 3.230 7.616 1.00 25.31 100 ALA B O 1
ATOM 2411 N N . VAL B 1 102 ? 54.186 4.070 8.277 1.00 23.22 101 VAL B N 1
ATOM 2412 C CA . VAL B 1 102 ? 54.274 3.262 9.498 1.00 23.05 101 VAL B CA 1
ATOM 2413 C C . VAL B 1 102 ? 53.140 3.592 10.467 1.00 23.16 101 VAL B C 1
ATOM 2414 O O . VAL B 1 102 ? 52.463 2.695 10.977 1.00 23.09 101 VAL B O 1
ATOM 2418 N N . LEU B 1 103 ? 52.895 4.891 10.701 1.00 20.91 102 LEU B N 1
ATOM 2419 C CA . LEU B 1 103 ? 51.937 5.314 11.748 1.00 21.20 102 LEU B CA 1
ATOM 2420 C C . LEU B 1 103 ? 50.480 5.191 11.341 1.00 21.85 102 LEU B C 1
ATOM 2421 O O . LEU B 1 103 ? 49.585 5.129 12.190 1.00 24.38 102 LEU B O 1
ATOM 2434 N N . ASP B 1 105 ? 49.347 2.571 9.685 1.00 21.86 104 ASP B N 1
ATOM 2435 C CA . ASP B 1 105 ? 49.017 1.151 9.656 1.00 24.03 104 ASP B CA 1
ATOM 2436 C C . ASP B 1 105 ? 47.739 0.900 10.467 1.00 24.04 104 ASP B C 1
ATOM 2437 O O . ASP B 1 105 ? 47.644 1.296 11.632 1.00 22.75 104 ASP B O 1
ATOM 2442 N N . GLU B 1 106 ? 46.757 0.233 9.850 1.00 24.44 105 GLU B N 1
ATOM 2443 C CA . GLU B 1 106 ? 45.447 -0.002 10.494 1.00 24.00 105 GLU B CA 1
ATOM 2444 C C . GLU B 1 106 ? 45.542 -0.721 11.849 1.00 23.03 105 GLU B C 1
ATOM 2445 O O . GLU B 1 106 ? 44.856 -0.349 12.784 1.00 23.51 105 GLU B O 1
ATOM 2448 N N . GLU B 1 107 ? 46.432 -1.696 11.958 1.00 23.44 106 GLU B N 1
ATOM 2449 C CA . GLU B 1 107 ? 46.586 -2.452 13.209 1.00 24.10 106 GLU B CA 1
ATOM 2450 C C . GLU B 1 107 ? 47.256 -1.617 14.294 1.00 23.62 106 GLU B C 1
ATOM 2451 O O . GLU B 1 107 ? 46.848 -1.647 15.447 1.00 22.58 106 GLU B O 1
ATOM 2457 N N . LEU B 1 108 ? 48.284 -0.856 13.928 1.00 22.09 107 LEU B N 1
ATOM 2458 C CA . LEU B 1 108 ? 48.928 0.042 14.891 1.00 22.54 107 LEU B CA 1
ATOM 2459 C C . LEU B 1 108 ? 47.923 1.086 15.417 1.00 20.30 107 LEU B C 1
ATOM 2460 O O . LEU B 1 108 ? 47.881 1.355 16.611 1.00 21.66 107 LEU B O 1
ATOM 2465 N N . LEU B 1 109 ? 47.126 1.675 14.523 1.00 20.64 108 LEU B N 1
ATOM 2466 C CA . LEU B 1 109 ? 46.106 2.667 14.894 1.00 21.35 108 LEU B CA 1
ATOM 2467 C C . LEU B 1 109 ? 45.103 2.056 15.874 1.00 20.53 108 LEU B C 1
ATOM 2468 O O . LEU B 1 109 ? 44.720 2.675 16.836 1.00 21.22 108 LEU B O 1
ATOM 2473 N N . LYS B 1 110 ? 44.708 0.799 15.649 1.00 21.58 109 LYS B N 1
ATOM 2474 C CA . LYS B 1 110 ? 43.786 0.095 16.586 1.00 21.57 109 LYS B CA 1
ATOM 2475 C C . LYS B 1 110 ? 44.385 -0.040 17.978 1.00 20.04 109 LYS B C 1
ATOM 2476 O O . LYS B 1 110 ? 43.706 0.221 18.982 1.00 22.83 109 LYS B O 1
ATOM 2482 N N . LEU B 1 111 ? 45.643 -0.470 18.025 1.00 20.53 110 LEU B N 1
ATOM 2483 C CA . LEU B 1 111 ? 46.365 -0.589 19.281 1.00 19.97 110 LEU B CA 1
ATOM 2484 C C . LEU B 1 111 ? 46.480 0.757 19.969 1.00 19.10 110 LEU B C 1
ATOM 2485 O O . LEU B 1 111 ? 46.253 0.844 21.180 1.00 20.05 110 LEU B O 1
ATOM 2490 N N . ARG B 1 112 ? 46.750 1.811 19.186 1.00 20.45 111 ARG B N 1
ATOM 2491 C CA . ARG B 1 112 ? 46.873 3.170 19.740 1.00 20.75 111 ARG B CA 1
ATOM 2492 C C . ARG B 1 112 ? 45.550 3.662 20.342 1.00 19.97 111 ARG B C 1
ATOM 2493 O O . ARG B 1 112 ? 45.545 4.211 21.443 1.00 22.20 111 ARG B O 1
ATOM 2501 N N . ARG B 1 113 ? 44.422 3.379 19.674 1.00 20.71 112 ARG B N 1
ATOM 2502 C CA . ARG B 1 113 ? 43.113 3.719 20.239 1.00 21.26 112 ARG B CA 1
ATOM 2503 C C . ARG B 1 113 ? 42.884 2.962 21.576 1.00 20.88 112 ARG B C 1
ATOM 2504 O O . ARG B 1 113 ? 42.369 3.517 22.544 1.00 22.23 112 ARG B O 1
ATOM 2512 N N . LEU B 1 114 ? 43.227 1.668 21.602 1.00 22.05 113 LEU B N 1
ATOM 2513 C CA . LEU B 1 114 ? 43.141 0.877 22.827 1.00 22.05 113 LEU B CA 1
ATOM 2514 C C . LEU B 1 114 ? 43.996 1.396 23.988 1.00 20.85 113 LEU B C 1
ATOM 2515 O O . LEU B 1 114 ? 43.571 1.393 25.141 1.00 21.59 113 LEU B O 1
ATOM 2520 N N . ILE B 1 115 ? 45.200 1.852 23.669 1.00 21.04 114 ILE B N 1
ATOM 2521 C CA . ILE B 1 115 ? 46.078 2.426 24.705 1.00 20.92 114 ILE B CA 1
ATOM 2522 C C . ILE B 1 115 ? 45.426 3.678 25.280 1.00 22.64 114 ILE B C 1
ATOM 2523 O O . ILE B 1 115 ? 45.320 3.818 26.491 1.00 21.91 114 ILE B O 1
ATOM 2528 N N . ILE B 1 116 ? 44.984 4.581 24.412 1.00 21.37 115 ILE B N 1
ATOM 2529 C CA . ILE B 1 116 ? 44.305 5.826 24.847 1.00 21.04 115 ILE B CA 1
ATOM 2530 C C . ILE B 1 116 ? 43.040 5.504 25.657 1.00 21.54 115 ILE B C 1
ATOM 2531 O O . ILE B 1 116 ? 42.810 6.045 26.718 1.00 22.47 115 ILE B O 1
ATOM 2536 N N . ALA B 1 117 ? 42.261 4.539 25.180 1.00 19.57 116 ALA B N 1
ATOM 2537 C CA . ALA B 1 117 ? 41.046 4.148 25.870 1.00 21.00 116 ALA B CA 1
ATOM 2538 C C . ALA B 1 117 ? 41.291 3.661 27.296 1.00 22.04 116 ALA B C 1
ATOM 2539 O O . ALA B 1 117 ? 40.483 3.896 28.172 1.00 24.65 116 ALA B O 1
ATOM 2541 N N . ASN B 1 118 ? 42.421 2.978 27.499 1.00 22.48 117 ASN B N 1
ATOM 2542 C CA . ASN B 1 118 ? 42.767 2.388 28.783 1.00 22.34 117 ASN B CA 1
ATOM 2543 C C . ASN B 1 118 ? 43.822 3.098 29.614 1.00 24.69 117 ASN B C 1
ATOM 2544 O O . ASN B 1 118 ? 44.089 2.660 30.729 1.00 25.35 117 ASN B O 1
ATOM 2549 N N . ALA B 1 119 ? 44.347 4.226 29.145 1.00 24.32 118 ALA B N 1
ATOM 2550 C CA . ALA B 1 119 ? 45.467 4.902 29.831 1.00 26.75 118 ALA B CA 1
ATOM 2551 C C . ALA B 1 119 ? 45.064 5.422 31.214 1.00 28.26 118 ALA B C 1
ATOM 2552 O O . ALA B 1 119 ? 45.900 5.478 32.124 1.00 32.56 118 ALA B O 1
ATOM 2554 N N . ASP B 1 120 ? 43.792 5.760 31.393 1.00 28.10 119 ASP B N 1
ATOM 2555 C CA . ASP B 1 120 ? 43.303 6.240 32.673 1.00 32.36 119 ASP B CA 1
ATOM 2556 C C . ASP B 1 120 ? 43.273 5.121 33.711 1.00 32.44 119 ASP B C 1
ATOM 2557 O O . ASP B 1 120 ? 43.736 5.312 34.844 1.00 33.54 119 ASP B O 1
ATOM 2562 N N . ARG B 1 121 ? 42.735 3.956 33.338 1.00 30.78 120 ARG B N 1
ATOM 2563 C CA . ARG B 1 121 ? 42.694 2.809 34.254 1.00 31.77 120 ARG B CA 1
ATOM 2564 C C . ARG B 1 121 ? 43.995 2.010 34.374 1.00 31.67 120 ARG B C 1
ATOM 2565 O O . ARG B 1 121 ? 44.154 1.296 35.366 1.00 30.30 120 ARG B O 1
ATOM 2586 N N . PRO B 1 123 ? 47.467 3.401 34.074 1.00 27.85 122 PRO B N 1
ATOM 2587 C CA . PRO B 1 123 ? 48.445 4.488 33.850 1.00 28.20 122 PRO B CA 1
ATOM 2588 C C . PRO B 1 123 ? 49.872 4.051 33.514 1.00 30.33 122 PRO B C 1
ATOM 2589 O O . PRO B 1 123 ? 50.555 4.749 32.761 1.00 30.04 122 PRO B O 1
ATOM 2593 N N . GLN B 1 124 ? 50.312 2.917 34.040 1.00 29.91 123 GLN B N 1
ATOM 2594 C CA . GLN B 1 124 ? 51.628 2.356 33.731 1.00 32.55 123 GLN B CA 1
ATOM 2595 C C . GLN B 1 124 ? 51.761 2.002 32.241 1.00 30.39 123 GLN B C 1
ATOM 2596 O O . GLN B 1 124 ? 52.824 2.165 31.642 1.00 28.74 123 GLN B O 1
ATOM 2602 N N . LEU B 1 125 ? 50.669 1.502 31.674 1.00 30.20 124 LEU B N 1
ATOM 2603 C CA . LEU B 1 125 ? 50.611 1.086 30.289 1.00 31.50 124 LEU B CA 1
ATOM 2604 C C . LEU B 1 125 ? 50.683 2.293 29.332 1.00 29.28 124 LEU B C 1
ATOM 2605 O O . LEU B 1 125 ? 51.439 2.277 28.344 1.00 29.24 124 LEU B O 1
ATOM 2610 N N . GLY B 1 126 ? 49.903 3.333 29.621 1.00 27.08 125 GLY B N 1
ATOM 2611 C CA . GLY B 1 126 ? 49.937 4.551 28.851 1.00 25.63 125 GLY B CA 1
ATOM 2612 C C . GLY B 1 126 ? 51.299 5.254 28.960 1.00 23.92 125 GLY B C 1
ATOM 2613 O O . GLY B 1 126 ? 51.826 5.737 27.960 1.00 24.78 125 GLY B O 1
ATOM 2614 N N . ARG B 1 127 ? 51.881 5.274 30.163 1.00 23.16 126 ARG B N 1
ATOM 2615 C CA . ARG B 1 127 ? 53.234 5.826 30.351 1.00 25.21 126 ARG B CA 1
ATOM 2616 C C . ARG B 1 127 ? 54.271 5.023 29.555 1.00 24.32 126 ARG B C 1
ATOM 2617 O O . ARG B 1 127 ? 55.235 5.599 29.029 1.00 23.55 126 ARG B O 1
ATOM 2625 N N . ALA B 1 128 ? 54.099 3.697 29.477 1.00 23.77 127 ALA B N 1
ATOM 2626 C CA . ALA B 1 128 ? 55.002 2.841 28.719 1.00 23.05 127 ALA B CA 1
ATOM 2627 C C . ALA B 1 128 ? 54.968 3.211 27.221 1.00 21.81 127 ALA B C 1
ATOM 2628 O O . ALA B 1 128 ? 56.036 3.346 26.579 1.00 23.39 127 ALA B O 1
ATOM 2630 N N . TRP B 1 129 ? 53.759 3.389 26.654 1.00 20.98 128 TRP B N 1
ATOM 2631 C CA . TRP B 1 129 ? 53.670 3.820 25.248 1.00 20.65 128 TRP B CA 1
ATOM 2632 C C . TRP B 1 129 ? 54.278 5.229 25.096 1.00 20.17 128 TRP B C 1
ATOM 2633 O O . TRP B 1 129 ? 55.042 5.502 24.155 1.00 20.90 128 TRP B O 1
ATOM 2644 N N . TYR B 1 130 ? 53.962 6.117 26.017 1.00 19.99 129 TYR B N 1
ATOM 2645 C CA . TYR B 1 130 ? 54.483 7.489 25.944 1.00 19.80 129 TYR B CA 1
ATOM 2646 C C . TYR B 1 130 ? 56.016 7.528 25.945 1.00 19.85 129 TYR B C 1
ATOM 2647 O O . TYR B 1 130 ? 56.613 8.158 25.070 1.00 21.02 129 TYR B O 1
ATOM 2656 N N . GLU B 1 131 ? 56.633 6.809 26.867 1.00 20.16 130 GLU B N 1
ATOM 2657 C CA . GLU B 1 131 ? 58.092 6.826 26.987 1.00 20.70 130 GLU B CA 1
ATOM 2658 C C . GLU B 1 131 ? 58.785 5.991 25.945 1.00 21.30 130 GLU B C 1
ATOM 2659 O O . GLU B 1 131 ? 59.767 6.447 25.332 1.00 24.20 130 GLU B O 1
ATOM 2665 N N . LYS B 1 132 ? 58.312 4.772 25.732 1.00 21.78 131 LYS B N 1
ATOM 2666 C CA . LYS B 1 132 ? 58.985 3.799 24.853 1.00 21.58 131 LYS B CA 1
ATOM 2667 C C . LYS B 1 132 ? 58.516 3.779 23.412 1.00 20.53 131 LYS B C 1
ATOM 2668 O O . LYS B 1 132 ? 59.189 3.219 22.547 1.00 20.76 131 LYS B O 1
ATOM 2674 N N . GLY B 1 133 ? 57.355 4.384 23.156 1.00 19.95 132 GLY B N 1
ATOM 2675 C CA . GLY B 1 133 ? 56.759 4.470 21.847 1.00 20.06 132 GLY B CA 1
ATOM 2676 C C . GLY B 1 133 ? 56.899 5.879 21.285 1.00 20.85 132 GLY B C 1
ATOM 2677 O O . GLY B 1 133 ? 57.763 6.162 20.477 1.00 21.32 132 GLY B O 1
ATOM 2678 N N . PHE B 1 134 ? 56.016 6.752 21.746 1.00 19.94 133 PHE B N 1
ATOM 2679 C CA . PHE B 1 134 ? 55.935 8.163 21.289 1.00 17.95 133 PHE B CA 1
ATOM 2680 C C . PHE B 1 134 ? 57.238 8.958 21.437 1.00 19.18 133 PHE B C 1
ATOM 2681 O O . PHE B 1 134 ? 57.756 9.508 20.461 1.00 21.01 133 PHE B O 1
ATOM 2689 N N . GLU B 1 135 ? 57.783 9.028 22.662 1.00 18.43 134 GLU B N 1
ATOM 2690 C CA . GLU B 1 135 ? 59.006 9.815 22.891 1.00 18.30 134 GLU B CA 1
ATOM 2691 C C . GLU B 1 135 ? 60.206 9.209 22.196 1.00 19.95 134 GLU B C 1
ATOM 2692 O O . GLU B 1 135 ? 61.097 9.959 21.786 1.00 21.91 134 GLU B O 1
ATOM 2698 N N . ARG B 1 136 ? 60.271 7.864 22.110 1.00 20.11 135 ARG B N 1
ATOM 2699 C CA . ARG B 1 136 ? 61.403 7.237 21.425 1.00 19.43 135 ARG B CA 1
ATOM 2700 C C . ARG B 1 136 ? 61.481 7.619 19.938 1.00 19.70 135 ARG B C 1
ATOM 2701 O O . ARG B 1 136 ? 62.593 7.821 19.427 1.00 20.11 135 ARG B O 1
ATOM 2722 N N . LEU B 1 138 ? 60.446 10.445 18.601 1.00 18.32 137 LEU B N 1
ATOM 2723 C CA . LEU B 1 138 ? 60.947 11.820 18.616 1.00 17.32 137 LEU B CA 1
ATOM 2724 C C . LEU B 1 138 ? 62.451 11.869 18.922 1.00 18.65 137 LEU B C 1
ATOM 2725 O O . LEU B 1 138 ? 63.187 12.604 18.284 1.00 18.92 137 LEU B O 1
ATOM 2730 N N . ALA B 1 139 ? 62.887 11.049 19.899 1.00 18.97 138 ALA B N 1
ATOM 2731 C CA . ALA B 1 139 ? 64.304 10.964 20.278 1.00 18.91 138 ALA B CA 1
ATOM 2732 C C . ALA B 1 139 ? 65.181 10.471 19.128 1.00 19.01 138 ALA B C 1
ATOM 2733 O O . ALA B 1 139 ? 66.298 11.030 18.900 1.00 18.73 138 ALA B O 1
ATOM 2735 N N . SER B 1 140 ? 64.708 9.448 18.400 1.00 18.67 139 SER B N 1
ATOM 2736 C CA . SER B 1 140 ? 65.486 8.932 17.260 1.00 17.89 139 SER B CA 1
ATOM 2737 C C . SER B 1 140 ? 65.614 10.014 16.200 1.00 18.55 139 SER B C 1
ATOM 2738 O O . SER B 1 140 ? 66.674 10.219 15.612 1.00 18.25 139 SER B O 1
ATOM 2741 N N . THR B 1 141 ? 64.506 10.714 15.957 1.00 19.37 140 THR B N 1
ATOM 2742 C CA . THR B 1 141 ? 64.501 11.803 14.979 1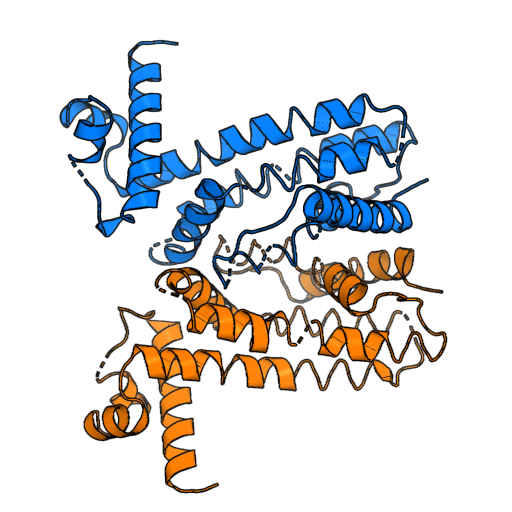.00 18.60 140 THR B CA 1
ATOM 2743 C C . THR B 1 141 ? 65.417 12.946 15.425 1.00 19.32 140 THR B C 1
ATOM 2744 O O . THR B 1 141 ? 66.191 13.471 14.641 1.00 19.36 140 THR B O 1
ATOM 2748 N N . ALA B 1 142 ? 65.329 13.304 16.699 1.00 19.82 141 ALA B N 1
ATOM 2749 C CA . ALA B 1 142 ? 66.192 14.354 17.265 1.00 18.29 141 ALA B CA 1
ATOM 2750 C C . ALA B 1 142 ? 67.652 13.999 17.145 1.00 19.76 141 ALA B C 1
ATOM 2751 O O . ALA B 1 142 ? 68.494 14.879 16.881 1.00 19.99 141 ALA B O 1
ATOM 2753 N N . SER B 1 143 ? 67.969 12.712 17.339 1.00 18.04 142 SER B N 1
ATOM 2754 C CA . SER B 1 143 ? 69.368 12.269 17.259 1.00 17.89 142 SER B CA 1
ATOM 2755 C C . SER B 1 143 ? 69.896 12.513 15.837 1.00 18.53 142 SER B C 1
ATOM 2756 O O . SER B 1 143 ? 71.032 12.975 15.648 1.00 18.50 142 SER B O 1
ATOM 2759 N N . CYS B 1 144 ? 69.086 12.193 14.851 1.00 18.81 143 CYS B N 1
ATOM 2760 C CA . CYS B 1 144 ? 69.415 12.421 13.450 1.00 18.96 143 CYS B CA 1
ATOM 2761 C C . CYS B 1 144 ? 69.584 13.923 13.178 1.00 18.21 143 CYS B C 1
ATOM 2762 O O . CYS B 1 144 ? 70.575 14.338 12.540 1.00 19.12 143 CYS B O 1
ATOM 2765 N N . PHE B 1 145 ? 68.645 14.734 13.663 1.00 18.14 144 PHE B N 1
ATOM 2766 C CA . PHE B 1 145 ? 68.715 16.198 13.491 1.00 16.99 144 PHE B CA 1
ATOM 2767 C C . PHE B 1 145 ? 69.948 16.805 14.135 1.00 19.90 144 PHE B C 1
ATOM 2768 O O . PHE B 1 145 ? 70.544 17.738 13.600 1.00 19.80 144 PHE B O 1
ATOM 2776 N N . GLN B 1 146 ? 70.302 16.300 15.300 1.00 18.47 145 GLN B N 1
ATOM 2777 C CA . GLN B 1 146 ? 71.526 16.739 16.006 1.00 18.32 145 GLN B CA 1
ATOM 2778 C C . GLN B 1 146 ? 72.756 16.535 15.128 1.00 19.74 145 GLN B C 1
ATOM 2779 O O . GLN B 1 146 ? 73.566 17.456 14.977 1.00 20.58 145 GLN B O 1
ATOM 2785 N N . LYS B 1 147 ? 72.852 15.336 14.555 1.00 18.86 146 LYS B N 1
ATOM 2786 C CA A LYS B 1 147 ? 73.959 14.976 13.650 0.50 21.09 146 LYS B CA 1
ATOM 2787 C CA B LYS B 1 147 ? 73.955 14.982 13.667 0.50 21.16 146 LYS B CA 1
ATOM 2788 C C . LYS B 1 147 ? 73.943 15.821 12.384 1.00 21.31 146 LYS B C 1
ATOM 2789 O O . LYS B 1 147 ? 74.976 16.324 11.966 1.00 21.66 146 LYS B O 1
ATOM 2800 N N . LEU B 1 148 ? 72.770 15.983 11.772 1.00 18.87 147 LEU B N 1
ATOM 2801 C CA . LEU B 1 148 ? 72.678 16.818 10.571 1.00 18.49 147 LEU B CA 1
ATOM 2802 C C . LEU B 1 148 ? 73.044 18.271 10.858 1.00 19.76 147 LEU B C 1
ATOM 2803 O O . LEU B 1 148 ? 73.660 18.930 10.005 1.00 18.67 147 LEU B O 1
ATOM 2808 N N . THR B 1 149 ? 72.658 18.774 12.046 1.00 18.96 148 THR B N 1
ATOM 2809 C CA . THR B 1 149 ? 73.028 20.141 12.467 1.00 19.29 148 THR B CA 1
ATOM 2810 C C . THR B 1 149 ? 74.557 20.241 12.652 1.00 19.47 148 THR B C 1
ATOM 2811 O O . THR B 1 149 ? 75.187 21.204 12.210 1.00 20.59 148 THR B O 1
ATOM 2815 N N . ASN B 1 150 ? 75.152 19.233 13.267 1.00 20.12 149 ASN B N 1
ATOM 2816 C CA . ASN B 1 150 ? 76.625 19.155 13.442 1.00 19.22 149 ASN B CA 1
ATOM 2817 C C . ASN B 1 150 ? 77.360 19.185 12.104 1.00 21.63 149 ASN B C 1
ATOM 2818 O O . ASN B 1 150 ? 78.490 19.725 12.011 1.00 22.10 149 ASN B O 1
ATOM 2823 N N . ARG B 1 151 ? 76.722 18.606 11.074 1.00 20.72 150 ARG B N 1
ATOM 2824 C CA A ARG B 1 151 ? 77.261 18.559 9.713 0.50 21.53 150 ARG B CA 1
ATOM 2825 C CA B ARG B 1 151 ? 77.272 18.585 9.714 0.50 21.88 150 ARG B CA 1
ATOM 2826 C C . ARG B 1 151 ? 76.904 19.821 8.891 1.00 22.22 150 ARG B C 1
ATOM 2827 O O . ARG B 1 151 ? 77.302 19.949 7.728 1.00 22.89 150 ARG B O 1
ATOM 2842 N N . GLY B 1 152 ? 76.171 20.767 9.477 1.00 21.97 151 GLY B N 1
ATOM 2843 C CA . GLY B 1 152 ? 75.771 21.994 8.808 1.00 20.29 151 GLY B CA 1
ATOM 2844 C C . GLY B 1 152 ? 74.720 21.837 7.709 1.00 21.44 151 GLY B C 1
ATOM 2845 O O . GLY B 1 152 ? 74.513 22.768 6.922 1.00 23.30 151 GLY B O 1
ATOM 2846 N N . LEU B 1 153 ? 73.967 20.725 7.725 1.00 19.22 152 LEU B N 1
ATOM 2847 C CA . LEU B 1 153 ? 72.998 20.415 6.656 1.00 18.84 152 LEU B CA 1
ATOM 2848 C C . LEU B 1 153 ? 71.586 20.930 6.926 1.00 19.87 152 LEU B C 1
ATOM 2849 O O . LEU B 1 153 ? 70.827 21.116 5.999 1.00 21.19 152 LEU B O 1
ATOM 2854 N N . ILE B 1 154 ? 71.256 21.095 8.214 1.00 20.44 153 ILE B N 1
ATOM 2855 C CA . ILE B 1 154 ? 70.048 21.753 8.715 1.00 18.95 153 ILE B CA 1
ATOM 2856 C C . ILE B 1 154 ? 70.506 22.528 9.949 1.00 18.95 153 ILE B C 1
ATOM 2857 O O . ILE B 1 154 ? 71.670 22.413 10.374 1.00 20.04 153 ILE B O 1
ATOM 2862 N N . GLN B 1 155 ? 69.586 23.313 10.506 1.00 20.60 154 GLN B N 1
ATOM 2863 C CA . GLN B 1 155 ? 69.877 24.068 11.710 1.00 22.12 154 GLN B CA 1
ATOM 2864 C C . GLN B 1 155 ? 68.780 23.899 12.766 1.00 21.03 154 GLN B C 1
ATOM 2865 O O . GLN B 1 155 ? 67.823 24.695 12.827 1.00 23.11 154 GLN B O 1
ATOM 2871 N N . THR B 1 156 ? 68.941 22.856 13.574 1.00 21.87 155 THR B N 1
ATOM 2872 C CA . THR B 1 156 ? 68.016 22.576 14.673 1.00 20.79 155 THR B CA 1
ATOM 2873 C C . THR B 1 156 ? 68.806 22.701 15.954 1.00 22.04 155 THR B C 1
ATOM 2874 O O . THR B 1 156 ? 69.391 21.734 16.428 1.00 24.05 155 THR B O 1
ATOM 2878 N N . GLY B 1 157 ? 68.814 23.913 16.496 1.00 23.68 156 GLY B N 1
ATOM 2879 C CA . GLY B 1 157 ? 69.462 24.166 17.784 1.00 25.97 156 GLY B CA 1
ATOM 2880 C C . GLY B 1 157 ? 68.902 23.368 18.955 1.00 25.62 156 GLY B C 1
ATOM 2881 O O . GLY B 1 157 ? 69.632 23.066 19.905 1.00 25.74 156 GLY B O 1
ATOM 2882 N N . ASP B 1 158 ? 67.619 23.004 18.869 1.00 24.55 157 ASP B N 1
ATOM 2883 C CA . ASP B 1 158 ? 66.904 22.193 19.849 1.00 21.54 157 ASP B CA 1
ATOM 2884 C C . ASP B 1 158 ? 66.305 21.045 19.013 1.00 21.40 157 ASP B C 1
ATOM 2885 O O . ASP B 1 158 ? 65.196 21.157 18.504 1.00 21.94 157 ASP B O 1
ATOM 2890 N N . PRO B 1 159 ? 67.083 19.976 18.810 1.00 19.76 158 PRO B N 1
ATOM 2891 C CA . PRO B 1 159 ? 66.674 18.856 17.940 1.00 19.92 158 PRO B CA 1
ATOM 2892 C C . PRO B 1 159 ? 65.363 18.168 18.331 1.00 19.60 158 PRO B C 1
ATOM 2893 O O . PRO B 1 159 ? 64.588 17.812 17.450 1.00 20.43 158 PRO B O 1
ATOM 2897 N N . TYR B 1 160 ? 65.117 17.982 19.627 1.00 20.34 159 TYR B N 1
ATOM 2898 C CA . TYR B 1 160 ? 63.883 17.319 20.079 1.00 19.25 159 TYR B CA 1
ATOM 2899 C C . TYR B 1 160 ? 62.671 18.221 19.780 1.00 21.34 159 TYR B C 1
ATOM 2900 O O . TYR B 1 160 ? 61.642 17.761 19.286 1.00 20.81 159 TYR B O 1
ATOM 2909 N N . LEU B 1 161 ? 62.825 19.525 19.988 1.00 20.30 160 LEU B N 1
ATOM 2910 C CA . LEU B 1 161 ? 61.767 20.479 19.622 1.00 20.68 160 LEU B CA 1
ATOM 2911 C C . LEU B 1 161 ? 61.491 20.435 18.118 1.00 20.11 160 LEU B C 1
ATOM 2912 O O . LEU B 1 161 ? 60.339 20.363 17.705 1.00 19.34 160 LEU B O 1
ATOM 2917 N N . ALA B 1 162 ? 62.544 20.504 17.303 1.00 20.12 161 ALA B N 1
ATOM 2918 C CA . ALA B 1 162 ? 62.388 20.400 15.845 1.00 18.86 161 ALA B CA 1
ATOM 2919 C C . ALA B 1 162 ? 61.714 19.088 15.409 1.00 18.37 161 ALA B C 1
ATOM 2920 O O . ALA B 1 162 ? 60.856 19.100 14.509 1.00 18.53 161 ALA B O 1
ATOM 2922 N N . ALA B 1 163 ? 62.083 17.969 16.032 1.00 18.75 162 ALA B N 1
ATOM 2923 C CA . ALA B 1 163 ? 61.431 16.656 15.772 1.00 19.25 162 ALA B CA 1
ATOM 2924 C C . ALA B 1 163 ? 59.920 16.755 16.084 1.00 19.21 162 ALA B C 1
ATOM 2925 O O . ALA B 1 163 ? 59.105 16.359 15.270 1.00 18.95 162 ALA B O 1
ATOM 2927 N N . SER B 1 164 ? 59.587 17.381 17.204 1.00 19.19 163 SER B N 1
ATOM 2928 C CA . SER B 1 164 ? 58.196 17.544 17.604 1.00 20.46 163 SER B CA 1
ATOM 2929 C C . SER B 1 164 ? 57.416 18.386 16.576 1.00 20.52 163 SER B C 1
ATOM 2930 O O . SER B 1 164 ? 56.234 18.132 16.324 1.00 20.04 163 SER B O 1
ATOM 2933 N N . HIS B 1 165 ? 58.083 19.384 15.992 1.00 19.16 164 HIS B N 1
ATOM 2934 C CA . HIS B 1 165 ? 57.491 20.209 14.968 1.00 19.58 164 HIS B CA 1
ATOM 2935 C C . HIS B 1 165 ? 57.253 19.448 13.673 1.00 20.39 164 HIS B C 1
ATOM 2936 O O . HIS B 1 165 ? 56.185 19.587 13.051 1.00 19.76 164 HIS B O 1
ATOM 2943 N N . LEU B 1 166 ? 58.233 18.677 13.225 1.00 18.88 165 LEU B N 1
ATOM 2944 C CA . LEU B 1 166 ? 58.012 17.859 12.026 1.00 18.38 165 LEU B CA 1
ATOM 2945 C C . LEU B 1 166 ? 56.852 16.893 12.264 1.00 18.64 165 LEU B C 1
ATOM 2946 O O . LEU B 1 166 ? 55.965 16.794 11.423 1.00 19.37 165 LEU B O 1
ATOM 2951 N N . PHE B 1 167 ? 56.853 16.186 13.395 1.00 19.18 166 PHE B N 1
ATOM 2952 C CA . PHE B 1 167 ? 55.785 15.237 13.658 1.00 17.24 166 PHE B CA 1
ATOM 2953 C C . PHE B 1 167 ? 54.420 15.918 13.793 1.00 19.99 166 PHE B C 1
ATOM 2954 O O . PHE B 1 167 ? 53.413 15.434 13.253 1.00 19.19 166 PHE B O 1
ATOM 2962 N N . GLY B 1 168 ? 54.375 17.050 14.498 1.00 19.70 167 GLY B N 1
ATOM 2963 C CA . GLY B 1 168 ? 53.105 17.738 14.672 1.00 19.23 167 GLY B CA 1
ATOM 2964 C C . GLY B 1 168 ? 52.549 18.213 13.336 1.00 19.05 167 GLY B C 1
ATOM 2965 O O . GLY B 1 168 ? 51.349 18.080 13.081 1.00 19.77 167 GLY B O 1
ATOM 2974 N N . LEU B 1 170 ? 53.278 17.013 10.294 1.00 17.77 169 LEU B N 1
ATOM 2975 C CA . LEU B 1 170 ? 52.963 15.847 9.528 1.00 17.92 169 LEU B CA 1
ATOM 2976 C C . LEU B 1 170 ? 51.681 15.140 9.946 1.00 19.22 169 LEU B C 1
ATOM 2977 O O . LEU B 1 170 ? 50.935 14.653 9.098 1.00 20.22 169 LEU B O 1
ATOM 2982 N N . LEU B 1 171 ? 51.504 14.996 11.258 1.00 17.39 170 LEU B N 1
ATOM 2983 C CA . LEU B 1 171 ? 50.470 14.119 11.797 1.00 19.08 170 LEU B CA 1
ATOM 2984 C C . LEU B 1 171 ? 49.244 14.763 12.416 1.00 18.68 170 LEU B C 1
ATOM 2985 O O . LEU B 1 171 ? 48.292 14.046 12.681 1.00 18.59 170 LEU B O 1
ATOM 2990 N N . TRP B 1 172 ? 49.176 16.095 12.573 1.00 17.88 171 TRP B N 1
ATOM 2991 C CA . TRP B 1 172 ? 48.020 16.667 13.274 1.00 16.39 171 TRP B CA 1
ATOM 2992 C C . TRP B 1 172 ? 46.693 16.271 12.625 1.00 17.84 171 TRP B C 1
ATOM 2993 O O . TRP B 1 172 ? 45.785 15.787 13.285 1.00 19.23 171 TRP B O 1
ATOM 3004 N N . ILE B 1 173 ? 46.607 16.420 11.296 1.00 18.59 172 ILE B N 1
ATOM 3005 C CA . ILE B 1 173 ? 45.387 16.011 10.603 1.00 17.19 172 ILE B CA 1
ATOM 3006 C C . ILE B 1 173 ? 45.258 14.480 10.512 1.00 17.16 172 ILE B C 1
ATOM 3007 O O . ILE B 1 173 ? 44.292 13.932 10.995 1.00 18.98 172 ILE B O 1
ATOM 3012 N N . PRO B 1 174 ? 46.267 13.782 9.940 1.00 17.80 173 PRO B N 1
ATOM 3013 C CA . PRO B 1 174 ? 46.072 12.330 9.764 1.00 18.95 173 PRO B CA 1
ATOM 3014 C C . PRO B 1 174 ? 45.870 11.499 11.027 1.00 19.24 173 PRO B C 1
ATOM 3015 O O . PRO B 1 174 ? 45.000 10.627 11.063 1.00 20.19 173 PRO B O 1
ATOM 3027 N N . ASN B 1 176 ? 44.808 12.686 14.118 1.00 18.47 175 ASN B N 1
ATOM 3028 C CA . ASN B 1 176 ? 43.493 12.998 14.715 1.00 18.13 175 ASN B CA 1
ATOM 3029 C C . ASN B 1 176 ? 42.351 12.390 13.928 1.00 19.19 175 ASN B C 1
ATOM 3030 O O . ASN B 1 176 ? 41.415 11.850 14.516 1.00 19.34 175 ASN B O 1
ATOM 3035 N N . GLU B 1 177 ? 42.449 12.430 12.602 1.00 18.55 176 GLU B N 1
ATOM 3036 C CA A GLU B 1 177 ? 41.401 11.842 11.768 0.50 19.01 176 GLU B CA 1
ATOM 3037 C CA B GLU B 1 177 ? 41.416 11.840 11.748 0.50 19.31 176 GLU B CA 1
ATOM 3038 C C . GLU B 1 177 ? 41.304 10.334 12.033 1.00 18.66 176 GLU B C 1
ATOM 3039 O O . GLU B 1 177 ? 40.200 9.801 12.169 1.00 21.20 176 GLU B O 1
ATOM 3050 N N . ALA B 1 178 ? 42.444 9.654 12.159 1.00 18.09 177 ALA B N 1
ATOM 3051 C CA . ALA B 1 178 ? 42.476 8.217 12.435 1.00 19.56 177 ALA B CA 1
ATOM 3052 C C . ALA B 1 178 ? 41.905 7.882 13.798 1.00 21.71 177 ALA B C 1
ATOM 3053 O O . ALA B 1 178 ? 41.103 6.963 13.920 1.00 23.84 177 ALA B O 1
ATOM 3063 N N . PHE B 1 180 ? 39.811 9.632 15.677 1.00 18.79 179 PHE B N 1
ATOM 3064 C CA . PHE B 1 180 ? 38.374 9.933 15.813 1.00 19.82 179 PHE B CA 1
ATOM 3065 C C . PHE B 1 180 ? 37.469 9.250 14.805 1.00 19.27 179 PHE B C 1
ATOM 3066 O O . PHE B 1 180 ? 36.299 9.008 15.121 1.00 21.65 179 PHE B O 1
ATOM 3074 N N . THR B 1 181 ? 37.976 8.968 13.610 1.00 20.45 180 THR B N 1
ATOM 3075 C CA . THR B 1 181 ? 37.104 8.443 12.539 1.00 22.20 180 THR B CA 1
ATOM 3076 C C . THR B 1 181 ? 37.395 7.003 12.073 1.00 26.84 180 THR B C 1
ATOM 3077 O O . THR B 1 181 ? 36.612 6.489 11.265 1.00 30.02 180 THR B O 1
ATOM 3081 N N A GLY B 1 182 ? 38.374 6.314 12.658 0.50 26.75 181 GLY B N 1
ATOM 3082 N N B GLY B 1 182 ? 38.556 6.458 12.436 0.50 22.91 181 GLY B N 1
ATOM 3083 C CA A GLY B 1 182 ? 38.650 4.905 12.316 0.50 28.41 181 GLY B CA 1
ATOM 3084 C CA B GLY B 1 182 ? 38.965 5.121 12.025 0.50 22.98 181 GLY B CA 1
ATOM 3085 C C A GLY B 1 182 ? 39.570 4.775 11.123 0.50 31.78 181 GLY B C 1
ATOM 3086 C C B GLY B 1 182 ? 40.051 5.071 10.965 0.50 23.13 181 GLY B C 1
ATOM 3087 O O A GLY B 1 182 ? 39.459 3.866 10.302 0.50 32.96 181 GLY B O 1
ATOM 3088 O O B GLY B 1 182 ? 40.508 6.087 10.424 0.50 28.07 181 GLY B O 1
ATOM 3089 N N A SER B 1 183 ? 40.489 5.709 11.047 0.50 35.36 182 SER B N 1
ATOM 3090 N N B SER B 1 183 ? 40.471 3.849 10.693 0.50 23.03 182 SER B N 1
ATOM 3091 C CA A SER B 1 183 ? 41.490 5.742 10.005 0.50 38.25 182 SER B CA 1
ATOM 3092 C CA B SER B 1 183 ? 41.465 3.547 9.690 0.50 26.81 182 SER B CA 1
ATOM 3093 C C A SER B 1 183 ? 41.388 6.971 9.115 0.50 37.68 182 SER B C 1
ATOM 3094 C C B SER B 1 183 ? 41.516 4.587 8.578 0.50 29.21 182 SER B C 1
ATOM 3095 O O A SER B 1 183 ? 40.671 7.953 9.359 0.50 30.92 182 SER B O 1
ATOM 3096 O O B SER B 1 183 ? 40.498 5.027 8.025 0.50 28.34 182 SER B O 1
ATOM 3101 N N A ASN B 1 184 ? 42.161 6.903 8.058 0.50 39.34 183 ASN B N 1
ATOM 3102 N N B ASN B 1 184 ? 42.737 4.978 8.291 0.50 29.15 183 ASN B N 1
ATOM 3103 C CA A ASN B 1 184 ? 42.143 7.967 7.140 0.50 39.30 183 ASN B CA 1
ATOM 3104 C CA B ASN B 1 184 ? 43.018 5.894 7.212 0.50 31.71 183 ASN B CA 1
ATOM 3105 C C A ASN B 1 184 ? 41.364 7.601 5.925 0.50 39.64 183 ASN B C 1
ATOM 3106 C C B ASN B 1 184 ? 42.089 5.571 6.017 0.50 32.26 183 ASN B C 1
ATOM 3107 O O A ASN B 1 184 ? 40.523 8.428 5.570 0.50 40.60 183 ASN B O 1
ATOM 3108 O O B ASN B 1 184 ? 41.858 4.384 5.783 0.50 30.41 183 ASN B O 1
ATOM 3117 N N . ARG B 1 185 ? 41.776 6.562 5.155 1.00 37.02 184 ARG B N 1
ATOM 3118 C CA . ARG B 1 185 ? 40.960 6.258 3.960 1.00 37.72 184 ARG B CA 1
ATOM 3119 C C . ARG B 1 185 ? 41.627 7.037 2.790 1.00 37.88 184 ARG B C 1
ATOM 3120 O O . ARG B 1 185 ? 41.203 6.880 1.633 1.00 39.54 184 ARG B O 1
ATOM 3128 N N . ARG B 1 186 ? 42.624 7.888 3.122 1.00 35.94 185 ARG B N 1
ATOM 3129 C CA A ARG B 1 186 ? 43.389 8.612 2.135 0.50 35.85 185 ARG B CA 1
ATOM 3130 C CA B ARG B 1 186 ? 43.436 8.639 2.179 0.50 35.92 185 ARG B CA 1
ATOM 3131 C C . ARG B 1 186 ? 44.312 7.642 1.450 1.00 35.70 185 ARG B C 1
ATOM 3132 O O . ARG B 1 186 ? 44.816 6.669 2.064 1.00 36.86 185 ARG B O 1
ATOM 3147 N N . SER B 1 187 ? 44.538 7.916 0.182 1.00 29.61 186 SER B N 1
ATOM 3148 C CA . SER B 1 187 ? 45.393 7.113 -0.599 1.00 29.93 186 SER B CA 1
ATOM 3149 C C . SER B 1 187 ? 46.811 7.357 -0.083 1.00 29.99 186 SER B C 1
ATOM 3150 O O . SER B 1 187 ? 47.089 8.395 0.572 1.00 29.36 186 SER B O 1
ATOM 3153 N N . LYS B 1 188 ? 47.693 6.423 -0.421 1.00 32.10 187 LYS B N 1
ATOM 3154 C CA . LYS B 1 188 ? 49.116 6.569 -0.182 1.00 32.71 187 LYS B CA 1
ATOM 3155 C C . LYS B 1 188 ? 49.599 7.852 -0.862 1.00 30.16 187 LYS B C 1
ATOM 3156 O O . LYS B 1 188 ? 50.372 8.594 -0.270 1.00 27.18 187 LYS B O 1
ATOM 3161 N N . ALA B 1 189 ? 49.124 8.117 -2.090 1.00 25.98 188 ALA B N 1
ATOM 3162 C CA . ALA B 1 189 ? 49.529 9.290 -2.820 1.00 25.05 188 ALA B CA 1
ATOM 3163 C C . ALA B 1 189 ? 49.189 10.558 -2.079 1.00 20.78 188 ALA B C 1
ATOM 3164 O O . ALA B 1 189 ? 50.019 11.467 -2.028 1.00 22.31 188 ALA B O 1
ATOM 3166 N N . GLU B 1 190 ? 47.965 10.681 -1.556 1.00 21.33 189 GLU B N 1
ATOM 3167 C CA . GLU B 1 190 ? 47.587 11.910 -0.835 1.00 19.69 189 GLU B CA 1
ATOM 3168 C C . GLU B 1 190 ? 48.434 12.090 0.427 1.00 19.45 189 GLU B C 1
ATOM 3169 O O . GLU B 1 190 ? 48.868 13.192 0.733 1.00 21.38 189 GLU B O 1
ATOM 3175 N N . LEU B 1 191 ? 48.623 11.004 1.174 1.00 21.39 190 LEU B N 1
ATOM 3176 C CA . LEU B 1 191 ? 49.431 11.065 2.406 1.00 21.63 190 LEU B CA 1
ATOM 3177 C C . LEU B 1 191 ? 50.875 11.417 2.107 1.00 23.17 190 LEU B C 1
ATOM 3178 O O . LEU B 1 191 ? 51.490 12.132 2.889 1.00 22.20 190 LEU B O 1
ATOM 3183 N N . GLU B 1 192 ? 51.407 10.920 0.999 1.00 22.00 191 GLU B N 1
ATOM 3184 C CA . GLU B 1 192 ? 52.778 11.272 0.588 1.00 23.64 191 GLU B CA 1
ATOM 3185 C C . GLU B 1 192 ? 52.903 12.724 0.192 1.00 23.55 191 GLU B C 1
ATOM 3186 O O . GLU B 1 192 ? 53.908 13.373 0.476 1.00 23.79 191 GLU B O 1
ATOM 3192 N N . ARG B 1 193 ? 51.870 13.267 -0.446 1.00 21.97 192 ARG B N 1
ATOM 3193 C CA . ARG B 1 193 ? 51.862 14.697 -0.782 1.00 22.01 192 ARG B CA 1
ATOM 3194 C C . ARG B 1 193 ? 51.759 15.545 0.461 1.00 23.49 192 ARG B C 1
ATOM 3195 O O . ARG B 1 193 ? 52.431 16.583 0.558 1.00 25.11 192 ARG B O 1
ATOM 3203 N N . HIS B 1 194 ? 50.942 15.119 1.425 1.00 21.31 193 HIS B N 1
ATOM 3204 C CA . HIS B 1 194 ? 50.849 15.757 2.725 1.00 20.74 193 HIS B CA 1
ATOM 3205 C C . HIS B 1 194 ? 52.221 15.749 3.418 1.00 21.07 193 HIS B C 1
ATOM 3206 O O . HIS B 1 194 ? 52.633 16.753 3.980 1.00 24.21 193 HIS B O 1
ATOM 3213 N N . ALA B 1 195 ? 52.891 14.590 3.394 1.00 20.64 194 ALA B N 1
ATOM 3214 C CA . ALA B 1 195 ? 54.229 14.473 3.978 1.00 19.76 194 ALA B CA 1
ATOM 3215 C C . ALA B 1 195 ? 55.195 15.465 3.310 1.00 20.41 194 ALA B C 1
ATOM 3216 O O . ALA B 1 195 ? 55.980 16.141 3.996 1.00 21.39 194 ALA B O 1
ATOM 3218 N N . ASP B 1 196 ? 55.158 15.544 1.989 1.00 20.62 195 ASP B N 1
ATOM 3219 C CA . ASP B 1 196 ? 56.052 16.473 1.266 1.00 19.80 195 ASP B CA 1
ATOM 3220 C C . ASP B 1 196 ? 55.815 17.920 1.669 1.00 22.44 195 ASP B C 1
ATOM 3221 O O . ASP B 1 196 ? 56.760 18.690 1.813 1.00 23.19 195 ASP B O 1
ATOM 3226 N N . ALA B 1 197 ? 54.545 18.321 1.781 1.00 23.98 196 ALA B N 1
ATOM 3227 C CA . ALA B 1 197 ? 54.208 19.666 2.236 1.00 23.89 196 ALA B CA 1
ATOM 3228 C C . ALA B 1 197 ? 54.710 19.967 3.627 1.00 25.49 196 ALA B C 1
ATOM 3229 O O . ALA B 1 197 ? 55.111 21.107 3.921 1.00 24.53 196 ALA B O 1
ATOM 3231 N N . SER B 1 198 ? 54.650 18.958 4.500 1.00 23.55 197 SER B N 1
ATOM 3232 C CA A SER B 1 198 ? 55.104 19.098 5.853 0.50 23.60 197 SER B CA 1
ATOM 3233 C CA B SER B 1 198 ? 55.124 19.079 5.881 0.50 24.27 197 SER B CA 1
ATOM 3234 C C . SER B 1 198 ? 56.626 19.326 5.847 1.00 22.07 197 SER B C 1
ATOM 3235 O O . SER B 1 198 ? 57.126 20.143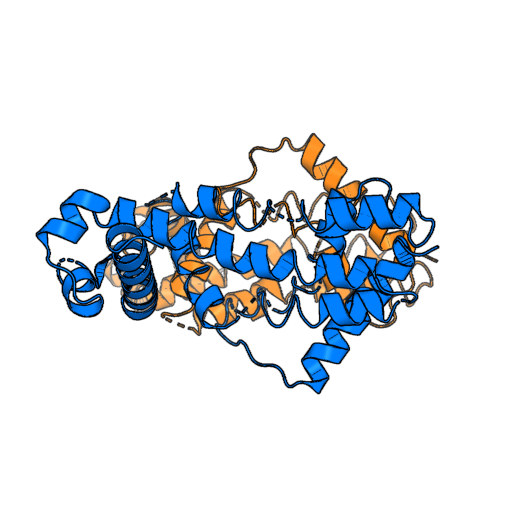 6.579 1.00 23.64 197 SER B O 1
ATOM 3240 N N . VAL B 1 199 ? 57.339 18.615 4.964 1.00 21.07 198 VAL B N 1
ATOM 3241 C CA . VAL B 1 199 ? 58.784 18.786 4.820 1.00 20.85 198 VAL B CA 1
ATOM 3242 C C . VAL B 1 199 ? 59.142 20.155 4.249 1.00 20.57 198 VAL B C 1
ATOM 3243 O O . VAL B 1 199 ? 60.122 20.783 4.676 1.00 20.26 198 VAL B O 1
ATOM 3247 N N . GLU B 1 200 ? 58.339 20.653 3.312 1.00 19.88 199 GLU B N 1
ATOM 3248 C CA . GLU B 1 200 ? 58.558 22.018 2.774 1.00 21.97 199 GLU B CA 1
ATOM 3249 C C . GLU B 1 200 ? 58.469 23.065 3.874 1.00 20.31 199 GLU B C 1
ATOM 3250 O O . GLU B 1 200 ? 59.335 23.945 3.988 1.00 22.48 199 GLU B O 1
ATOM 3256 N N . ALA B 1 201 ? 57.446 22.940 4.723 1.00 20.99 200 ALA B N 1
ATOM 3257 C CA . ALA B 1 201 ? 57.264 23.861 5.847 1.00 21.73 200 ALA B CA 1
ATOM 3258 C C . ALA B 1 201 ? 58.403 23.706 6.847 1.00 21.72 200 ALA B C 1
ATOM 3259 O O . ALA B 1 201 ? 58.997 24.699 7.291 1.00 23.37 200 ALA B O 1
ATOM 3261 N N . PHE B 1 202 ? 58.759 22.447 7.152 1.00 21.40 201 PHE B N 1
ATOM 3262 C CA . PHE B 1 202 ? 59.867 22.174 8.062 1.00 19.45 201 PHE B CA 1
ATOM 3263 C C . PHE B 1 202 ? 61.168 22.823 7.611 1.00 22.12 201 PHE B C 1
ATOM 3264 O O . PHE B 1 202 ? 61.882 23.412 8.418 1.00 22.29 201 PHE B O 1
ATOM 3272 N N . LEU B 1 203 ? 61.474 22.703 6.322 1.00 20.51 202 LEU B N 1
ATOM 3273 C CA . LEU B 1 203 ? 62.709 23.299 5.781 1.00 20.76 202 LEU B CA 1
ATOM 3274 C C . LEU B 1 203 ? 62.696 24.842 5.768 1.00 21.92 202 LEU B C 1
ATOM 3275 O O . LEU B 1 203 ? 63.749 25.454 5.841 1.00 22.51 202 LEU B O 1
ATOM 3280 N N . ALA B 1 204 ? 61.511 25.459 5.675 1.00 21.82 203 ALA B N 1
ATOM 3281 C CA . ALA B 1 204 ? 61.397 26.935 5.785 1.00 21.24 203 ALA B CA 1
ATOM 3282 C C . ALA B 1 204 ? 61.824 27.413 7.183 1.00 24.74 203 ALA B C 1
ATOM 3283 O O . ALA B 1 204 ? 62.379 28.504 7.311 1.00 25.65 203 ALA B O 1
ATOM 3285 N N . VAL B 1 205 ? 61.644 26.588 8.220 1.00 22.84 204 VAL B N 1
ATOM 3286 C CA . VAL B 1 205 ? 62.054 26.946 9.581 1.00 21.88 204 VAL B CA 1
ATOM 3287 C C . VAL B 1 205 ? 63.489 26.511 9.881 1.00 23.57 204 VAL B C 1
ATOM 3288 O O . VAL B 1 205 ? 64.284 27.287 10.400 1.00 24.90 204 VAL B O 1
ATOM 3292 N N . TYR B 1 206 ? 63.802 25.251 9.562 1.00 21.01 205 TYR B N 1
ATOM 3293 C CA . TYR B 1 206 ? 65.027 24.594 9.998 1.00 21.55 205 TYR B CA 1
ATOM 3294 C C . TYR B 1 206 ? 66.071 24.318 8.934 1.00 23.27 205 TYR B C 1
ATOM 3295 O O . TYR B 1 206 ? 67.149 23.820 9.262 1.00 24.25 205 TYR B O 1
ATOM 3304 N N . GLY B 1 207 ? 65.764 24.645 7.689 1.00 23.08 206 GLY B N 1
ATOM 3305 C CA . GLY B 1 207 ? 66.737 24.462 6.614 1.00 24.79 206 GLY B CA 1
ATOM 3306 C C . GLY B 1 207 ? 67.771 25.551 6.619 1.00 28.73 206 GLY B C 1
ATOM 3307 O O . GLY B 1 207 ? 67.546 26.612 7.198 1.00 26.39 206 GLY B O 1
ATOM 3308 N N . VAL B 1 208 ? 68.924 25.271 6.008 1.00 28.42 207 VAL B N 1
ATOM 3309 C CA A VAL B 1 208 ? 69.982 26.285 5.883 0.50 32.07 207 VAL B CA 1
ATOM 3310 C CA B VAL B 1 208 ? 70.038 26.229 5.840 0.50 31.74 207 VAL B CA 1
ATOM 3311 C C . VAL B 1 208 ? 69.841 26.975 4.526 1.00 34.10 207 VAL B C 1
ATOM 3312 O O . VAL B 1 208 ? 69.310 26.403 3.562 1.00 38.64 207 VAL B O 1
#